Protein AF-0000000080579684 (afdb_homodimer)

InterPro domains:
  IPR029470 PD-(D/E)XK nuclease superfamily 4 [PF14281] (42-215)

Nearest PDB structures (foldseek):
  8q3y-assembly1_B  TM=3.826E-01  e=1.545E-01  Thermoanaerobacter brockii subsp. finnii Ako-1
  8ibx-assembly1_C  TM=2.799E-01  e=8.587E-02  Bombyx mori
  8ibz-assembly1_C  TM=2.524E-01  e=4.499E-02  Bombyx mori
  6fmg-assembly2_C  TM=3.148E-01  e=4.150E+00  Streptococcus pneumoniae
  7n58-assembly1_A  TM=2.475E-01  e=2.051E+00  Arabidopsis thaliana

pLDDT: mean 91.4, std 11.21, range [26.11, 98.81]

Sequence (484 aa):
GDRHVSENIQSAVESLLTKVQAAVEEAIADESRRAVTEAPRFNVFGLLGVSENQLSRLFASLLNPKGPHGQGTLFLEHFLDILGASLPQSSVIQSMKDAWISERQEVKVSIERTTVALEDRRRMDIELSGAGFALMIENKPWAGDQRNQLADYAKHLRLRYGGKFIIVYLSGGGVAPSKHSIALEEQKSLVADGSFAMLSYRTQVHKWLTDTTDKSQAPAVSATLKAAAAYIEVTFYDTAYAGDRHVSENIQSAVESLLTKVQAAVEEAIADESRRAVTEAPRFNVFGLLGVSENQLSRLFASLLNPKGPHGQGTLFLEHFLDILGASLPQSSVIQSMKDAWISERQEVKVSIERTTVALEDRRRMDIELSGAGFALMIENKPWAGDQRNQLADYAKHLRLRYGGKFIIVYLSGGGVAPSKHSIALEEQKSLVADGSFAMLSYRTQVHKWLTDTTDKSQAPAVSATLKAAAAYIEVTFYDTAYA

Secondary structure (DSSP, 8-state):
-HHHHHHHHHHHHHHHHHHHHHHHHHHHHHHHHHHHHH-TT--HHHHHT--HHHHHHHHHHHH-TTSTT--TTHHHHHHHHHHHHH-TT-SHHHHHHIIIIIS----EEEEEEE-TTSTT--EEEEEEEETTEEEEEEEETT----TTHHHHHHHHHHHHHTT-EEEEEEESS-PPPPTTTS-HHHHHHHHHTT-EEEEEIIIIIHHHHHHHHTT---HHHHHHHHHHHHHHIIIII-GGG-/-HHHHHHHHHHHHHHHHHHHHHHHHHHHHHHHHHHHHH-TT--HHHHHT--HHHHHHHHHHHH-TTSTT--TTHHHHHHHHHHHHH-TT-SHHHHHHIIIIIS----EEEEEEE-TTSTT--EEEEEEEETTEEEEEEEETT----TTHHHHHHHHHHHHHTT-EEEEEEESS-PPPPTTTS-HHHHHHHHHTT-EEEEEIIIIIHHHHHHHHTT---HHHHHHHHHHHHHHIIIII-GGG-

Structure (mmCIF, N/CA/C/O backbone):
data_AF-0000000080579684-model_v1
#
loop_
_entity.id
_entity.type
_entity.pdbx_description
1 polymer 'PD-(D/E)XK endonuclease-like domain-containing protein'
#
loop_
_atom_site.group_PDB
_atom_site.id
_atom_site.type_symbol
_atom_site.label_atom_id
_atom_site.label_alt_id
_atom_site.label_comp_id
_atom_site.label_asym_id
_atom_site.label_entity_id
_atom_site.label_seq_id
_atom_site.pdbx_PDB_ins_code
_atom_site.Cartn_x
_atom_site.Cartn_y
_atom_site.Cartn_z
_atom_site.occupancy
_atom_site.B_iso_or_equiv
_atom_site.auth_seq_id
_atom_site.auth_comp_id
_atom_site.auth_asym_id
_atom_site.auth_atom_id
_atom_site.pdbx_PDB_model_num
ATOM 1 N N . GLY A 1 1 ? -54.625 -0.671 45.062 1 58.41 1 GLY A N 1
ATOM 2 C CA . GLY A 1 1 ? -54.125 -1.804 44.312 1 58.41 1 GLY A CA 1
ATOM 3 C C . GLY A 1 1 ? -53.312 -1.395 43.062 1 58.41 1 GLY A C 1
ATOM 4 O O . GLY A 1 1 ? -52.156 -1.795 42.906 1 58.41 1 GLY A O 1
ATOM 5 N N . ASP A 1 2 ? -53.875 -0.46 42.375 1 69.38 2 ASP A N 1
ATOM 6 C CA . ASP A 1 2 ? -53.344 -0.071 41.062 1 69.38 2 ASP A CA 1
ATOM 7 C C . ASP A 1 2 ? -52.125 0.84 41.188 1 69.38 2 ASP A C 1
ATOM 9 O O . ASP A 1 2 ? -51.188 0.732 40.406 1 69.38 2 ASP A O 1
ATOM 13 N N . ARG A 1 3 ? -52.062 1.588 42.188 1 72.12 3 ARG A N 1
ATOM 14 C CA . ARG A 1 3 ? -50.969 2.547 42.344 1 72.12 3 ARG A CA 1
ATOM 15 C C . ARG A 1 3 ? -49.688 1.841 42.719 1 72.12 3 ARG A C 1
ATOM 17 O O . ARG A 1 3 ? -48.594 2.225 42.25 1 72.12 3 ARG A O 1
ATOM 24 N N . HIS A 1 4 ? -49.75 0.859 43.406 1 73.25 4 HIS A N 1
ATOM 25 C CA . HIS A 1 4 ? -48.594 0.101 43.844 1 73.25 4 HIS A CA 1
ATOM 26 C C . HIS A 1 4 ? -47.969 -0.672 42.688 1 73.25 4 HIS A C 1
ATOM 28 O O . HIS A 1 4 ? -46.75 -0.735 42.562 1 73.25 4 HIS A O 1
ATOM 34 N N . VAL A 1 5 ? -48.719 -1.107 41.812 1 69.56 5 VAL A N 1
ATOM 35 C CA . VAL A 1 5 ? -48.25 -1.815 40.625 1 69.56 5 VAL A CA 1
ATOM 36 C C . VAL A 1 5 ? -47.531 -0.841 39.688 1 69.56 5 VAL A C 1
ATOM 38 O O . VAL A 1 5 ? -46.5 -1.171 39.125 1 69.56 5 VAL A O 1
ATOM 41 N N . SER A 1 6 ? -48.125 0.35 39.719 1 73 6 SER A N 1
ATOM 42 C CA . SER A 1 6 ? -47.531 1.372 38.844 1 73 6 SER A CA 1
ATOM 43 C C . SER A 1 6 ? -46.156 1.784 39.344 1 73 6 SER A C 1
ATOM 45 O O . SER A 1 6 ? -45.219 1.909 38.562 1 73 6 SER A O 1
ATOM 47 N N . GLU A 1 7 ? -4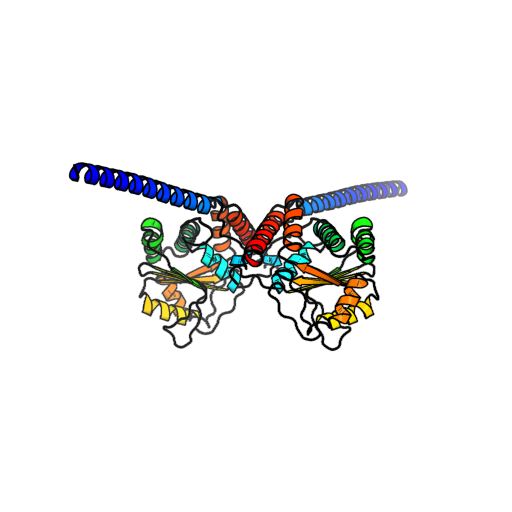6 1.835 40.562 1 74.69 7 GLU A N 1
ATOM 48 C CA . GLU A 1 7 ? -44.719 2.227 41.156 1 74.69 7 GLU A CA 1
ATOM 49 C C . GLU A 1 7 ? -43.688 1.124 41 1 74.69 7 GLU A C 1
ATOM 51 O O . GLU A 1 7 ? -42.5 1.403 40.75 1 74.69 7 GLU A O 1
ATOM 56 N N . ASN A 1 8 ? -44.125 -0.036 41 1 72.81 8 ASN A N 1
ATOM 57 C CA . ASN A 1 8 ? -43.25 -1.188 40.844 1 72.81 8 ASN A CA 1
ATOM 58 C C . ASN A 1 8 ? -42.75 -1.312 39.406 1 72.81 8 ASN A C 1
ATOM 60 O O . ASN A 1 8 ? -41.594 -1.625 39.156 1 72.81 8 ASN A O 1
ATOM 64 N N . ILE A 1 9 ? -43.594 -0.986 38.5 1 70.69 9 ILE A N 1
ATOM 65 C CA . ILE A 1 9 ? -43.25 -1.033 37.094 1 70.69 9 ILE A CA 1
ATOM 66 C C . ILE A 1 9 ? -42.281 0.104 36.781 1 70.69 9 ILE A C 1
ATOM 68 O O . ILE A 1 9 ? -41.281 -0.101 36.094 1 70.69 9 ILE A O 1
ATOM 72 N N . GLN A 1 10 ? -42.531 1.23 37.344 1 75.19 10 GLN A N 1
ATOM 73 C CA . GLN A 1 10 ? -41.688 2.383 37.094 1 75.19 10 GLN A CA 1
ATOM 74 C C . GLN A 1 10 ? -40.281 2.123 37.656 1 75.19 10 GLN A C 1
ATOM 76 O O . GLN A 1 10 ? -39.281 2.432 36.969 1 75.19 10 GLN A O 1
ATOM 81 N N . SER A 1 11 ? -40.219 1.543 38.812 1 79.06 11 SER A N 1
ATOM 82 C CA . SER A 1 11 ? -38.938 1.227 39.438 1 79.06 11 SER A CA 1
ATOM 83 C C . SER A 1 11 ? -38.188 0.16 38.625 1 79.06 11 SER A C 1
ATOM 85 O O . SER A 1 11 ? -36.969 0.252 38.438 1 79.06 11 SER A O 1
ATOM 87 N N . ALA A 1 12 ? -38.875 -0.773 38.062 1 71.5 12 ALA A N 1
ATOM 88 C CA . ALA A 1 12 ? -38.312 -1.839 37.25 1 71.5 12 ALA A CA 1
ATOM 89 C C . ALA A 1 12 ? -37.781 -1.296 35.938 1 71.5 12 ALA A C 1
ATOM 91 O O . ALA A 1 12 ? -36.688 -1.68 35.5 1 71.5 12 ALA A O 1
ATOM 92 N N . VAL A 1 13 ? -38.5 -0.339 35.375 1 75.5 13 VAL A N 1
ATOM 93 C CA . VAL A 1 13 ? -38.094 0.281 34.125 1 75.5 13 VAL A CA 1
ATOM 94 C C . VAL A 1 13 ? -36.844 1.137 34.344 1 75.5 13 VAL A C 1
ATOM 96 O O . VAL A 1 13 ? -35.906 1.083 33.531 1 75.5 13 VAL A O 1
ATOM 99 N N . GLU A 1 14 ? -36.844 1.787 35.438 1 78.56 14 GLU A N 1
ATOM 100 C CA . GLU A 1 14 ? -35.688 2.625 35.75 1 78.56 14 GLU A CA 1
ATOM 101 C C . GLU A 1 14 ? -34.438 1.779 36 1 78.56 14 GLU A C 1
ATOM 103 O O . GLU A 1 14 ? -33.344 2.133 35.562 1 78.56 14 GLU A O 1
ATOM 108 N N . SER A 1 15 ? -34.688 0.669 36.656 1 80.38 15 SER A N 1
ATOM 109 C CA . SER A 1 15 ? -33.594 -0.257 36.906 1 80.38 15 SER A CA 1
ATOM 110 C C . SER A 1 15 ? -33.062 -0.872 35.625 1 80.38 15 SER A C 1
ATOM 112 O O . SER A 1 15 ? -31.859 -0.993 35.438 1 80.38 15 SER A O 1
ATOM 114 N N . LEU A 1 16 ? -33.969 -1.142 34.688 1 76.5 16 LEU A N 1
ATOM 115 C CA . LEU A 1 16 ? -33.594 -1.69 33.406 1 76.5 16 LEU A CA 1
ATOM 116 C C . LEU A 1 16 ? -32.844 -0.654 32.562 1 76.5 16 LEU A C 1
ATOM 118 O O . LEU A 1 16 ? -31.828 -0.97 31.938 1 76.5 16 LEU A O 1
ATOM 122 N N . LEU A 1 17 ? -33.312 0.565 32.594 1 79 17 LEU A N 1
ATOM 123 C CA . LEU A 1 17 ? -32.656 1.638 31.844 1 79 17 LEU A CA 1
ATOM 124 C C . LEU A 1 17 ? -31.25 1.894 32.344 1 79 17 LEU A C 1
ATOM 126 O O . LEU A 1 17 ? -30.328 2.121 31.578 1 79 17 LEU A O 1
ATOM 130 N N . THR A 1 18 ? -31.141 1.784 33.656 1 82.56 18 THR A N 1
ATOM 131 C CA . THR A 1 18 ? -29.828 1.957 34.25 1 82.56 18 THR A CA 1
ATOM 132 C C . THR A 1 18 ? -28.891 0.82 33.844 1 82.56 18 THR A C 1
ATOM 134 O O . THR A 1 18 ? -27.719 1.05 33.562 1 82.56 18 THR A O 1
ATOM 137 N N . LYS A 1 19 ? -29.406 -0.36 33.781 1 78.06 19 LYS A N 1
ATOM 138 C CA . LYS A 1 19 ? -28.609 -1.518 33.406 1 78.06 19 LYS A CA 1
ATOM 139 C C . LYS A 1 19 ? -28.234 -1.443 31.922 1 78.06 19 LYS A C 1
ATOM 141 O O . LYS A 1 19 ? -27.094 -1.76 31.562 1 78.06 19 LYS A O 1
ATOM 146 N N . VAL A 1 20 ? -29.188 -0.991 31.141 1 79.88 20 VAL A N 1
ATOM 147 C CA . VAL A 1 20 ? -28.922 -0.851 29.719 1 79.88 20 VAL A CA 1
ATOM 148 C C . VAL A 1 20 ? -27.891 0.258 29.484 1 79.88 20 VAL A C 1
ATOM 150 O O . VAL A 1 20 ? -26.969 0.098 28.688 1 79.88 20 VAL A O 1
ATOM 153 N N . GLN A 1 21 ? -28.062 1.343 30.172 1 79.56 21 GLN A N 1
ATOM 154 C CA . GLN A 1 21 ? -27.109 2.443 30.062 1 79.56 21 GLN A CA 1
ATOM 155 C C . GLN A 1 21 ? -25.703 1.999 30.469 1 79.56 21 GLN A C 1
ATOM 157 O O . GLN A 1 21 ? -24.734 2.332 29.797 1 79.56 21 GLN A O 1
ATOM 162 N N . ALA A 1 22 ? -25.656 1.232 31.516 1 81.5 22 ALA A N 1
ATOM 163 C CA . ALA A 1 22 ? -24.359 0.714 31.969 1 81.5 22 ALA A CA 1
ATOM 164 C C . ALA A 1 22 ? -23.766 -0.244 30.953 1 81.5 22 ALA A C 1
ATOM 166 O O . ALA A 1 22 ? -22.562 -0.212 30.688 1 81.5 22 ALA A O 1
ATOM 167 N N . ALA A 1 23 ? -24.641 -1.032 30.391 1 78.69 23 ALA A N 1
ATOM 168 C CA . ALA A 1 23 ? -24.203 -1.987 29.375 1 78.69 23 ALA A CA 1
ATOM 169 C C . ALA A 1 23 ? -23.719 -1.271 28.109 1 78.69 23 ALA A C 1
ATOM 171 O O . ALA A 1 23 ? -22.719 -1.662 27.516 1 78.69 23 ALA A O 1
ATOM 172 N N . VAL A 1 24 ? -24.422 -0.266 27.719 1 82.5 24 VAL A N 1
ATOM 173 C CA . VAL A 1 24 ? -24.047 0.518 26.547 1 82.5 24 VAL A CA 1
ATOM 174 C C . VAL A 1 24 ? -22.734 1.249 26.797 1 82.5 24 VAL A C 1
ATOM 176 O O . VAL A 1 24 ? -21.844 1.264 25.938 1 82.5 24 VAL A O 1
ATOM 179 N N . GLU A 1 25 ? -22.531 1.792 27.906 1 80.81 25 GLU A N 1
ATOM 180 C CA . GLU A 1 25 ? -21.312 2.498 28.266 1 80.81 25 GLU A CA 1
ATOM 181 C C . GLU A 1 25 ? -20.109 1.549 28.281 1 80.81 25 GLU A C 1
ATOM 183 O O . GLU A 1 25 ? -19.016 1.901 27.828 1 80.81 25 GLU A O 1
ATOM 188 N N . GLU A 1 26 ? -20.375 0.409 28.828 1 82.38 26 GLU A N 1
ATOM 189 C CA . GLU A 1 26 ? -19.328 -0.604 28.844 1 82.38 26 GLU A CA 1
ATOM 190 C C . GLU A 1 26 ? -18.969 -1.054 27.422 1 82.38 26 GLU A C 1
ATOM 192 O O . GLU A 1 26 ? -17.781 -1.228 27.109 1 82.38 26 GLU A O 1
ATOM 197 N N . ALA A 1 27 ? -19.969 -1.188 26.609 1 82.38 27 ALA A N 1
ATOM 198 C CA . ALA A 1 27 ? -19.75 -1.586 25.219 1 82.38 27 ALA A CA 1
ATOM 199 C C . ALA A 1 27 ? -18.984 -0.512 24.469 1 82.38 27 ALA A C 1
ATOM 201 O O . ALA A 1 27 ? -18.078 -0.823 23.672 1 82.38 27 ALA A O 1
ATOM 202 N N . ILE A 1 28 ? -19.312 0.65 24.797 1 81.06 28 ILE A N 1
ATOM 203 C CA . ILE A 1 28 ? -18.641 1.777 24.156 1 81.06 28 ILE A CA 1
ATOM 204 C C . ILE A 1 28 ? -17.188 1.842 24.609 1 81.06 28 ILE A C 1
ATOM 206 O O . ILE A 1 28 ? -16.266 2.037 23.797 1 81.06 28 ILE A O 1
ATOM 210 N N . ALA A 1 29 ? -16.969 1.666 25.828 1 82.44 29 ALA A N 1
ATOM 211 C CA . ALA A 1 29 ? -15.609 1.676 26.375 1 82.44 29 ALA A CA 1
ATOM 212 C C . ALA A 1 29 ? -14.773 0.542 25.797 1 82.44 29 ALA A C 1
ATOM 214 O O . ALA A 1 29 ? -13.602 0.734 25.469 1 82.44 29 ALA A O 1
ATOM 215 N N . ASP A 1 30 ? -15.359 -0.553 25.734 1 83.56 30 ASP A N 1
ATOM 216 C CA . ASP A 1 30 ? -14.664 -1.71 25.172 1 83.56 30 ASP A CA 1
ATOM 217 C C . ASP A 1 30 ? -14.312 -1.479 23.719 1 83.56 30 ASP A C 1
ATOM 219 O O . ASP A 1 30 ? -13.203 -1.812 23.281 1 83.56 30 ASP A O 1
ATOM 223 N N . GLU A 1 31 ? -15.219 -0.917 23.047 1 82.62 31 GLU A N 1
ATOM 224 C CA . GLU A 1 31 ? -14.984 -0.619 21.641 1 82.62 31 GLU A CA 1
ATOM 225 C C . GLU A 1 31 ? -13.867 0.411 21.469 1 82.62 31 GLU A C 1
ATOM 227 O O . GLU A 1 31 ? -13.039 0.299 20.562 1 82.62 31 GLU A O 1
ATOM 232 N N . SER A 1 32 ? -13.883 1.286 22.359 1 84.81 32 SER A N 1
ATOM 233 C CA . SER A 1 32 ? -12.859 2.322 22.328 1 84.81 32 SER A CA 1
ATOM 234 C C . SER A 1 32 ? -11.477 1.745 22.625 1 84.81 32 SER A C 1
ATOM 236 O O . SER A 1 32 ? -10.5 2.096 21.969 1 84.81 32 SER A O 1
ATOM 238 N N . ARG A 1 33 ? -11.461 0.927 23.578 1 86.75 33 ARG A N 1
ATOM 239 C CA . ARG A 1 33 ? -10.203 0.273 23.922 1 86.75 33 ARG A CA 1
ATOM 240 C C . ARG A 1 33 ? -9.703 -0.6 22.781 1 86.75 33 ARG A C 1
ATOM 242 O O . ARG A 1 33 ? -8.516 -0.58 22.438 1 86.75 33 ARG A O 1
ATOM 249 N N . ARG A 1 34 ? -10.547 -1.274 22.219 1 88.88 34 ARG A N 1
ATOM 250 C CA . ARG A 1 34 ? -10.195 -2.137 21.094 1 88.88 34 ARG A CA 1
ATOM 251 C C . ARG A 1 34 ? -9.711 -1.316 19.906 1 88.88 34 ARG A C 1
ATOM 253 O O . ARG A 1 34 ? -8.781 -1.719 19.203 1 88.88 34 ARG A O 1
ATOM 260 N N . ALA A 1 35 ? -10.344 -0.249 19.75 1 89.06 35 ALA A N 1
ATOM 261 C CA . ALA A 1 35 ? -9.945 0.633 18.656 1 89.06 35 ALA A CA 1
ATOM 262 C C . ALA A 1 35 ? -8.516 1.117 18.844 1 89.06 35 ALA A C 1
ATOM 264 O O . ALA A 1 35 ? -7.75 1.193 17.875 1 89.06 35 ALA A O 1
ATOM 265 N N . VAL A 1 36 ? -8.141 1.378 20.047 1 93.06 36 VAL A N 1
ATOM 266 C CA . VAL A 1 36 ? -6.824 1.938 20.328 1 93.06 36 VAL A CA 1
ATOM 267 C C . VAL A 1 36 ? -5.766 0.842 20.25 1 93.06 36 VAL A C 1
ATOM 269 O O . VAL A 1 36 ? -4.711 1.039 19.641 1 93.06 36 VAL A O 1
ATOM 272 N N . THR A 1 37 ? -6.051 -0.359 20.719 1 94.88 37 THR A N 1
ATOM 273 C CA . THR A 1 37 ? -5.039 -1.398 20.859 1 94.88 37 THR A CA 1
ATOM 274 C C . THR A 1 37 ? -4.965 -2.266 19.609 1 94.88 37 THR A C 1
ATOM 276 O O . THR A 1 37 ? -3.906 -2.799 19.281 1 94.88 37 THR A O 1
ATOM 279 N N . GLU A 1 38 ? -6.023 -2.371 18.875 1 94.38 38 GLU A N 1
ATOM 280 C CA . GLU A 1 38 ? -6.07 -3.311 17.75 1 94.38 38 GLU A CA 1
ATOM 281 C C . GLU A 1 38 ? -6.34 -2.59 16.438 1 94.38 38 GLU A C 1
ATOM 283 O O . GLU A 1 38 ? -5.98 -3.086 15.367 1 94.38 38 GLU A O 1
ATOM 288 N N . ALA A 1 39 ? -6.969 -1.464 16.469 1 95.94 39 ALA A N 1
ATOM 289 C CA . ALA A 1 39 ? -7.359 -0.708 15.289 1 95.94 39 ALA A CA 1
ATOM 290 C C . ALA A 1 39 ? -7.934 -1.629 14.219 1 95.94 39 ALA A C 1
ATOM 292 O O . ALA A 1 39 ? -7.414 -1.689 13.102 1 95.94 39 ALA A O 1
ATOM 293 N N . PRO A 1 40 ? -9.055 -2.268 14.484 1 92.62 40 PRO A N 1
ATOM 294 C CA . PRO A 1 40 ? -9.562 -3.314 13.594 1 92.62 40 PRO A CA 1
ATOM 295 C C . PRO A 1 40 ? -9.961 -2.781 12.219 1 92.62 40 PRO A C 1
ATOM 297 O O . PRO A 1 40 ? -10.047 -3.545 11.258 1 92.62 40 PRO A O 1
ATOM 300 N N . ARG A 1 41 ? -10.219 -1.462 12.133 1 93.75 41 ARG A N 1
ATOM 301 C CA . ARG A 1 41 ? -10.648 -0.891 10.859 1 93.75 41 ARG A CA 1
ATOM 302 C C . ARG A 1 41 ? -9.461 -0.379 10.062 1 93.75 41 ARG A C 1
ATOM 304 O O . ARG A 1 41 ? -9.617 0.054 8.914 1 93.75 41 ARG A O 1
ATOM 311 N N . PHE A 1 42 ? -8.312 -0.454 10.633 1 97.69 42 PHE A N 1
ATOM 312 C CA . PHE A 1 42 ? -7.121 0.053 9.961 1 97.69 42 PHE A CA 1
ATOM 313 C C . PHE A 1 42 ? -6.477 -1.032 9.109 1 97.69 42 PHE A C 1
ATOM 315 O O . PHE A 1 42 ? -6.078 -2.078 9.625 1 97.69 42 PHE A O 1
ATOM 322 N N . ASN A 1 43 ? -6.344 -0.76 7.828 1 98 43 ASN A N 1
ATOM 323 C CA . ASN A 1 43 ? -5.672 -1.653 6.891 1 98 43 ASN A CA 1
ATOM 324 C C . ASN A 1 43 ? -4.984 -0.876 5.77 1 98 43 ASN A C 1
ATOM 326 O O . ASN A 1 43 ? -5.633 -0.108 5.055 1 98 43 ASN A O 1
ATOM 330 N N . VAL A 1 44 ? -3.746 -1.118 5.59 1 98.12 44 VAL A N 1
ATOM 331 C CA . VAL A 1 44 ? -2.945 -0.299 4.688 1 98.12 44 VAL A CA 1
ATOM 332 C C . VAL A 1 44 ? -3.43 -0.487 3.252 1 98.12 44 VAL A C 1
ATOM 334 O O . VAL A 1 44 ? -3.453 0.465 2.469 1 98.12 44 VAL A O 1
ATOM 337 N N . PHE A 1 45 ? -3.805 -1.703 2.852 1 98.31 45 PHE A N 1
ATOM 338 C CA . PHE A 1 45 ? -4.27 -1.945 1.49 1 98.31 45 PHE A CA 1
ATOM 339 C C . PHE A 1 45 ? -5.578 -1.214 1.227 1 98.31 45 PHE A C 1
ATOM 341 O O . PHE A 1 45 ? -5.75 -0.597 0.173 1 98.31 45 PHE A O 1
ATOM 348 N N . GLY A 1 46 ? -6.48 -1.322 2.172 1 97 46 GLY A N 1
ATOM 349 C CA . GLY A 1 46 ? -7.723 -0.579 2.059 1 97 46 GLY A CA 1
ATOM 350 C C . GLY A 1 46 ? -7.52 0.924 2.023 1 97 46 GLY A C 1
ATOM 351 O O . GLY A 1 46 ? -8.141 1.622 1.218 1 97 46 GLY A O 1
ATOM 352 N N . LEU A 1 47 ? -6.684 1.386 2.873 1 96.81 47 LEU A N 1
ATOM 353 C CA . LEU A 1 47 ? -6.383 2.809 2.988 1 96.81 47 LEU A CA 1
ATOM 354 C C . LEU A 1 47 ? -5.801 3.35 1.686 1 96.81 47 LEU A C 1
ATOM 356 O O . LEU A 1 47 ? -6.156 4.445 1.248 1 96.81 47 LEU A O 1
ATOM 360 N N . LEU A 1 48 ? -4.949 2.582 1.047 1 97.75 48 LEU A N 1
ATOM 361 C CA . LEU A 1 48 ? -4.273 3.025 -0.168 1 97.75 48 LEU A CA 1
ATOM 362 C C . LEU A 1 48 ? -5.176 2.857 -1.385 1 97.75 48 LEU A C 1
ATOM 364 O O . LEU A 1 48 ? -4.91 3.434 -2.443 1 97.75 48 LEU A O 1
ATOM 368 N N . GLY A 1 49 ? -6.242 2.104 -1.211 1 97.12 49 GLY A N 1
ATOM 369 C CA . GLY A 1 49 ? -7.043 1.801 -2.387 1 97.12 49 GLY A CA 1
ATOM 370 C C . GLY A 1 49 ? -6.262 1.076 -3.469 1 97.12 49 GLY A C 1
ATOM 371 O O . GLY A 1 49 ? -6.164 1.557 -4.598 1 97.12 49 GLY A O 1
ATOM 372 N N . VAL A 1 50 ? -5.785 -0.085 -3.158 1 97.31 50 VAL A N 1
ATOM 373 C CA . VAL A 1 50 ? -4.867 -0.8 -4.039 1 97.31 50 VAL A CA 1
ATOM 374 C C . VAL A 1 50 ? -5.605 -1.233 -5.309 1 97.31 50 VAL A C 1
ATOM 376 O O . VAL A 1 50 ? -6.773 -1.622 -5.25 1 97.31 50 VAL A O 1
ATOM 379 N N . SER A 1 51 ? -4.918 -1.165 -6.371 1 96.62 51 SER A N 1
ATOM 380 C CA . SER A 1 51 ? -5.449 -1.55 -7.676 1 96.62 51 SER A CA 1
ATOM 381 C C . SER A 1 51 ? -5.148 -3.012 -7.984 1 96.62 51 SER A C 1
ATOM 383 O O . SER A 1 51 ? -4.391 -3.662 -7.262 1 96.62 51 SER A O 1
ATOM 385 N N . GLU A 1 52 ? -5.762 -3.412 -9.055 1 96.25 52 GLU A N 1
ATOM 386 C CA . GLU A 1 52 ? -5.512 -4.746 -9.594 1 96.25 52 GLU A CA 1
ATOM 387 C C . GLU A 1 52 ? -4.031 -4.941 -9.914 1 96.25 52 GLU A C 1
ATOM 389 O O . GLU A 1 52 ? -3.447 -5.973 -9.562 1 96.25 52 GLU A O 1
ATOM 394 N N . ASN A 1 53 ? -3.439 -3.975 -10.516 1 96.06 53 ASN A N 1
ATOM 395 C CA . ASN A 1 53 ? -2.029 -4.047 -10.883 1 96.06 53 ASN A CA 1
ATOM 396 C C . ASN A 1 53 ? -1.133 -4.113 -9.648 1 96.06 53 ASN A C 1
ATOM 398 O O . ASN A 1 53 ? -0.126 -4.824 -9.648 1 96.06 53 ASN A O 1
ATOM 402 N N . GLN A 1 54 ? -1.48 -3.355 -8.68 1 97.75 54 GLN A N 1
ATOM 403 C CA . GLN A 1 54 ? -0.696 -3.361 -7.449 1 97.75 54 GLN A CA 1
ATOM 404 C C . GLN A 1 54 ? -0.789 -4.711 -6.742 1 97.75 54 GLN A C 1
ATOM 406 O O . GLN A 1 54 ? 0.202 -5.203 -6.199 1 97.75 54 GLN A O 1
ATOM 411 N N . LEU A 1 55 ? -1.959 -5.316 -6.766 1 98.38 55 LEU A N 1
ATOM 412 C CA . LEU A 1 55 ? -2.094 -6.66 -6.215 1 98.38 55 LEU A CA 1
ATOM 413 C C . LEU A 1 55 ? -1.282 -7.664 -7.023 1 98.38 55 LEU A C 1
ATOM 415 O O . LEU A 1 55 ? -0.657 -8.562 -6.457 1 98.38 55 LEU A O 1
ATOM 419 N N . SER A 1 56 ? -1.252 -7.512 -8.328 1 98.25 56 SER A N 1
ATOM 420 C CA . SER A 1 56 ? -0.417 -8.359 -9.18 1 98.25 56 SER A CA 1
ATOM 421 C C . SER A 1 56 ? 1.057 -8.219 -8.812 1 98.25 56 SER A C 1
ATOM 423 O O . SER A 1 56 ? 1.782 -9.219 -8.766 1 98.25 56 SER A O 1
ATOM 425 N N . ARG A 1 57 ? 1.501 -6.996 -8.539 1 98.19 57 ARG A N 1
ATOM 426 C CA . ARG A 1 57 ? 2.889 -6.766 -8.148 1 98.19 57 ARG A CA 1
ATOM 427 C C . ARG A 1 57 ? 3.219 -7.488 -6.844 1 98.19 57 ARG A C 1
ATOM 429 O O . ARG A 1 57 ? 4.285 -8.086 -6.715 1 98.19 57 ARG A O 1
ATOM 436 N N . LEU A 1 58 ? 2.309 -7.359 -5.918 1 98.62 58 LEU A N 1
ATOM 437 C CA . LEU A 1 58 ? 2.521 -8.047 -4.648 1 98.62 58 LEU A CA 1
ATOM 438 C C . LEU A 1 58 ? 2.664 -9.547 -4.863 1 98.62 58 LEU A C 1
ATOM 440 O O . LEU A 1 58 ? 3.623 -10.164 -4.387 1 98.62 58 LEU A O 1
ATOM 444 N N . PHE A 1 59 ? 1.786 -10.156 -5.629 1 98.81 59 PHE A N 1
ATOM 445 C CA . PHE A 1 59 ? 1.789 -11.602 -5.828 1 98.81 59 PHE A CA 1
ATOM 446 C C . PHE A 1 59 ? 3.023 -12.039 -6.605 1 98.81 59 PHE A C 1
ATOM 448 O O . PHE A 1 59 ? 3.654 -13.047 -6.266 1 98.81 59 PHE A O 1
ATOM 455 N N . ALA A 1 60 ? 3.307 -11.266 -7.613 1 98.75 60 ALA A N 1
ATOM 456 C CA . ALA A 1 60 ? 4.512 -11.57 -8.383 1 98.75 60 ALA A CA 1
ATOM 457 C C . ALA A 1 60 ? 5.75 -11.547 -7.492 1 98.75 60 ALA A C 1
ATOM 459 O O . ALA A 1 60 ? 6.609 -12.43 -7.59 1 98.75 60 ALA A O 1
ATOM 460 N N . SER A 1 61 ? 5.844 -10.562 -6.652 1 98.62 61 SER A N 1
ATOM 461 C CA . SER A 1 61 ? 6.977 -10.445 -5.742 1 98.62 61 SER A CA 1
ATOM 462 C C . SER A 1 61 ? 7.055 -11.648 -4.801 1 98.62 61 SER A C 1
ATOM 464 O O . SER A 1 61 ? 8.133 -12.195 -4.574 1 98.62 61 SER A O 1
ATOM 466 N N . LEU A 1 62 ? 5.918 -12.07 -4.285 1 98.75 62 LEU A N 1
ATOM 467 C CA . LEU A 1 62 ? 5.883 -13.211 -3.379 1 98.75 62 LEU A CA 1
ATOM 468 C C . LEU A 1 62 ? 6.262 -14.492 -4.109 1 98.75 62 LEU A C 1
ATOM 470 O O . LEU A 1 62 ? 6.992 -15.328 -3.566 1 98.75 62 LEU A O 1
ATOM 474 N N . LEU A 1 63 ? 5.859 -14.594 -5.305 1 98.81 63 LEU A N 1
ATOM 475 C CA . LEU A 1 63 ? 6.055 -15.828 -6.059 1 98.81 63 LEU A CA 1
ATOM 476 C C . LEU A 1 63 ? 7.484 -15.93 -6.578 1 98.81 63 LEU A C 1
ATOM 478 O O . LEU A 1 63 ? 7.922 -17 -7.004 1 98.81 63 LEU A O 1
ATOM 482 N N . ASN A 1 64 ? 8.219 -14.844 -6.57 1 98.56 64 ASN A N 1
ATOM 483 C CA . ASN A 1 64 ? 9.594 -14.812 -7.035 1 98.56 64 ASN A CA 1
ATOM 484 C C . ASN A 1 64 ? 10.562 -15.32 -5.965 1 98.56 64 ASN A C 1
ATOM 486 O O . ASN A 1 64 ? 10.789 -14.648 -4.957 1 98.56 64 ASN A O 1
ATOM 490 N N . PRO A 1 65 ? 11.141 -16.516 -6.215 1 97.69 65 PRO A N 1
ATOM 491 C CA . PRO A 1 65 ? 12.055 -17.047 -5.195 1 97.69 65 PRO A CA 1
ATOM 492 C C . PRO A 1 65 ? 13.203 -16.094 -4.883 1 97.69 65 PRO A C 1
ATOM 494 O O . PRO A 1 65 ? 13.75 -16.125 -3.779 1 97.69 65 PRO A O 1
ATOM 497 N N . LYS A 1 66 ? 13.523 -15.195 -5.805 1 96 66 LYS A N 1
ATOM 498 C CA . LYS A 1 66 ? 14.625 -14.25 -5.625 1 96 66 LYS A CA 1
ATOM 499 C C . LYS A 1 66 ? 14.102 -12.852 -5.316 1 96 66 LYS A C 1
ATOM 501 O O . LYS A 1 66 ? 14.82 -11.867 -5.484 1 96 66 LYS A O 1
ATOM 506 N N . GLY A 1 67 ? 12.875 -12.781 -4.949 1 96.25 67 GLY A N 1
ATOM 507 C CA . GLY A 1 67 ? 12.258 -11.492 -4.648 1 96.25 67 GLY A CA 1
ATOM 508 C C . GLY A 1 67 ? 12.797 -10.859 -3.381 1 96.25 67 GLY A C 1
ATOM 509 O O . GLY A 1 67 ? 13.539 -11.492 -2.629 1 96.25 67 GLY A O 1
ATOM 510 N N . PRO A 1 68 ? 12.391 -9.688 -3.113 1 97 68 PRO A N 1
ATOM 511 C CA . PRO A 1 68 ? 12.914 -8.938 -1.969 1 97 68 PRO A CA 1
ATOM 512 C C . PRO A 1 68 ? 12.453 -9.516 -0.629 1 97 68 PRO A C 1
ATOM 514 O O . PRO A 1 68 ? 13.008 -9.164 0.417 1 97 68 PRO A O 1
ATOM 517 N N . HIS A 1 69 ? 11.5 -10.414 -0.577 1 98 69 HIS A N 1
ATOM 518 C CA . HIS A 1 69 ? 10.984 -10.961 0.672 1 98 69 HIS A CA 1
ATOM 519 C C . HIS A 1 69 ? 12.008 -11.867 1.346 1 98 69 HIS A C 1
ATOM 521 O O . HIS A 1 69 ? 11.883 -12.18 2.531 1 98 69 HIS A O 1
ATOM 527 N N . GLY A 1 70 ? 12.922 -12.445 0.572 1 96.94 70 GLY A N 1
ATOM 528 C CA . GLY A 1 70 ? 14.039 -13.188 1.127 1 96.94 70 GLY A CA 1
ATOM 529 C C . GLY A 1 70 ? 13.648 -14.547 1.67 1 96.94 70 GLY A C 1
ATOM 530 O O . GLY A 1 70 ? 14.414 -15.172 2.41 1 96.94 70 GLY A O 1
ATOM 531 N N . GLN A 1 71 ? 12.492 -15.086 1.277 1 97.44 71 GLN A N 1
ATOM 532 C CA . GLN A 1 71 ? 12.008 -16.344 1.837 1 97.44 71 GLN A CA 1
ATOM 533 C C . GLN A 1 71 ? 12.164 -17.484 0.836 1 97.44 71 GLN A C 1
ATOM 535 O O . GLN A 1 71 ? 11.453 -18.484 0.924 1 97.44 71 GLN A O 1
ATOM 540 N N . GLY A 1 72 ? 12.992 -17.219 -0.215 1 96.5 72 GLY A N 1
ATOM 541 C CA . GLY A 1 72 ? 13.234 -18.266 -1.201 1 96.5 72 GLY A CA 1
ATOM 542 C C . GLY A 1 72 ? 11.961 -18.75 -1.883 1 96.5 72 GLY A C 1
ATOM 543 O O . GLY A 1 72 ? 11.188 -17.938 -2.398 1 96.5 72 GLY A O 1
ATOM 544 N N . THR A 1 73 ? 11.773 -20.125 -1.853 1 97.94 73 THR A N 1
ATOM 545 C CA . THR A 1 73 ? 10.68 -20.719 -2.605 1 97.94 73 THR A CA 1
ATOM 546 C C . THR A 1 73 ? 9.453 -20.891 -1.72 1 97.94 73 THR A C 1
ATOM 548 O O . THR A 1 73 ? 8.461 -21.484 -2.141 1 97.94 73 THR A O 1
ATOM 551 N N . LEU A 1 74 ? 9.422 -20.359 -0.577 1 98.12 74 LEU A N 1
ATOM 552 C CA . LEU A 1 74 ? 8.352 -20.594 0.391 1 98.12 74 LEU A CA 1
ATOM 553 C C . LEU A 1 74 ? 6.988 -20.312 -0.229 1 98.12 74 LEU A C 1
ATOM 555 O O . LEU A 1 74 ? 6.113 -21.188 -0.236 1 98.12 74 LEU A O 1
ATOM 559 N N . PHE A 1 75 ? 6.82 -19.141 -0.792 1 98.81 75 PHE A N 1
ATOM 560 C CA . PHE A 1 75 ? 5.527 -18.703 -1.303 1 98.81 75 PHE A CA 1
ATOM 561 C C . PHE A 1 75 ? 5.168 -19.453 -2.58 1 98.81 75 PHE A C 1
ATOM 563 O O . PHE A 1 75 ? 4.02 -19.844 -2.768 1 98.81 75 PHE A O 1
ATOM 570 N N . LEU A 1 76 ? 6.156 -19.656 -3.438 1 98.81 76 LEU A N 1
ATOM 571 C CA . LEU A 1 76 ? 5.93 -20.375 -4.688 1 98.81 76 LEU A CA 1
ATOM 572 C C . LEU A 1 76 ? 5.504 -21.812 -4.414 1 98.81 76 LEU A C 1
ATOM 574 O O . LEU A 1 76 ? 4.543 -22.297 -5.012 1 98.81 76 LEU A O 1
ATOM 578 N N . GLU A 1 77 ? 6.176 -22.422 -3.521 1 98.69 77 GLU A N 1
ATOM 579 C CA . GLU A 1 77 ? 5.871 -23.812 -3.178 1 98.69 77 GLU A CA 1
ATOM 580 C C . GLU A 1 77 ? 4.453 -23.953 -2.633 1 98.69 77 GLU A C 1
ATOM 582 O O . GLU A 1 77 ? 3.701 -24.828 -3.055 1 98.69 77 GLU A O 1
ATOM 587 N N . HIS A 1 78 ? 4.09 -23.094 -1.756 1 98.75 78 HIS A N 1
ATOM 588 C CA . HIS A 1 78 ? 2.756 -23.172 -1.17 1 98.75 78 HIS A CA 1
ATOM 589 C C . HIS A 1 78 ? 1.682 -22.844 -2.205 1 98.75 78 HIS A C 1
ATOM 591 O O . HIS A 1 78 ? 0.593 -23.422 -2.174 1 98.75 78 HIS A O 1
ATOM 597 N N . PHE A 1 79 ? 1.958 -21.922 -3.088 1 98.81 79 PHE A N 1
ATOM 598 C CA . PHE A 1 79 ? 1.008 -21.609 -4.148 1 98.81 79 PHE A CA 1
ATOM 599 C C . PHE A 1 79 ? 0.789 -22.812 -5.059 1 98.81 79 PHE A C 1
ATOM 601 O O . PHE A 1 79 ? -0.348 -23.125 -5.402 1 98.81 79 PHE A O 1
ATOM 608 N N . LEU A 1 80 ? 1.893 -23.469 -5.398 1 98.69 80 LEU A N 1
ATOM 609 C CA . LEU A 1 80 ? 1.802 -24.656 -6.254 1 98.69 80 LEU A CA 1
ATOM 610 C C . LEU A 1 80 ? 1.052 -25.781 -5.547 1 98.69 80 LEU A C 1
ATOM 612 O O . LEU A 1 80 ? 0.344 -26.547 -6.191 1 98.69 80 LEU A O 1
ATOM 616 N N . ASP A 1 81 ? 1.22 -25.859 -4.211 1 98.38 81 ASP A N 1
ATOM 617 C CA . ASP A 1 81 ? 0.447 -26.828 -3.453 1 98.38 81 ASP A CA 1
ATOM 618 C C . ASP A 1 81 ? -1.051 -26.562 -3.568 1 98.38 81 ASP A C 1
ATOM 620 O O . ASP A 1 81 ? -1.838 -27.484 -3.805 1 98.38 81 ASP A O 1
ATOM 624 N N . ILE A 1 82 ? -1.404 -25.344 -3.441 1 98.06 82 ILE A N 1
ATOM 625 C CA . ILE A 1 82 ? -2.803 -24.953 -3.541 1 98.06 82 ILE A CA 1
ATOM 626 C C . ILE A 1 82 ? -3.314 -25.203 -4.957 1 98.06 82 ILE A C 1
ATOM 628 O O . ILE A 1 82 ? -4.422 -25.719 -5.141 1 98.06 82 ILE A O 1
ATOM 632 N N . LEU A 1 83 ? -2.504 -24.875 -5.93 1 98.12 83 LEU A N 1
ATOM 633 C CA . LEU A 1 83 ? -2.85 -25.094 -7.328 1 98.12 83 LEU A CA 1
ATOM 634 C C . LEU A 1 83 ? -3.053 -26.578 -7.609 1 98.12 83 LEU A C 1
ATOM 636 O O . LEU A 1 83 ? -4.008 -26.953 -8.281 1 98.12 83 LEU A O 1
ATOM 640 N N . GLY A 1 84 ? -2.189 -27.422 -7.066 1 97.38 84 GLY A N 1
ATOM 641 C CA . GLY A 1 84 ? -2.307 -28.859 -7.23 1 97.38 84 GLY A CA 1
ATOM 642 C C . GLY A 1 84 ? -3.588 -29.422 -6.645 1 97.38 84 GLY A C 1
ATOM 643 O O . GLY A 1 84 ? -4.203 -30.312 -7.23 1 97.38 84 GLY A O 1
ATOM 644 N N . ALA A 1 85 ? -3.955 -28.875 -5.527 1 96.69 85 ALA A N 1
ATOM 645 C CA . ALA A 1 85 ? -5.199 -29.312 -4.898 1 96.69 85 ALA A CA 1
ATOM 646 C C . ALA A 1 85 ? -6.406 -28.922 -5.742 1 96.69 85 ALA A C 1
ATOM 648 O O . ALA A 1 85 ? -7.414 -29.641 -5.762 1 96.69 85 ALA A O 1
ATOM 649 N N . SER A 1 86 ? -6.289 -27.844 -6.461 1 94.19 86 SER A N 1
ATOM 650 C CA . SER A 1 86 ? -7.398 -27.312 -7.246 1 94.19 86 SER A CA 1
ATOM 651 C C . SER A 1 86 ? -7.457 -27.969 -8.625 1 94.19 86 SER A C 1
ATOM 653 O O . SER A 1 86 ? -8.484 -27.891 -9.305 1 94.19 86 SER A O 1
ATOM 655 N N . LEU A 1 87 ? -6.363 -28.562 -9.039 1 95.19 87 LEU A N 1
ATOM 656 C CA . LEU A 1 87 ? -6.246 -29.188 -10.344 1 95.19 87 LEU A CA 1
ATOM 657 C C . LEU A 1 87 ? -5.539 -30.547 -10.242 1 95.19 87 LEU A C 1
ATOM 659 O O . LEU A 1 87 ? -4.48 -30.734 -10.836 1 95.19 87 LEU A O 1
ATOM 663 N N . PRO A 1 88 ? -6.133 -31.484 -9.594 1 93.12 88 PRO A N 1
ATOM 664 C CA . PRO A 1 88 ? -5.461 -32.75 -9.273 1 93.12 88 PRO A CA 1
ATOM 665 C C . PRO A 1 88 ? -5.09 -33.562 -10.516 1 93.12 88 PRO A C 1
ATOM 667 O O . PRO A 1 88 ? -4.18 -34.375 -10.469 1 93.12 88 PRO A O 1
ATOM 670 N N . GLN A 1 89 ? -5.727 -33.25 -11.602 1 91.06 89 GLN A N 1
ATOM 671 C CA . GLN A 1 89 ? -5.492 -34.031 -12.805 1 91.06 89 GLN A CA 1
ATOM 672 C C . GLN A 1 89 ? -4.281 -33.531 -13.578 1 91.06 89 GLN A C 1
ATOM 674 O O . GLN A 1 89 ? -3.844 -34.156 -14.547 1 91.06 89 GLN A O 1
ATOM 679 N N . SER A 1 90 ? -3.73 -32.438 -13.172 1 95.06 90 SER A N 1
ATOM 680 C CA . SER A 1 90 ? -2.633 -31.828 -13.914 1 95.06 90 SER A CA 1
ATOM 681 C C . SER A 1 90 ? -1.318 -32.562 -13.656 1 95.06 90 SER A C 1
ATOM 683 O O . SER A 1 90 ? -0.885 -32.656 -12.508 1 95.06 90 SER A O 1
ATOM 685 N N . SER A 1 91 ? -0.666 -32.906 -14.688 1 92.5 91 SER A N 1
ATOM 686 C CA . SER A 1 91 ? 0.645 -33.531 -14.562 1 92.5 91 SER A CA 1
ATOM 687 C C . SER A 1 91 ? 1.763 -32.5 -14.602 1 92.5 91 SER A C 1
ATOM 689 O O . SER A 1 91 ? 2.9 -32.781 -14.227 1 92.5 91 SER A O 1
ATOM 691 N N . VAL A 1 92 ? 1.414 -31.344 -14.969 1 96.44 92 VAL A N 1
ATOM 692 C CA . VAL A 1 92 ? 2.402 -30.281 -15.18 1 96.44 92 VAL A CA 1
ATOM 693 C C . VAL A 1 92 ? 2.822 -29.688 -13.836 1 96.44 92 VAL A C 1
ATOM 695 O O . VAL A 1 92 ? 3.98 -29.312 -13.648 1 96.44 92 VAL A O 1
ATOM 698 N N . ILE A 1 93 ? 1.941 -29.672 -12.844 1 97.69 93 ILE A N 1
ATOM 699 C CA . ILE A 1 93 ? 2.178 -29 -11.57 1 97.69 93 ILE A CA 1
ATOM 700 C C . ILE A 1 93 ? 3.316 -29.688 -10.828 1 97.69 93 ILE A C 1
ATOM 702 O O . ILE A 1 93 ? 4.227 -29.031 -10.32 1 97.69 93 ILE A O 1
ATOM 706 N N . GLN A 1 94 ? 3.25 -31 -10.805 1 97 94 GLN A N 1
ATOM 707 C CA . GLN A 1 94 ? 4.324 -31.734 -10.141 1 97 94 GLN A CA 1
ATOM 708 C C . GLN A 1 94 ? 5.656 -31.516 -10.844 1 97 94 GLN A C 1
ATOM 710 O O . GLN A 1 94 ? 6.699 -31.391 -10.195 1 97 94 GLN A O 1
ATOM 715 N N . SER A 1 95 ? 5.59 -31.484 -12.156 1 97.69 95 SER A N 1
ATOM 716 C CA . SER A 1 95 ? 6.805 -31.234 -12.922 1 97.69 95 SER A CA 1
ATOM 717 C C . SER A 1 95 ? 7.363 -29.844 -12.633 1 97.69 95 SER A C 1
ATOM 719 O O . SER A 1 95 ? 8.578 -29.672 -12.508 1 97.69 95 SER A O 1
ATOM 721 N N . MET A 1 96 ? 6.484 -28.875 -12.523 1 98.06 96 MET A N 1
ATOM 722 C CA . MET A 1 96 ? 6.895 -27.531 -12.141 1 98.06 96 MET A CA 1
ATOM 723 C C . MET A 1 96 ? 7.543 -27.531 -10.758 1 98.06 96 MET A C 1
ATOM 725 O O . MET A 1 96 ? 8.594 -26.922 -10.555 1 98.06 96 MET A O 1
ATOM 729 N N . LYS A 1 97 ? 6.949 -28.266 -9.82 1 98 97 LYS A N 1
ATOM 730 C CA . LYS A 1 97 ? 7.477 -28.359 -8.461 1 98 97 LYS A CA 1
ATOM 731 C C . LYS A 1 97 ? 8.859 -29 -8.453 1 98 97 LYS A C 1
ATOM 733 O O . LYS A 1 97 ? 9.773 -28.531 -7.773 1 98 97 LYS A O 1
ATOM 738 N N . ASP A 1 98 ? 8.984 -30.031 -9.164 1 98 98 ASP A N 1
ATOM 739 C CA . ASP A 1 98 ? 10.273 -30.719 -9.242 1 98 98 ASP A CA 1
ATOM 740 C C . ASP A 1 98 ? 11.359 -29.781 -9.781 1 98 98 ASP A C 1
ATOM 742 O O . ASP A 1 98 ? 12.43 -29.656 -9.195 1 98 98 ASP A O 1
ATOM 746 N N . ALA A 1 99 ? 11.023 -29.078 -10.836 1 98.19 99 ALA A N 1
ATOM 747 C CA . ALA A 1 99 ? 12 -28.219 -11.5 1 98.19 99 ALA A CA 1
ATOM 748 C C . ALA A 1 99 ? 12.305 -26.984 -10.656 1 98.19 99 ALA A C 1
ATOM 750 O O . ALA A 1 99 ? 13.477 -26.672 -10.414 1 98.19 99 ALA A O 1
ATOM 751 N N . TRP A 1 100 ? 11.234 -26.312 -10.164 1 98.25 100 TRP A N 1
ATOM 752 C CA . TRP A 1 100 ? 11.391 -24.984 -9.586 1 98.25 100 TRP A CA 1
ATOM 753 C C . TRP A 1 100 ? 11.719 -25.078 -8.102 1 98.25 100 TRP A C 1
ATOM 755 O O . TRP A 1 100 ? 12.398 -24.219 -7.551 1 98.25 100 TRP A O 1
ATOM 765 N N . ILE A 1 101 ? 11.219 -26.141 -7.402 1 98.06 101 ILE A N 1
ATOM 766 C CA . ILE A 1 101 ? 11.391 -26.234 -5.957 1 98.06 101 ILE A CA 1
ATOM 767 C C . ILE A 1 101 ? 12.5 -27.25 -5.641 1 98.06 101 ILE A C 1
ATOM 769 O O . ILE A 1 101 ? 13.5 -26.891 -5.012 1 98.06 101 ILE A O 1
ATOM 773 N N . SER A 1 102 ? 12.406 -28.438 -6.129 1 97.38 102 SER A N 1
ATOM 774 C CA . SER A 1 102 ? 13.344 -29.5 -5.793 1 97.38 102 SER A CA 1
ATOM 775 C C . SER A 1 102 ? 14.703 -29.266 -6.449 1 97.38 102 SER A C 1
ATOM 777 O O . SER A 1 102 ? 15.734 -29.312 -5.781 1 97.38 102 SER A O 1
ATOM 779 N N . GLU A 1 103 ? 14.695 -28.953 -7.727 1 97.31 103 GLU A N 1
ATOM 780 C CA . GLU A 1 103 ? 15.938 -28.812 -8.477 1 97.31 103 GLU A CA 1
ATOM 781 C C . GLU A 1 103 ? 16.422 -27.359 -8.453 1 97.31 103 GLU A C 1
ATOM 783 O O . GLU A 1 103 ? 17.547 -27.062 -8.867 1 97.31 103 GLU A O 1
ATOM 788 N N . ARG A 1 104 ? 15.539 -26.469 -8.008 1 95.44 104 ARG A N 1
ATOM 789 C CA . ARG A 1 104 ? 15.875 -25.062 -7.797 1 95.44 104 ARG A CA 1
ATOM 790 C C . ARG A 1 104 ? 16.297 -24.406 -9.109 1 95.44 104 ARG A C 1
ATOM 792 O O . ARG A 1 104 ? 17.234 -23.609 -9.125 1 95.44 104 ARG A O 1
ATOM 799 N N . GLN A 1 105 ? 15.656 -24.938 -10.156 1 96.94 105 GLN A N 1
ATOM 800 C CA . GLN A 1 105 ? 15.898 -24.25 -11.43 1 96.94 105 GLN A CA 1
ATOM 801 C C . GLN A 1 105 ? 15.328 -22.844 -11.414 1 96.94 105 GLN A C 1
ATOM 803 O O . GLN A 1 105 ? 14.344 -22.562 -10.719 1 96.94 105 GLN A O 1
ATOM 808 N N . GLU A 1 106 ? 15.938 -22.016 -12.195 1 97.12 106 GLU A N 1
ATOM 809 C CA . GLU A 1 106 ? 15.602 -20.594 -12.18 1 97.12 106 GLU A CA 1
ATOM 810 C C . GLU A 1 106 ? 14.164 -20.375 -12.648 1 97.12 106 GLU A C 1
ATOM 812 O O . GLU A 1 106 ? 13.711 -21 -13.602 1 97.12 106 GLU A O 1
ATOM 817 N N . VAL A 1 107 ? 13.508 -19.5 -11.938 1 98.19 107 VAL A N 1
ATOM 818 C CA . VAL A 1 107 ? 12.164 -19.047 -12.289 1 98.19 107 VAL A CA 1
ATOM 819 C C . VAL A 1 107 ? 12.188 -17.547 -12.594 1 98.19 107 VAL A C 1
ATOM 821 O O . VAL A 1 107 ? 12.625 -16.75 -11.766 1 98.19 107 VAL A O 1
ATOM 824 N N . LYS A 1 108 ? 11.766 -17.203 -13.797 1 97.88 108 LYS A N 1
ATOM 825 C CA . LYS A 1 108 ? 11.586 -15.797 -14.156 1 97.88 108 LYS A CA 1
ATOM 826 C C . LYS A 1 108 ? 10.148 -15.344 -13.906 1 97.88 108 LYS A C 1
ATOM 828 O O . LYS A 1 108 ? 9.203 -16.016 -14.312 1 97.88 108 LYS A O 1
ATOM 833 N N . VAL A 1 109 ? 9.992 -14.273 -13.156 1 98.5 109 VAL A N 1
ATOM 834 C CA . VAL A 1 109 ? 8.672 -13.727 -12.867 1 98.5 109 VAL A CA 1
ATOM 835 C C . VAL A 1 109 ? 8.523 -12.352 -13.508 1 98.5 109 VAL A C 1
ATOM 837 O O . VAL A 1 109 ? 9.383 -11.484 -13.328 1 98.5 109 VAL A O 1
ATOM 840 N N . SER A 1 110 ? 7.461 -12.164 -14.273 1 96.56 110 SER A N 1
ATOM 841 C CA . SER A 1 110 ? 7.207 -10.898 -14.945 1 96.56 110 SER A CA 1
ATOM 842 C C . SER A 1 110 ? 5.758 -10.461 -14.773 1 96.56 110 SER A C 1
ATOM 844 O O . SER A 1 110 ? 4.875 -11.289 -14.555 1 96.56 110 SER A O 1
ATOM 846 N N . ILE A 1 111 ? 5.59 -9.203 -14.789 1 96.44 111 ILE A N 1
ATOM 847 C CA . ILE A 1 111 ? 4.254 -8.617 -14.758 1 96.44 111 ILE A CA 1
ATOM 848 C C . ILE A 1 111 ? 3.99 -7.855 -16.047 1 96.44 111 ILE A C 1
ATOM 850 O O . ILE A 1 111 ? 4.914 -7.312 -16.656 1 96.44 111 ILE A O 1
ATOM 854 N N . GLU A 1 112 ? 2.742 -7.871 -16.422 1 92.88 112 GLU A N 1
ATOM 855 C CA . GLU A 1 112 ? 2.293 -7.117 -17.594 1 92.88 112 GLU A CA 1
ATOM 856 C C . GLU A 1 112 ? 3.146 -7.43 -18.812 1 92.88 112 GLU A C 1
ATOM 858 O O . GLU A 1 112 ? 3.574 -6.523 -19.531 1 92.88 112 GLU A O 1
ATOM 863 N N . ARG A 1 113 ? 3.43 -8.688 -18.938 1 87.69 113 ARG A N 1
ATOM 864 C CA . ARG A 1 113 ? 4.219 -9.117 -20.094 1 87.69 113 ARG A CA 1
ATOM 865 C C . ARG A 1 113 ? 3.359 -9.188 -21.344 1 87.69 113 ARG A C 1
ATOM 867 O O . ARG A 1 113 ? 2.281 -9.789 -21.328 1 87.69 113 ARG A O 1
ATOM 874 N N . THR A 1 114 ? 3.895 -8.672 -22.391 1 85.25 114 THR A N 1
ATOM 875 C CA . THR A 1 114 ? 3.164 -8.609 -23.641 1 85.25 114 THR A CA 1
ATOM 876 C C . THR A 1 114 ? 3.186 -9.969 -24.344 1 85.25 114 THR A C 1
ATOM 878 O O . THR A 1 114 ? 4.203 -10.664 -24.328 1 85.25 114 THR A O 1
ATOM 881 N N . THR A 1 115 ? 2.068 -10.289 -24.984 1 82.62 115 THR A N 1
ATOM 882 C CA . THR A 1 115 ? 1.957 -11.492 -25.797 1 82.62 115 THR A CA 1
ATOM 883 C C . THR A 1 115 ? 2.574 -11.273 -27.172 1 82.62 115 THR A C 1
ATOM 885 O O . THR A 1 115 ? 1.865 -10.969 -28.141 1 82.62 115 THR A O 1
ATOM 888 N N . VAL A 1 116 ? 3.746 -11.492 -27.25 1 71.38 116 VAL A N 1
ATOM 889 C CA . VAL A 1 116 ? 4.453 -11.172 -28.484 1 71.38 116 VAL A CA 1
ATOM 890 C C . VAL A 1 116 ? 4.055 -12.164 -29.578 1 71.38 116 VAL A C 1
ATOM 892 O O . VAL A 1 116 ? 4.113 -11.844 -30.766 1 71.38 116 VAL A O 1
ATOM 895 N N . ALA A 1 117 ? 3.514 -13.195 -29.016 1 70.25 117 ALA A N 1
ATOM 896 C CA . ALA A 1 117 ? 3.188 -14.219 -30 1 70.25 117 ALA A CA 1
ATOM 897 C C . ALA A 1 117 ? 1.879 -13.898 -30.719 1 70.25 117 ALA A C 1
ATOM 899 O O . ALA A 1 117 ? 1.554 -14.508 -31.734 1 70.25 117 ALA A O 1
ATOM 900 N N . LEU A 1 118 ? 1.264 -12.891 -30.094 1 69.88 118 LEU A N 1
ATOM 901 C CA . LEU A 1 118 ? -0.017 -12.523 -30.688 1 69.88 118 LEU A CA 1
ATOM 902 C C . LEU A 1 118 ? 0.016 -11.086 -31.203 1 69.88 118 LEU A C 1
ATOM 904 O O . LEU A 1 118 ? 0.813 -10.273 -30.734 1 69.88 118 LEU A O 1
ATOM 908 N N . GLU A 1 119 ? -0.738 -10.805 -32.188 1 66.56 119 GLU A N 1
ATOM 909 C CA . GLU A 1 119 ? -0.816 -9.477 -32.781 1 66.56 119 GLU A CA 1
ATOM 910 C C . GLU A 1 119 ? -1.414 -8.469 -31.812 1 66.56 119 GLU A C 1
ATOM 912 O O . GLU A 1 119 ? -1.068 -7.281 -31.844 1 66.56 119 GLU A O 1
ATOM 917 N N . ASP A 1 120 ? -2.254 -8.875 -30.969 1 60.69 120 ASP A N 1
ATOM 918 C CA . ASP A 1 120 ? -3.057 -7.961 -30.172 1 60.69 120 ASP A CA 1
ATOM 919 C C . ASP A 1 120 ? -2.252 -7.418 -28.984 1 60.69 120 ASP A C 1
ATOM 921 O O . ASP A 1 120 ? -2.645 -6.43 -28.359 1 60.69 120 ASP A O 1
ATOM 925 N N . ARG A 1 121 ? -1.1 -7.637 -28.844 1 71.5 121 ARG A N 1
ATOM 926 C CA . ARG A 1 121 ? -0.118 -7.16 -27.875 1 71.5 121 ARG A CA 1
ATOM 927 C C . ARG A 1 121 ? -0.758 -6.941 -26.516 1 71.5 121 ARG A C 1
ATOM 929 O O . ARG A 1 121 ? -0.596 -5.883 -25.906 1 71.5 121 ARG A O 1
ATOM 936 N N . ARG A 1 122 ? -1.454 -7.98 -26 1 83.69 122 ARG A N 1
ATOM 937 C CA . ARG A 1 122 ? -2.02 -7.91 -24.656 1 83.69 122 ARG A CA 1
ATOM 938 C C . ARG A 1 122 ? -0.95 -8.148 -23.594 1 83.69 122 ARG A C 1
ATOM 940 O O . ARG A 1 122 ? 0.123 -8.68 -23.906 1 83.69 122 ARG A O 1
ATOM 947 N N . ARG A 1 123 ? -1.273 -7.609 -22.422 1 88.94 123 ARG A N 1
ATOM 948 C CA . ARG A 1 123 ? -0.312 -7.781 -21.344 1 88.94 123 ARG A CA 1
ATOM 949 C C . ARG A 1 123 ? -0.842 -8.742 -20.281 1 88.94 123 ARG A C 1
ATOM 951 O O . ARG A 1 123 ? -1.932 -8.539 -19.75 1 88.94 123 ARG A O 1
ATOM 958 N N . MET A 1 124 ? -0.129 -9.805 -20.094 1 93 124 MET A N 1
ATOM 959 C CA . MET A 1 124 ? -0.463 -10.789 -19.078 1 93 124 MET A CA 1
ATOM 960 C C . MET A 1 124 ? -0.134 -10.25 -17.688 1 93 124 MET A C 1
ATOM 962 O O . MET A 1 124 ? 0.945 -9.695 -17.469 1 93 124 MET A O 1
ATOM 966 N N . ASP A 1 125 ? -0.988 -10.445 -16.797 1 96.25 125 ASP A N 1
ATOM 967 C CA . ASP A 1 125 ? -0.84 -9.852 -15.461 1 96.25 125 ASP A CA 1
ATOM 968 C C . ASP A 1 125 ? 0.42 -10.367 -14.773 1 96.25 125 ASP A C 1
ATOM 970 O O . ASP A 1 125 ? 1.276 -9.578 -14.367 1 96.25 125 ASP A O 1
ATOM 974 N N . ILE A 1 126 ? 0.559 -11.688 -14.602 1 98.44 126 ILE A N 1
ATOM 975 C CA . ILE A 1 126 ? 1.738 -12.305 -14 1 98.44 126 ILE A CA 1
ATOM 976 C C . ILE A 1 126 ? 2.139 -13.531 -14.812 1 98.44 126 ILE A C 1
ATOM 978 O O . ILE A 1 126 ? 1.293 -14.367 -15.148 1 98.44 126 ILE A O 1
ATOM 982 N N . GLU A 1 127 ? 3.379 -13.617 -15.125 1 98 127 GLU A N 1
ATOM 983 C CA . GLU A 1 127 ? 3.902 -14.82 -15.766 1 98 127 GLU A CA 1
ATOM 984 C C . GLU A 1 127 ? 5.152 -15.328 -15.047 1 98 127 GLU A C 1
ATOM 986 O O . GLU A 1 127 ? 6.086 -14.562 -14.805 1 98 127 GLU A O 1
ATOM 991 N N . LEU A 1 128 ? 5.109 -16.516 -14.648 1 98.69 128 LEU A N 1
ATOM 992 C CA . LEU A 1 128 ? 6.297 -17.25 -14.211 1 98.69 128 LEU A CA 1
ATOM 993 C C . LEU A 1 128 ? 6.762 -18.219 -15.297 1 98.69 128 LEU A C 1
ATOM 995 O O . LEU A 1 128 ? 5.949 -18.938 -15.891 1 98.69 128 LEU A O 1
ATOM 999 N N . SER A 1 129 ? 8.008 -18.234 -15.547 1 97.88 129 SER A N 1
ATOM 1000 C CA . SER A 1 129 ? 8.531 -19.172 -16.531 1 97.88 129 SER A CA 1
ATOM 1001 C C . SER A 1 129 ? 9.914 -19.672 -16.141 1 97.88 129 SER A C 1
ATOM 1003 O O . SER A 1 129 ? 10.664 -18.969 -15.453 1 97.88 129 SER A O 1
ATOM 1005 N N . GLY A 1 130 ? 10.164 -20.906 -16.562 1 97.69 130 GLY A N 1
ATOM 1006 C CA . GLY A 1 130 ? 11.445 -21.547 -16.297 1 97.69 130 GLY A CA 1
ATOM 1007 C C . GLY A 1 130 ? 11.43 -23.047 -16.578 1 97.69 130 GLY A C 1
ATOM 1008 O O . GLY A 1 130 ? 10.406 -23.703 -16.375 1 97.69 130 GLY A O 1
ATOM 1009 N N . ALA A 1 131 ? 12.562 -23.562 -17.016 1 97.62 131 ALA A N 1
ATOM 1010 C CA . ALA A 1 131 ? 12.742 -25 -17.25 1 97.62 131 ALA A CA 1
ATOM 1011 C C . ALA A 1 131 ? 11.711 -25.531 -18.25 1 97.62 131 ALA A C 1
ATOM 1013 O O . ALA A 1 131 ? 11.242 -26.656 -18.125 1 97.62 131 ALA A O 1
ATOM 1014 N N . GLY A 1 132 ? 11.281 -24.625 -19.109 1 97.38 132 GLY A N 1
ATOM 1015 C CA . GLY A 1 132 ? 10.367 -25.031 -20.156 1 97.38 132 GLY A CA 1
ATOM 1016 C C . GLY A 1 132 ? 8.906 -24.953 -19.75 1 97.38 132 GLY A C 1
ATOM 1017 O O . GLY A 1 132 ? 8.016 -25.328 -20.516 1 97.38 132 GLY A O 1
ATOM 1018 N N . PHE A 1 133 ? 8.641 -24.5 -18.516 1 98.25 133 PHE A N 1
ATOM 1019 C CA . PHE A 1 133 ? 7.273 -24.406 -18.016 1 98.25 133 PHE A CA 1
ATOM 1020 C C . PHE A 1 133 ? 6.84 -22.938 -17.906 1 98.25 133 PHE A C 1
ATOM 1022 O O . PHE A 1 133 ? 7.68 -22.047 -17.797 1 98.25 133 PHE A O 1
ATOM 1029 N N . ALA A 1 134 ? 5.492 -22.781 -17.969 1 98.06 134 ALA A N 1
ATOM 1030 C CA . ALA A 1 134 ? 4.945 -21.453 -17.719 1 98.06 134 ALA A CA 1
ATOM 1031 C C . ALA A 1 134 ? 3.703 -21.516 -16.844 1 98.06 134 ALA A C 1
ATOM 1033 O O . ALA A 1 134 ? 2.875 -22.422 -17 1 98.06 134 ALA A O 1
ATOM 1034 N N . LEU A 1 135 ? 3.611 -20.688 -15.898 1 98.62 135 LEU A N 1
ATOM 1035 C CA . LEU A 1 135 ? 2.432 -20.406 -15.078 1 98.62 135 LEU A CA 1
ATOM 1036 C C . LEU A 1 135 ? 1.965 -18.969 -15.258 1 98.62 135 LEU A C 1
ATOM 1038 O O . LEU A 1 135 ? 2.693 -18.031 -14.93 1 98.62 135 LEU A O 1
ATOM 1042 N N . MET A 1 136 ? 0.821 -18.828 -15.844 1 98.31 136 MET A N 1
ATOM 1043 C CA . MET A 1 136 ? 0.271 -17.5 -16.109 1 98.31 136 MET A CA 1
ATOM 1044 C C . MET A 1 136 ? -0.929 -17.219 -15.203 1 98.31 136 MET A C 1
ATOM 1046 O O . MET A 1 136 ? -1.836 -18.047 -15.102 1 98.31 136 MET A O 1
ATOM 1050 N N . ILE A 1 137 ? -0.898 -16.109 -14.531 1 98.5 137 ILE A N 1
ATOM 1051 C CA . ILE A 1 137 ? -1.998 -15.719 -13.656 1 98.5 137 ILE A CA 1
ATOM 1052 C C . ILE A 1 137 ? -2.705 -14.5 -14.227 1 98.5 137 ILE A C 1
ATOM 1054 O O . ILE A 1 137 ? -2.096 -13.438 -14.383 1 98.5 137 ILE A O 1
ATOM 1058 N N . GLU A 1 138 ? -3.922 -14.727 -14.648 1 97 138 GLU A N 1
ATOM 1059 C CA . GLU A 1 138 ? -4.812 -13.617 -14.984 1 97 138 GLU A CA 1
ATOM 1060 C C . GLU A 1 138 ? -5.574 -13.133 -13.75 1 97 138 GLU A C 1
ATOM 1062 O O . GLU A 1 138 ? -6.465 -13.828 -13.25 1 97 138 GLU A O 1
ATOM 1067 N N . ASN A 1 139 ? -5.191 -11.93 -13.289 1 96.88 139 ASN A N 1
ATOM 1068 C CA . ASN A 1 139 ? -5.707 -11.383 -12.039 1 96.88 139 ASN A CA 1
ATOM 1069 C C . ASN A 1 139 ? -6.934 -10.5 -12.273 1 96.88 139 ASN A C 1
ATOM 1071 O O . ASN A 1 139 ? -6.832 -9.445 -12.906 1 96.88 139 ASN A O 1
ATOM 1075 N N . LYS A 1 140 ? -8.039 -10.961 -11.742 1 95.25 140 LYS A N 1
ATOM 1076 C CA . LYS A 1 140 ? -9.312 -10.258 -11.898 1 95.25 140 LYS A CA 1
ATOM 1077 C C . LYS A 1 140 ? -10.07 -10.195 -10.57 1 95.25 140 LYS A C 1
ATOM 1079 O O . LYS A 1 140 ? -11.164 -10.75 -10.445 1 95.25 140 LYS A O 1
ATOM 1084 N N . PRO A 1 141 ? -9.578 -9.383 -9.672 1 95.81 141 PRO A N 1
ATOM 1085 C CA . PRO A 1 141 ? -10.258 -9.312 -8.375 1 95.81 141 PRO A CA 1
ATOM 1086 C C . PRO A 1 141 ? -11.664 -8.734 -8.484 1 95.81 141 PRO A C 1
ATOM 1088 O O . PRO A 1 141 ? -12.555 -9.109 -7.711 1 95.81 141 PRO A O 1
ATOM 1091 N N . TRP A 1 142 ? -12 -7.781 -9.289 1 91.25 142 TRP A N 1
ATOM 1092 C CA . TRP A 1 142 ? -13.305 -7.137 -9.406 1 91.25 142 TRP A CA 1
ATOM 1093 C C . TRP A 1 142 ? -13.945 -7.438 -10.758 1 91.25 142 TRP A C 1
ATOM 1095 O O . TRP A 1 142 ? -14.969 -6.844 -11.117 1 91.25 142 TRP A O 1
ATOM 1105 N N . ALA A 1 143 ? -13.836 -8.32 -11.25 1 73.62 143 ALA A N 1
ATOM 1106 C CA . ALA A 1 143 ? -14.312 -9.016 -12.438 1 73.62 143 ALA A CA 1
ATOM 1107 C C . ALA A 1 143 ? -14.477 -8.047 -13.609 1 73.62 143 ALA A C 1
ATOM 1109 O O . ALA A 1 143 ? -14.797 -6.875 -13.414 1 73.62 143 ALA A O 1
ATOM 1110 N N . GLY A 1 144 ? -14.023 -8.188 -14.688 1 82.69 144 GLY A N 1
ATOM 1111 C CA . GLY A 1 144 ? -14.156 -7.66 -16.031 1 82.69 144 GLY A CA 1
ATOM 1112 C C . GLY A 1 144 ? -13.164 -8.266 -17.016 1 82.69 144 GLY A C 1
ATOM 1113 O O . GLY A 1 144 ? -11.992 -8.445 -16.688 1 82.69 144 GLY A O 1
ATOM 1114 N N . ASP A 1 145 ? -13.734 -8.875 -17.984 1 85.69 145 ASP A N 1
ATOM 1115 C CA . ASP A 1 145 ? -12.891 -9.531 -18.984 1 85.69 145 ASP A CA 1
ATOM 1116 C C . ASP A 1 145 ? -12.922 -8.797 -20.312 1 85.69 145 ASP A C 1
ATOM 1118 O O . ASP A 1 145 ? -13.867 -8.047 -20.594 1 85.69 145 ASP A O 1
ATOM 1122 N N . GLN A 1 146 ? -11.812 -8.969 -20.875 1 86.38 146 GLN A N 1
ATOM 1123 C CA . GLN A 1 146 ? -11.773 -8.477 -22.25 1 86.38 146 GLN A CA 1
ATOM 1124 C C . GLN A 1 146 ? -12.109 -9.586 -23.25 1 86.38 146 GLN A C 1
ATOM 1126 O O . GLN A 1 146 ? -11.992 -10.766 -22.922 1 86.38 146 GLN A O 1
ATOM 1131 N N . ARG A 1 147 ? -12.5 -9.219 -24.406 1 90.38 147 ARG A N 1
ATOM 1132 C CA . ARG A 1 147 ? -12.867 -10.18 -25.438 1 90.38 147 ARG A CA 1
ATOM 1133 C C . ARG A 1 147 ? -11.68 -11.062 -25.812 1 90.38 147 ARG A C 1
ATOM 1135 O O . ARG A 1 147 ? -10.594 -10.555 -26.078 1 90.38 147 ARG A O 1
ATOM 1142 N N . ASN A 1 148 ? -11.914 -12.359 -25.766 1 91.94 148 ASN A N 1
ATOM 1143 C CA . ASN A 1 148 ? -10.984 -13.398 -26.188 1 91.94 148 ASN A CA 1
ATOM 1144 C C . ASN A 1 148 ? -9.695 -13.359 -25.375 1 91.94 148 ASN A C 1
ATOM 1146 O O . ASN A 1 148 ? -8.68 -13.93 -25.781 1 91.94 148 ASN A O 1
ATOM 1150 N N . GLN A 1 149 ? -9.711 -12.719 -24.281 1 92.44 149 GLN A N 1
ATOM 1151 C CA . GLN A 1 149 ? -8.492 -12.508 -23.516 1 92.44 149 GLN A CA 1
ATOM 1152 C C . GLN A 1 149 ? -7.852 -13.828 -23.109 1 92.44 149 GLN A C 1
ATOM 1154 O O . GLN A 1 149 ? -6.703 -14.102 -23.484 1 92.44 149 GLN A O 1
ATOM 1159 N N . LEU A 1 150 ? -8.602 -14.656 -22.531 1 95.06 150 LEU A N 1
ATOM 1160 C CA . LEU A 1 150 ? -8.055 -15.906 -22.031 1 95.06 150 LEU A CA 1
ATOM 1161 C C . LEU A 1 150 ? -7.766 -16.875 -23.172 1 95.06 150 LEU A C 1
ATOM 1163 O O . LEU A 1 150 ? -6.809 -17.641 -23.109 1 95.06 150 LEU A O 1
ATOM 1167 N N . ALA A 1 151 ? -8.602 -16.797 -24.172 1 94 151 ALA A N 1
ATOM 1168 C CA . ALA A 1 151 ? -8.352 -17.625 -25.359 1 94 151 ALA A CA 1
ATOM 1169 C C . ALA A 1 151 ? -7.02 -17.25 -26.016 1 94 151 ALA A C 1
ATOM 1171 O O . ALA A 1 151 ? -6.254 -18.141 -26.406 1 94 151 ALA A O 1
ATOM 1172 N N . ASP A 1 152 ? -6.742 -15.969 -26.109 1 93.25 152 ASP A N 1
ATOM 1173 C CA . ASP A 1 152 ? -5.5 -15.484 -26.688 1 93.25 152 ASP A CA 1
ATOM 1174 C C . ASP A 1 152 ? -4.297 -15.914 -25.844 1 93.25 152 ASP A C 1
ATOM 1176 O O . ASP A 1 152 ? -3.26 -16.297 -26.391 1 93.25 152 ASP A O 1
ATOM 1180 N N . TYR A 1 153 ? -4.449 -15.867 -24.578 1 94.62 153 TYR A N 1
ATOM 1181 C CA . TYR A 1 153 ? -3.357 -16.281 -23.703 1 94.62 153 TYR A CA 1
ATOM 1182 C C . TYR A 1 153 ? -3.078 -17.781 -23.859 1 94.62 153 TYR A C 1
ATOM 1184 O O . TYR A 1 153 ? -1.919 -18.203 -23.906 1 94.62 153 TYR A O 1
ATOM 1192 N N . ALA A 1 154 ? -4.121 -18.531 -23.938 1 95.25 154 ALA A N 1
ATOM 1193 C CA . ALA A 1 154 ? -3.953 -19.969 -24.125 1 95.25 154 ALA A CA 1
ATOM 1194 C C . ALA A 1 154 ? -3.211 -20.281 -25.422 1 95.25 154 ALA A C 1
ATOM 1196 O O . ALA A 1 154 ? -2.295 -21.109 -25.438 1 95.25 154 ALA A O 1
ATOM 1197 N N . LYS A 1 155 ? -3.619 -19.609 -26.438 1 93.56 155 LYS A N 1
ATOM 1198 C CA . LYS A 1 155 ? -2.965 -19.797 -27.734 1 93.56 155 LYS A CA 1
ATOM 1199 C C . LYS A 1 155 ? -1.488 -19.422 -27.656 1 93.56 155 LYS A C 1
ATOM 1201 O O . LYS A 1 155 ? -0.628 -20.156 -28.141 1 93.56 155 LYS A O 1
ATOM 1206 N N . HIS A 1 156 ? -1.204 -18.297 -27.078 1 94.12 156 HIS A N 1
ATOM 1207 C CA . HIS A 1 156 ? 0.162 -17.812 -26.922 1 94.12 156 HIS A CA 1
ATOM 1208 C C . HIS A 1 156 ? 1.017 -18.812 -26.141 1 94.12 156 HIS A C 1
ATOM 1210 O O . HIS A 1 156 ? 2.129 -19.141 -26.562 1 94.12 156 HIS A O 1
ATOM 1216 N N . LEU A 1 157 ? 0.528 -19.297 -25.062 1 95.81 157 LEU A N 1
ATOM 1217 C CA . LEU A 1 157 ? 1.275 -20.188 -24.188 1 95.81 157 LEU A CA 1
ATOM 1218 C C . LEU A 1 157 ? 1.475 -21.547 -24.844 1 95.81 157 LEU A C 1
ATOM 1220 O O . LEU A 1 157 ? 2.525 -22.172 -24.672 1 95.81 157 LEU A O 1
ATOM 1224 N N . ARG A 1 158 ? 0.47 -21.984 -25.562 1 94.94 158 ARG A N 1
ATOM 1225 C CA . ARG A 1 158 ? 0.586 -23.25 -26.281 1 94.94 158 ARG A CA 1
ATOM 1226 C C . ARG A 1 158 ? 1.691 -23.188 -27.328 1 94.94 158 ARG A C 1
ATOM 1228 O O . ARG A 1 158 ? 2.461 -24.141 -27.484 1 94.94 158 ARG A O 1
ATOM 1235 N N . LEU A 1 159 ? 1.745 -22.094 -28 1 93.69 159 LEU A N 1
ATOM 1236 C CA . LEU A 1 159 ? 2.766 -21.906 -29.016 1 93.69 159 LEU A CA 1
ATOM 1237 C C . LEU A 1 159 ? 4.16 -21.891 -28.406 1 93.69 159 LEU A C 1
ATOM 1239 O O . LEU A 1 159 ? 5.102 -22.438 -28.984 1 93.69 159 LEU A O 1
ATOM 1243 N N . ARG A 1 160 ? 4.262 -21.438 -27.266 1 93.56 160 ARG A N 1
ATOM 1244 C CA . ARG A 1 160 ? 5.578 -21.203 -26.688 1 93.56 160 ARG A CA 1
ATOM 1245 C C . ARG A 1 160 ? 6.016 -22.391 -25.828 1 93.56 160 ARG A C 1
ATOM 1247 O O . ARG A 1 160 ? 7.203 -22.719 -25.781 1 93.56 160 ARG A O 1
ATOM 1254 N N . TYR A 1 161 ? 5.043 -22.984 -25.203 1 95.81 161 TYR A N 1
ATOM 1255 C CA . TYR A 1 161 ? 5.426 -23.969 -24.203 1 95.81 161 TYR A CA 1
ATOM 1256 C C . TYR A 1 161 ? 4.809 -25.328 -24.5 1 95.81 161 TYR A C 1
ATOM 1258 O O . TYR A 1 161 ? 4.984 -26.281 -23.734 1 95.81 161 TYR A O 1
ATOM 1266 N N . GLY A 1 162 ? 4.047 -25.344 -25.656 1 93.88 162 GLY A N 1
ATOM 1267 C CA . GLY A 1 162 ? 3.312 -26.562 -25.938 1 93.88 162 GLY A CA 1
ATOM 1268 C C . GLY A 1 162 ? 2.236 -26.859 -24.906 1 93.88 162 GLY A C 1
ATOM 1269 O O . GLY A 1 162 ? 1.389 -26.016 -24.625 1 93.88 162 GLY A O 1
ATOM 1270 N N . GLY A 1 163 ? 2.33 -28 -24.219 1 94.62 163 GLY A N 1
ATOM 1271 C CA . GLY A 1 163 ? 1.379 -28.375 -23.188 1 94.62 163 GLY A CA 1
ATOM 1272 C C . GLY A 1 163 ? 1.894 -28.141 -21.781 1 94.62 163 GLY A C 1
ATOM 1273 O O . GLY A 1 163 ? 1.242 -28.516 -20.797 1 94.62 163 GLY A O 1
ATOM 1274 N N . LYS A 1 164 ? 2.994 -27.453 -21.625 1 97.88 164 LYS A N 1
ATOM 1275 C CA . LYS A 1 164 ? 3.666 -27.328 -20.328 1 97.88 164 LYS A CA 1
ATOM 1276 C C . LYS A 1 164 ? 3.377 -25.969 -19.688 1 97.88 164 LYS A C 1
ATOM 1278 O O . LYS A 1 164 ? 4.293 -25.281 -19.25 1 97.88 164 LYS A O 1
ATOM 1283 N N . PHE A 1 165 ? 2.117 -25.641 -19.75 1 97.88 165 PHE A N 1
ATOM 1284 C CA . PHE A 1 165 ? 1.712 -24.375 -19.125 1 97.88 165 PHE A CA 1
ATOM 1285 C C . PHE A 1 165 ? 0.421 -24.562 -18.328 1 97.88 165 PHE A C 1
ATOM 1287 O O . PHE A 1 165 ? -0.295 -25.547 -18.516 1 97.88 165 PHE A O 1
ATOM 1294 N N . ILE A 1 166 ? 0.212 -23.672 -17.391 1 98.5 166 ILE A N 1
ATOM 1295 C CA . ILE A 1 166 ? -1.049 -23.547 -16.672 1 98.5 166 ILE A CA 1
ATOM 1296 C C . ILE A 1 166 ? -1.499 -22.078 -16.656 1 98.5 166 ILE A C 1
ATOM 1298 O O . ILE A 1 166 ? -0.688 -21.188 -16.453 1 98.5 166 ILE A O 1
ATOM 1302 N N . ILE A 1 167 ? -2.775 -21.859 -16.969 1 98.06 167 ILE A N 1
ATOM 1303 C CA . ILE A 1 167 ? -3.418 -20.562 -16.781 1 98.06 167 ILE A CA 1
ATOM 1304 C C . ILE A 1 167 ? -4.234 -20.578 -15.492 1 98.06 167 ILE A C 1
ATOM 1306 O O . ILE A 1 167 ? -5.066 -21.469 -15.281 1 98.06 167 ILE A O 1
ATOM 1310 N N . VAL A 1 168 ? -3.943 -19.641 -14.648 1 98.44 168 VAL A N 1
ATOM 1311 C CA . VAL A 1 168 ? -4.742 -19.438 -13.445 1 98.44 168 VAL A CA 1
ATOM 1312 C C . VAL A 1 168 ? -5.602 -18.188 -13.609 1 98.44 168 VAL A C 1
ATOM 1314 O O . VAL A 1 168 ? -5.074 -17.078 -13.805 1 98.44 168 VAL A O 1
ATOM 1317 N N . TYR A 1 169 ? -6.883 -18.422 -13.617 1 97.25 169 TYR A N 1
ATOM 1318 C CA . TYR A 1 169 ? -7.828 -17.312 -13.523 1 97.25 169 TYR A CA 1
ATOM 1319 C C . TYR A 1 169 ? -8.156 -17.016 -12.07 1 97.25 169 TYR A C 1
ATOM 1321 O O . TYR A 1 169 ? -8.805 -17.812 -11.391 1 97.25 169 TYR A O 1
ATOM 1329 N N . LEU A 1 170 ? -7.688 -15.867 -11.609 1 97.44 170 LEU A N 1
ATOM 1330 C CA . LEU A 1 170 ? -7.816 -15.484 -10.203 1 97.44 170 LEU A CA 1
ATOM 1331 C C . LEU A 1 170 ? -8.875 -14.398 -10.039 1 97.44 170 LEU A C 1
ATOM 1333 O O . LEU A 1 170 ? -8.641 -13.234 -10.391 1 97.44 170 LEU A O 1
ATOM 1337 N N . SER A 1 171 ? -10.023 -14.766 -9.484 1 96.19 171 SER A N 1
ATOM 1338 C CA . SER A 1 171 ? -11.125 -13.82 -9.312 1 96.19 171 SER A CA 1
ATOM 1339 C C . SER A 1 171 ? -11.367 -13.516 -7.84 1 96.19 171 SER A C 1
ATOM 1341 O O . SER A 1 171 ? -10.797 -14.172 -6.965 1 96.19 171 SER A O 1
ATOM 1343 N N . GLY A 1 172 ? -12.156 -12.531 -7.555 1 95.5 172 GLY A N 1
ATOM 1344 C CA . GLY A 1 172 ? -12.438 -12.156 -6.18 1 95.5 172 GLY A CA 1
ATOM 1345 C C . GLY A 1 172 ? -13.195 -13.219 -5.41 1 95.5 172 GLY A C 1
ATOM 1346 O O . GLY A 1 172 ? -12.664 -13.805 -4.465 1 95.5 172 GLY A O 1
ATOM 1347 N N . GLY A 1 173 ? -14.359 -13.539 -5.922 1 91.69 173 GLY A N 1
ATOM 1348 C CA . GLY A 1 173 ? -15.273 -14.43 -5.227 1 91.69 173 GLY A CA 1
ATOM 1349 C C . GLY A 1 173 ? -15.383 -15.797 -5.875 1 91.69 173 GLY A C 1
ATOM 1350 O O . GLY A 1 173 ? -16.281 -16.578 -5.551 1 91.69 173 GLY A O 1
ATOM 1351 N N . GLY A 1 174 ? -14.594 -16.078 -6.879 1 91.31 174 GLY A N 1
ATOM 1352 C CA . GLY A 1 174 ? -14.617 -17.391 -7.504 1 91.31 174 GLY A CA 1
ATOM 1353 C C . GLY A 1 174 ? -15.492 -17.438 -8.742 1 91.31 174 GLY A C 1
ATOM 1354 O O . GLY A 1 174 ? -15.906 -18.516 -9.172 1 91.31 174 GLY A O 1
ATOM 1355 N N . VAL A 1 175 ? -15.734 -16.344 -9.242 1 90.62 175 VAL A N 1
ATOM 1356 C CA . VAL A 1 175 ? -16.531 -16.297 -10.461 1 90.62 175 VAL A CA 1
ATOM 1357 C C . VAL A 1 175 ? -15.703 -16.781 -11.641 1 90.62 175 VAL A C 1
ATOM 1359 O O . VAL A 1 175 ? -14.523 -16.438 -11.758 1 90.62 175 VAL A O 1
ATOM 1362 N N . ALA A 1 176 ? -16.359 -17.516 -12.5 1 92.5 176 ALA A N 1
ATOM 1363 C CA . ALA A 1 176 ? -15.695 -18.016 -13.695 1 92.5 176 ALA A CA 1
ATOM 1364 C C . ALA A 1 176 ? -15.492 -16.906 -14.727 1 92.5 176 ALA A C 1
ATOM 1366 O O . ALA A 1 176 ? -16.172 -15.875 -14.672 1 92.5 176 ALA A O 1
ATOM 1367 N N . PRO A 1 177 ? -14.578 -17.109 -15.633 1 94.44 177 PRO A N 1
ATOM 1368 C CA . PRO A 1 177 ? -14.438 -16.109 -16.703 1 94.44 177 PRO A CA 1
ATOM 1369 C C . PRO A 1 177 ? -15.672 -16.016 -17.578 1 94.44 177 PRO A C 1
ATOM 1371 O O . PRO A 1 177 ? -16.422 -16.984 -17.703 1 94.44 177 PRO A O 1
ATOM 1374 N N . SER A 1 178 ? -15.766 -14.883 -18.125 1 92.12 178 SER A N 1
ATOM 1375 C CA . SER A 1 178 ? -16.875 -14.688 -19.047 1 92.12 178 SER A CA 1
ATOM 1376 C C . SER A 1 178 ? -16.703 -15.516 -20.312 1 92.12 178 SER A C 1
ATOM 1378 O O . SER A 1 178 ? -15.57 -15.758 -20.75 1 92.12 178 SER A O 1
ATOM 1380 N N . LYS A 1 179 ? -17.828 -15.828 -20.953 1 92.19 179 LYS A N 1
ATOM 1381 C CA . LYS A 1 179 ? -17.812 -16.547 -22.219 1 92.19 179 LYS A CA 1
ATOM 1382 C C . LYS A 1 179 ? -17.156 -15.711 -23.328 1 92.19 179 LYS A C 1
ATOM 1384 O O . LYS A 1 179 ? -16.703 -16.25 -24.328 1 92.19 179 LYS A O 1
ATOM 1389 N N . HIS A 1 180 ? -17.172 -14.461 -23.047 1 93 180 HIS A N 1
ATOM 1390 C CA . HIS A 1 180 ? -16.578 -13.555 -24.016 1 93 180 HIS A CA 1
ATOM 1391 C C . HIS A 1 180 ? -15.062 -13.633 -23.984 1 93 180 HIS A C 1
ATOM 1393 O O . HIS A 1 180 ? -14.406 -13.336 -24.984 1 93 180 HIS A O 1
ATOM 1399 N N . SER A 1 181 ? -14.531 -14.008 -22.891 1 94.12 181 SER A N 1
ATOM 1400 C CA . SER A 1 181 ? -13.086 -14.086 -22.734 1 94.12 181 SER A CA 1
ATOM 1401 C C . SER A 1 181 ? -12.539 -15.398 -23.281 1 94.12 181 SER A C 1
ATOM 1403 O O . SER A 1 181 ? -11.445 -15.438 -23.859 1 94.12 181 SER A O 1
ATOM 1405 N N . ILE A 1 182 ? -13.312 -16.484 -23.125 1 94.31 182 ILE A N 1
ATOM 1406 C CA . ILE A 1 182 ? -12.977 -17.812 -23.594 1 94.31 182 ILE A CA 1
ATOM 1407 C C . ILE A 1 182 ? -14.242 -18.656 -23.734 1 94.31 182 ILE A C 1
ATOM 1409 O O . ILE A 1 182 ? -15.086 -18.672 -22.828 1 94.31 182 ILE A O 1
ATOM 1413 N N . ALA A 1 183 ? -14.328 -19.266 -24.859 1 94.62 183 ALA A N 1
ATOM 1414 C CA . ALA A 1 183 ? -15.492 -20.125 -25.094 1 94.62 183 ALA A CA 1
ATOM 1415 C C . ALA A 1 183 ? -15.562 -21.234 -24.047 1 94.62 183 ALA A C 1
ATOM 1417 O O . ALA A 1 183 ? -14.539 -21.797 -23.656 1 94.62 183 ALA A O 1
ATOM 1418 N N . LEU A 1 184 ? -16.75 -21.562 -23.688 1 94.62 184 LEU A N 1
ATOM 1419 C CA . LEU A 1 184 ? -16.984 -22.562 -22.641 1 94.62 184 LEU A CA 1
ATOM 1420 C C . LEU A 1 184 ? -16.312 -23.875 -22.984 1 94.62 184 LEU A C 1
ATOM 1422 O O . LEU A 1 184 ? -15.664 -24.5 -22.141 1 94.62 184 LEU A O 1
ATOM 1426 N N . GLU A 1 185 ? -16.453 -24.281 -24.172 1 95.44 185 GLU A N 1
ATOM 1427 C CA . GLU A 1 185 ? -15.883 -25.562 -24.609 1 95.44 185 GLU A CA 1
ATOM 1428 C C . GLU A 1 185 ? -14.359 -25.531 -24.547 1 95.44 185 GLU A C 1
ATOM 1430 O O . GLU A 1 185 ? -13.734 -26.531 -24.156 1 95.44 185 GLU A O 1
ATOM 1435 N N . GLU A 1 186 ? -13.844 -24.5 -24.922 1 95.69 186 GLU A N 1
ATOM 1436 C CA . GLU A 1 186 ? -12.391 -24.344 -24.859 1 95.69 186 GLU A CA 1
ATOM 1437 C C . GLU A 1 186 ? -11.906 -24.344 -23.406 1 95.69 186 GLU A C 1
ATOM 1439 O O . GLU A 1 186 ? -10.891 -24.969 -23.094 1 95.69 186 GLU A O 1
ATOM 1444 N N . GLN A 1 187 ? -12.594 -23.641 -22.594 1 95.88 187 GLN A N 1
ATOM 1445 C CA . GLN A 1 187 ? -12.258 -23.625 -21.172 1 95.88 187 GLN A CA 1
ATOM 1446 C C . GLN A 1 187 ? -12.305 -25.031 -20.578 1 95.88 187 GLN A C 1
ATOM 1448 O O . GLN A 1 187 ? -11.391 -25.453 -19.859 1 95.88 187 GLN A O 1
ATOM 1453 N N . LYS A 1 188 ? -13.352 -25.75 -20.875 1 95.25 188 LYS A N 1
ATOM 1454 C CA . LYS A 1 188 ? -13.531 -27.109 -20.375 1 95.25 188 LYS A CA 1
ATOM 1455 C C . LYS A 1 188 ? -12.383 -28.016 -20.828 1 95.25 188 LYS A C 1
ATOM 1457 O O . LYS A 1 188 ? -11.891 -28.828 -20.047 1 95.25 188 LYS A O 1
ATOM 1462 N N . SER A 1 189 ? -12.062 -27.812 -22.016 1 95.81 189 SER A N 1
ATOM 1463 C CA . SER A 1 189 ? -10.969 -28.609 -22.562 1 95.81 189 SER A CA 1
ATOM 1464 C C . SER A 1 189 ? -9.664 -28.328 -21.828 1 95.81 189 SER A C 1
ATOM 1466 O O . SER A 1 189 ? -8.93 -29.25 -21.484 1 95.81 189 SER A O 1
ATOM 1468 N N . LEU A 1 190 ? -9.391 -27.109 -21.609 1 95.94 190 LEU A N 1
ATOM 1469 C CA . LEU A 1 190 ? -8.172 -26.703 -20.906 1 95.94 190 LEU A CA 1
ATOM 1470 C C . LEU A 1 190 ? -8.18 -27.203 -19.469 1 95.94 190 LEU A C 1
ATOM 1472 O O . LEU A 1 190 ? -7.148 -27.625 -18.953 1 95.94 190 LEU A O 1
ATOM 1476 N N . VAL A 1 191 ? -9.312 -27.156 -18.828 1 95.44 191 VAL A N 1
ATOM 1477 C CA . VAL A 1 191 ? -9.438 -27.672 -17.469 1 95.44 191 VAL A CA 1
ATOM 1478 C C . VAL A 1 191 ? -9.203 -29.188 -17.453 1 95.44 191 VAL A C 1
ATOM 1480 O O . VAL A 1 191 ? -8.469 -29.703 -16.609 1 95.44 191 VAL A O 1
ATOM 1483 N N . ALA A 1 192 ? -9.773 -29.844 -18.422 1 94.62 192 ALA A N 1
ATOM 1484 C CA . ALA A 1 192 ? -9.672 -31.297 -18.516 1 94.62 192 ALA A CA 1
ATOM 1485 C C . ALA A 1 192 ? -8.227 -31.734 -18.734 1 94.62 192 ALA A C 1
ATOM 1487 O O . ALA A 1 192 ? -7.805 -32.781 -18.219 1 94.62 192 ALA A O 1
ATOM 1488 N N . ASP A 1 193 ? -7.52 -30.969 -19.422 1 94.06 193 ASP A N 1
ATOM 1489 C CA . ASP A 1 193 ? -6.141 -31.359 -19.719 1 94.06 193 ASP A CA 1
ATOM 1490 C C . ASP A 1 193 ? -5.188 -30.828 -18.641 1 94.06 193 ASP A C 1
ATOM 1492 O O . ASP A 1 193 ? -3.9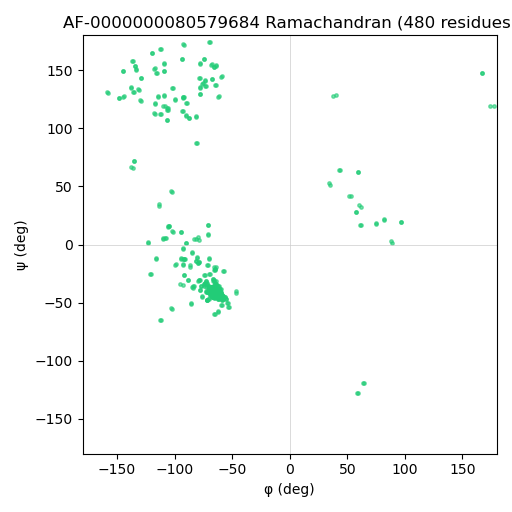75 -31.031 -18.719 1 94.06 193 ASP A O 1
ATOM 1496 N N . GLY A 1 194 ? -5.758 -30.156 -17.656 1 96.31 194 GLY A N 1
ATOM 1497 C CA . GLY A 1 194 ? -4.973 -29.719 -16.516 1 96.31 194 GLY A CA 1
ATOM 1498 C C . GLY A 1 194 ? -4.207 -28.438 -16.766 1 96.31 194 GLY A C 1
ATOM 1499 O O . GLY A 1 194 ? -3.221 -28.156 -16.078 1 96.31 194 GLY A O 1
ATOM 1500 N N . SER A 1 195 ? -4.598 -27.609 -17.734 1 97.56 195 SER A N 1
ATOM 1501 C CA . SER A 1 195 ? -3.84 -26.422 -18.125 1 97.56 195 SER A CA 1
ATOM 1502 C C . SER A 1 195 ? -4.562 -25.141 -17.719 1 97.56 195 SER A C 1
ATOM 1504 O O . SER A 1 195 ? -4.133 -24.031 -18.062 1 97.56 195 SER A O 1
ATOM 1506 N N . PHE A 1 196 ? -5.684 -25.312 -16.984 1 97.75 196 PHE A N 1
ATOM 1507 C CA . PHE A 1 196 ? -6.473 -24.156 -16.594 1 97.75 196 PHE A CA 1
ATOM 1508 C C . PHE A 1 196 ? -7.078 -24.359 -15.203 1 97.75 196 PHE A C 1
ATOM 1510 O O . PHE A 1 196 ? -7.715 -25.391 -14.953 1 97.75 196 PHE A O 1
ATOM 1517 N N . ALA A 1 197 ? -6.875 -23.453 -14.336 1 97.56 197 ALA A N 1
ATOM 1518 C CA . ALA A 1 197 ? -7.426 -23.5 -12.984 1 97.56 197 ALA A CA 1
ATOM 1519 C C . ALA A 1 197 ? -8.133 -22.203 -12.633 1 97.56 197 ALA A C 1
ATOM 1521 O O . ALA A 1 197 ? -7.691 -21.125 -13.031 1 97.56 197 ALA A O 1
ATOM 1522 N N . MET A 1 198 ? -9.195 -22.281 -11.914 1 96.19 198 MET A N 1
ATOM 1523 C CA . MET A 1 198 ? -9.891 -21.125 -11.344 1 96.19 198 MET A CA 1
ATOM 1524 C C . MET A 1 198 ? -9.656 -21.047 -9.836 1 96.19 198 MET A C 1
ATOM 1526 O O . MET A 1 198 ? -9.969 -21.984 -9.102 1 96.19 198 MET A O 1
ATOM 1530 N N . LEU A 1 199 ? -9.055 -20.016 -9.422 1 97.56 199 LEU A N 1
ATOM 1531 C CA . LEU A 1 199 ? -8.836 -19.734 -8.008 1 97.56 199 LEU A CA 1
ATOM 1532 C C . LEU A 1 199 ? -9.508 -18.422 -7.609 1 97.56 199 LEU A C 1
ATOM 1534 O O . LEU A 1 199 ? -9.891 -17.625 -8.469 1 97.56 199 LEU A O 1
ATOM 1538 N N . SER A 1 200 ? -9.656 -18.203 -6.32 1 97.06 200 SER A N 1
ATOM 1539 C CA . SER A 1 200 ? -10.297 -16.984 -5.844 1 97.06 200 SER A CA 1
ATOM 1540 C C . SER A 1 200 ? -9.508 -16.359 -4.699 1 97.06 200 SER A C 1
ATOM 1542 O O . SER A 1 200 ? -8.797 -17.047 -3.971 1 97.06 200 SER A O 1
ATOM 1544 N N . TYR A 1 201 ? -9.68 -15.07 -4.605 1 98 201 TYR A N 1
ATOM 1545 C CA . TYR A 1 201 ? -9.141 -14.352 -3.457 1 98 201 TYR A CA 1
ATOM 1546 C C . TYR A 1 201 ? -9.75 -14.859 -2.156 1 98 201 TYR A C 1
ATOM 1548 O O . TYR A 1 201 ? -9.031 -15.109 -1.184 1 98 201 TYR A O 1
ATOM 1556 N N . ARG A 1 202 ? -10.953 -15.062 -2.184 1 95.62 202 ARG A N 1
ATOM 1557 C CA . ARG A 1 202 ? -11.734 -15.398 -0.996 1 95.62 202 ARG A CA 1
ATOM 1558 C C . ARG A 1 202 ? -11.234 -16.688 -0.354 1 95.62 202 ARG A C 1
ATOM 1560 O O . ARG A 1 202 ? -11.148 -16.781 0.873 1 95.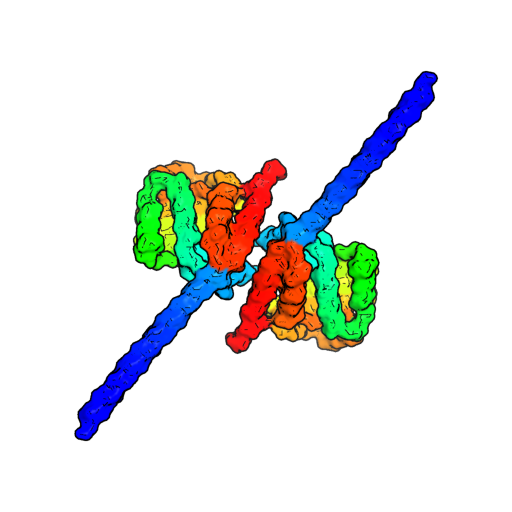62 202 ARG A O 1
ATOM 1567 N N . THR A 1 203 ? -10.852 -17.656 -1.138 1 96.19 203 THR A N 1
ATOM 1568 C CA . THR A 1 203 ? -10.531 -18.969 -0.592 1 96.19 203 THR A CA 1
ATOM 1569 C C . THR A 1 203 ? -9.047 -19.266 -0.728 1 96.19 203 THR A C 1
ATOM 1571 O O . THR A 1 203 ? -8.281 -19.094 0.226 1 96.19 203 THR A O 1
ATOM 1574 N N . GLN A 1 204 ? -8.578 -19.375 -1.935 1 98 204 GLN A N 1
ATOM 1575 C CA . GLN A 1 204 ? -7.23 -19.891 -2.137 1 98 204 GLN A CA 1
ATOM 1576 C C . GLN A 1 204 ? -6.176 -18.844 -1.8 1 98 204 GLN A C 1
ATOM 1578 O O . GLN A 1 204 ? -5.168 -19.156 -1.162 1 98 204 GLN A O 1
ATOM 1583 N N . VAL A 1 205 ? -6.383 -17.609 -2.264 1 98.44 205 VAL A N 1
ATOM 1584 C CA . VAL A 1 205 ? -5.383 -16.578 -1.988 1 98.44 205 VAL A CA 1
ATOM 1585 C C . VAL A 1 205 ? -5.352 -16.281 -0.492 1 98.44 205 VAL A C 1
ATOM 1587 O O . VAL A 1 205 ? -4.277 -16.141 0.095 1 98.44 205 VAL A O 1
ATOM 1590 N N . HIS A 1 206 ? -6.547 -16.141 0.095 1 98 206 HIS A N 1
ATOM 1591 C CA . HIS A 1 206 ? -6.59 -15.922 1.536 1 98 206 HIS A CA 1
ATOM 1592 C C . HIS A 1 206 ? -5.852 -17.016 2.287 1 98 206 HIS A C 1
ATOM 1594 O O . HIS A 1 206 ? -5.047 -16.734 3.178 1 98 206 HIS A O 1
ATOM 1600 N N . LYS A 1 207 ? -6.094 -18.234 1.951 1 97.75 207 LYS A N 1
ATOM 1601 C CA . LYS A 1 207 ? -5.414 -19.375 2.568 1 97.75 207 LYS A CA 1
ATOM 1602 C C . LYS A 1 207 ? -3.908 -19.312 2.332 1 97.75 207 LYS A C 1
ATOM 1604 O O . LYS A 1 207 ? -3.119 -19.547 3.248 1 97.75 207 LYS A O 1
ATOM 1609 N N . TRP A 1 208 ? -3.537 -19.016 1.111 1 98.62 208 TRP A N 1
ATOM 1610 C CA . TRP A 1 208 ? -2.135 -18.891 0.726 1 98.62 208 TRP A CA 1
ATOM 1611 C C . TRP A 1 208 ? -1.407 -17.906 1.625 1 98.62 208 TRP A C 1
ATOM 1613 O O . TRP A 1 208 ? -0.367 -18.219 2.205 1 98.62 208 TRP A O 1
ATOM 1623 N N . LEU A 1 209 ? -2.002 -16.719 1.786 1 98.62 209 LEU A N 1
ATOM 1624 C CA . LEU A 1 209 ? -1.387 -15.656 2.578 1 98.62 209 LEU A CA 1
ATOM 1625 C C . LEU A 1 209 ? -1.383 -16.016 4.059 1 98.62 209 LEU A C 1
ATOM 1627 O O . LEU A 1 209 ? -0.373 -15.836 4.746 1 98.62 209 LEU A O 1
ATOM 1631 N N . THR A 1 210 ? -2.42 -16.578 4.578 1 98 210 THR A N 1
ATOM 1632 C CA . THR A 1 210 ? -2.523 -16.922 5.992 1 98 210 THR A CA 1
ATOM 1633 C C . THR A 1 210 ? -1.566 -18.047 6.344 1 98 210 THR A C 1
ATOM 1635 O O . THR A 1 210 ? -0.875 -18 7.363 1 98 210 THR A O 1
ATOM 1638 N N . ASP A 1 211 ? -1.479 -19.031 5.492 1 97.69 211 ASP A N 1
ATOM 1639 C CA . ASP A 1 211 ? -0.634 -20.188 5.75 1 97.69 211 ASP A CA 1
ATOM 1640 C C . ASP A 1 211 ? 0.843 -19.797 5.762 1 97.69 211 ASP A C 1
ATOM 1642 O O . ASP A 1 211 ? 1.644 -20.406 6.477 1 97.69 211 ASP A O 1
ATOM 1646 N N . THR A 1 212 ? 1.171 -18.828 4.992 1 98.31 212 THR A N 1
ATOM 1647 C CA . THR A 1 212 ? 2.586 -18.516 4.836 1 98.31 212 THR A CA 1
ATOM 1648 C C . THR A 1 212 ? 3.004 -17.422 5.801 1 98.31 212 THR A C 1
ATOM 1650 O O . THR A 1 212 ? 4.195 -17.156 5.98 1 98.31 212 THR A O 1
ATOM 1653 N N . THR A 1 213 ? 2.035 -16.766 6.422 1 97.38 213 THR A N 1
ATOM 1654 C CA . THR A 1 213 ? 2.346 -15.703 7.371 1 97.38 213 THR A CA 1
ATOM 1655 C C . THR A 1 213 ? 3.217 -16.234 8.508 1 97.38 213 THR A C 1
ATOM 1657 O O . THR A 1 213 ? 4.258 -15.648 8.82 1 97.38 213 THR A O 1
ATOM 1660 N N . ASP A 1 214 ? 2.893 -17.406 9.047 1 93.38 214 ASP A N 1
ATOM 1661 C CA . ASP A 1 214 ? 3.598 -17.953 10.203 1 93.38 214 ASP A CA 1
ATOM 1662 C C . ASP A 1 214 ? 4.922 -18.594 9.789 1 93.38 214 ASP A C 1
ATOM 1664 O O . ASP A 1 214 ? 5.781 -18.859 10.633 1 93.38 214 ASP A O 1
ATOM 1668 N N . LYS A 1 215 ? 5.047 -18.828 8.539 1 96.75 215 LYS A N 1
ATOM 1669 C CA . LYS A 1 215 ? 6.254 -19.5 8.047 1 96.75 215 LYS A CA 1
ATOM 1670 C C . LYS A 1 215 ? 7.309 -18.469 7.625 1 96.75 215 LYS A C 1
ATOM 1672 O O . LYS A 1 215 ? 8.477 -18.828 7.445 1 96.75 215 LYS A O 1
ATOM 1677 N N . SER A 1 216 ? 6.871 -17.234 7.426 1 96.44 216 SER A N 1
ATOM 1678 C CA . SER A 1 216 ? 7.801 -16.172 7.074 1 96.44 216 SER A CA 1
ATOM 1679 C C . SER A 1 216 ? 8.609 -15.719 8.289 1 96.44 216 SER A C 1
ATOM 1681 O O . SER A 1 216 ? 8.062 -15.562 9.383 1 96.44 216 SER A O 1
ATOM 1683 N N . GLN A 1 217 ? 9.828 -15.484 8.117 1 96 217 GLN A N 1
ATOM 1684 C CA . GLN A 1 217 ? 10.711 -15.156 9.234 1 96 217 GLN A CA 1
ATOM 1685 C C . GLN A 1 217 ? 10.938 -13.648 9.336 1 96 217 GLN A C 1
ATOM 1687 O O . GLN A 1 217 ? 11.438 -13.164 10.352 1 96 217 GLN A O 1
ATOM 1692 N N . ALA A 1 218 ? 10.656 -12.93 8.305 1 96.44 218 ALA A N 1
ATOM 1693 C CA . ALA A 1 218 ? 10.898 -11.492 8.305 1 96.44 218 ALA A CA 1
ATOM 1694 C C . ALA A 1 218 ? 9.648 -10.727 8.75 1 96.44 218 ALA A C 1
ATOM 1696 O O . ALA A 1 218 ? 8.594 -10.836 8.125 1 96.44 218 ALA A O 1
ATOM 1697 N N . PRO A 1 219 ? 9.773 -9.891 9.711 1 95.38 219 PRO A N 1
ATOM 1698 C CA . PRO A 1 219 ? 8.609 -9.203 10.281 1 95.38 219 PRO A CA 1
ATOM 1699 C C . PRO A 1 219 ? 7.875 -8.344 9.258 1 95.38 219 PRO A C 1
ATOM 1701 O O . PRO A 1 219 ? 6.641 -8.336 9.219 1 95.38 219 PRO A O 1
ATOM 1704 N N . ALA A 1 220 ? 8.602 -7.637 8.422 1 96.31 220 ALA A N 1
ATOM 1705 C CA . ALA A 1 220 ? 7.965 -6.785 7.422 1 96.31 220 ALA A CA 1
ATOM 1706 C C . ALA A 1 220 ? 7.133 -7.617 6.445 1 96.31 220 ALA A C 1
ATOM 1708 O O . ALA A 1 220 ? 6.043 -7.199 6.039 1 96.31 220 ALA A O 1
ATOM 1709 N N . VAL A 1 221 ? 7.625 -8.805 6.133 1 98.25 221 VAL A N 1
ATOM 1710 C CA . VAL A 1 221 ? 6.918 -9.703 5.227 1 98.25 221 VAL A CA 1
ATOM 1711 C C . VAL A 1 221 ? 5.66 -10.234 5.906 1 98.25 221 VAL A C 1
ATOM 1713 O O . VAL A 1 221 ? 4.566 -10.156 5.348 1 98.25 221 VAL A O 1
ATOM 1716 N N . SER A 1 222 ? 5.848 -10.656 7.117 1 97.88 222 SER A N 1
ATOM 1717 C CA . SER A 1 222 ? 4.719 -11.195 7.867 1 97.88 222 SER A CA 1
ATOM 1718 C C . SER A 1 222 ? 3.625 -10.148 8.055 1 97.88 222 SER A C 1
ATOM 1720 O O . SER A 1 222 ? 2.439 -10.453 7.906 1 97.88 222 SER A O 1
ATOM 1722 N N . ALA A 1 223 ? 4.047 -8.961 8.367 1 96.69 223 ALA A N 1
ATOM 1723 C CA . ALA A 1 223 ? 3.08 -7.883 8.562 1 96.69 223 ALA A CA 1
ATOM 1724 C C . ALA A 1 223 ? 2.312 -7.594 7.27 1 96.69 223 ALA A C 1
ATOM 1726 O O . ALA A 1 223 ? 1.104 -7.348 7.305 1 96.69 223 ALA A O 1
ATOM 1727 N N . THR A 1 224 ? 3.01 -7.609 6.18 1 98.44 224 THR A N 1
ATOM 1728 C CA . THR A 1 224 ? 2.379 -7.363 4.887 1 98.44 224 THR A CA 1
ATOM 1729 C C . THR A 1 224 ? 1.39 -8.477 4.547 1 98.44 224 THR A C 1
ATOM 1731 O O . THR A 1 224 ? 0.274 -8.203 4.102 1 98.44 224 THR A O 1
ATOM 1734 N N . LEU A 1 225 ? 1.806 -9.711 4.789 1 98.69 225 LEU A N 1
ATOM 1735 C CA . LEU A 1 225 ? 0.924 -10.844 4.527 1 98.69 225 LEU A CA 1
ATOM 1736 C C . LEU A 1 225 ? -0.343 -10.758 5.371 1 98.69 225 LEU A C 1
ATOM 1738 O O . LEU A 1 225 ? -1.446 -10.977 4.867 1 98.69 225 LEU A O 1
ATOM 1742 N N . LYS A 1 226 ? -0.15 -10.414 6.598 1 97.56 226 LYS A N 1
ATOM 1743 C CA . LYS A 1 226 ? -1.285 -10.281 7.504 1 97.56 226 LYS A CA 1
ATOM 1744 C C . LYS A 1 226 ? -2.24 -9.188 7.035 1 97.56 226 LYS A C 1
ATOM 1746 O O . LYS A 1 226 ? -3.457 -9.383 7.023 1 97.56 226 LYS A O 1
ATOM 1751 N N . ALA A 1 227 ? -1.716 -8.055 6.691 1 97.88 227 ALA A N 1
ATOM 1752 C CA . ALA A 1 227 ? -2.531 -6.938 6.211 1 97.88 227 ALA A CA 1
ATOM 1753 C C . ALA A 1 227 ? -3.266 -7.312 4.93 1 97.88 227 ALA A C 1
ATOM 1755 O O . ALA A 1 227 ? -4.445 -6.988 4.766 1 97.88 227 ALA A O 1
ATOM 1756 N N . ALA A 1 228 ? -2.545 -8.016 4.043 1 98.44 228 ALA A N 1
ATOM 1757 C CA . ALA A 1 228 ? -3.152 -8.422 2.777 1 98.44 228 ALA A CA 1
ATOM 1758 C C . ALA A 1 228 ? -4.277 -9.43 3.008 1 98.44 228 ALA A C 1
ATOM 1760 O O . ALA A 1 228 ? -5.348 -9.32 2.4 1 98.44 228 ALA A O 1
ATOM 1761 N N . ALA A 1 229 ? -4.031 -10.391 3.848 1 97.88 229 ALA A N 1
ATOM 1762 C CA . ALA A 1 229 ? -5.059 -11.375 4.156 1 97.88 229 ALA A CA 1
ATOM 1763 C C . ALA A 1 229 ? -6.293 -10.719 4.766 1 97.88 229 ALA A C 1
ATOM 1765 O O . ALA A 1 229 ? -7.422 -11.047 4.398 1 97.88 229 ALA A O 1
ATOM 1766 N N . ALA A 1 230 ? -6.055 -9.773 5.664 1 96.75 230 ALA A N 1
ATOM 1767 C CA . ALA A 1 230 ? -7.164 -9.062 6.293 1 96.75 230 ALA A CA 1
ATOM 1768 C C . ALA A 1 230 ? -7.934 -8.234 5.27 1 96.75 230 ALA A C 1
ATOM 1770 O O . ALA A 1 230 ? -9.164 -8.164 5.316 1 96.75 230 ALA A O 1
ATOM 1771 N N . TYR A 1 231 ? -7.273 -7.625 4.422 1 97.69 231 TYR A N 1
ATOM 1772 C CA . TYR A 1 231 ? -7.898 -6.855 3.354 1 97.69 231 TYR A CA 1
ATOM 1773 C C . TYR A 1 231 ? -8.797 -7.742 2.502 1 97.69 231 TYR A C 1
ATOM 1775 O O . TYR A 1 231 ? -9.922 -7.359 2.17 1 97.69 231 TYR A O 1
ATOM 1783 N N . ILE A 1 232 ? -8.305 -8.914 2.123 1 96.88 232 ILE A N 1
ATOM 1784 C CA . ILE A 1 232 ? -9.039 -9.859 1.3 1 96.88 232 ILE A CA 1
ATOM 1785 C C . ILE A 1 232 ? -10.312 -10.305 2.031 1 96.88 232 ILE A C 1
ATOM 1787 O O . ILE A 1 232 ? -11.375 -10.406 1.426 1 96.88 232 ILE A O 1
ATOM 1791 N N . GLU A 1 233 ? -10.18 -10.539 3.266 1 94.44 233 GLU A N 1
ATOM 1792 C CA . GLU A 1 233 ? -11.32 -10.969 4.07 1 94.44 233 GLU A CA 1
ATOM 1793 C C . GLU A 1 233 ? -12.43 -9.93 4.062 1 94.44 233 GLU A C 1
ATOM 1795 O O . GLU A 1 233 ? -13.602 -10.266 3.9 1 94.44 233 GLU A O 1
ATOM 1800 N N . VAL A 1 234 ? -12.086 -8.734 4.176 1 92.81 234 VAL A N 1
ATOM 1801 C CA . VAL A 1 234 ? -13.062 -7.652 4.258 1 92.81 234 VAL A CA 1
ATOM 1802 C C . VAL A 1 234 ? -13.625 -7.355 2.871 1 92.81 234 VAL A C 1
ATOM 1804 O O . VAL A 1 234 ? -14.82 -7.094 2.721 1 92.81 234 VAL A O 1
ATOM 1807 N N . THR A 1 235 ? -12.836 -7.457 1.879 1 93.81 235 THR A N 1
ATOM 1808 C CA . THR A 1 235 ? -13.188 -7 0.539 1 93.81 235 THR A CA 1
ATOM 1809 C C . THR A 1 235 ? -13.977 -8.07 -0.211 1 93.81 235 THR A C 1
ATOM 1811 O O . THR A 1 235 ? -14.898 -7.754 -0.96 1 93.81 235 THR A O 1
ATOM 1814 N N . PHE A 1 236 ? -13.617 -9.328 0.009 1 93.25 236 PHE A N 1
ATOM 1815 C CA . PHE A 1 236 ? -14.18 -10.344 -0.872 1 93.25 236 PHE A CA 1
ATOM 1816 C C . PHE A 1 236 ? -15.055 -11.312 -0.089 1 93.25 236 PHE A C 1
ATOM 1818 O O . PHE A 1 236 ? -15.742 -12.156 -0.678 1 93.25 236 PHE A O 1
ATOM 1825 N N . TYR A 1 237 ? -15.102 -11.367 1.232 1 82.44 237 TYR A N 1
ATOM 1826 C CA . TYR A 1 237 ? -16.016 -12.211 2.002 1 82.44 237 TYR A CA 1
ATOM 1827 C C . TYR A 1 237 ? -17.344 -11.523 2.211 1 82.44 237 TYR A C 1
ATOM 1829 O O . TYR A 1 237 ? -18.406 -12.164 2.148 1 82.44 237 TYR A O 1
ATOM 1837 N N . ASP A 1 238 ? -17.297 -10.164 2.717 1 63.34 238 ASP A N 1
ATOM 1838 C CA . ASP A 1 238 ? -18.5 -9.484 3.178 1 63.34 238 ASP A CA 1
ATOM 1839 C C . ASP A 1 238 ? -19.406 -9.133 2.006 1 63.34 238 ASP A C 1
ATOM 1841 O O . ASP A 1 238 ? -20.297 -8.281 2.133 1 63.34 238 ASP A O 1
ATOM 1845 N N . THR A 1 239 ? -19.312 -9.664 0.815 1 48.81 239 THR A N 1
ATOM 1846 C CA . THR A 1 239 ? -20.25 -9.273 -0.219 1 48.81 239 THR A CA 1
ATOM 1847 C C . THR A 1 239 ? -21.641 -9.828 0.082 1 48.81 239 THR A C 1
ATOM 1849 O O . THR A 1 239 ? -22.516 -9.852 -0.792 1 48.81 239 THR A O 1
ATOM 1852 N N . ALA A 1 240 ? -22.047 -10.383 1.069 1 37.28 240 ALA A N 1
ATOM 1853 C CA . ALA A 1 240 ? -23.516 -10.516 1.135 1 37.28 240 ALA A CA 1
ATOM 1854 C C . ALA A 1 240 ? -24.188 -9.195 0.791 1 37.28 240 ALA A C 1
ATOM 1856 O O . ALA A 1 240 ? -25.375 -9.18 0.432 1 37.28 240 ALA A O 1
ATOM 1857 N N . TYR A 1 241 ? -23.734 -7.98 1.246 1 30.7 241 TYR A N 1
ATOM 1858 C CA . TYR A 1 241 ? -24.547 -6.816 0.928 1 30.7 241 TYR A CA 1
ATOM 1859 C C . TYR A 1 241 ? -24.266 -6.324 -0.488 1 30.7 241 TYR A C 1
ATOM 1861 O O . TYR A 1 241 ? -24.656 -5.207 -0.85 1 30.7 241 TYR A O 1
ATOM 1869 N N . ALA A 1 242 ? -23.531 -6.891 -1.262 1 26.11 242 ALA A N 1
ATOM 1870 C CA . ALA A 1 242 ? -23.672 -6.406 -2.633 1 26.11 242 ALA A CA 1
ATOM 1871 C C . ALA A 1 242 ? -24.891 -7.027 -3.32 1 26.11 242 ALA A C 1
ATOM 1873 O O . ALA A 1 242 ? -25.219 -8.188 -3.072 1 26.11 242 ALA A O 1
ATOM 1874 N N . GLY B 1 1 ? 68.562 -18.938 -3.855 1 58.72 1 GLY B N 1
ATOM 1875 C CA . GLY B 1 1 ? 68 -17.766 -3.193 1 58.72 1 GLY B CA 1
ATOM 1876 C C . GLY B 1 1 ? 66.688 -17.359 -3.707 1 58.72 1 GLY B C 1
ATOM 1877 O O . GLY B 1 1 ? 65.688 -17.234 -2.93 1 58.72 1 GLY B O 1
ATOM 1878 N N . ASP B 1 2 ? 66.562 -17.328 -4.988 1 68.94 2 ASP B N 1
ATOM 1879 C CA . ASP B 1 2 ? 65.375 -16.797 -5.668 1 68.94 2 ASP B CA 1
ATOM 1880 C C . ASP B 1 2 ? 64.25 -17.797 -5.629 1 68.94 2 ASP B C 1
ATOM 1882 O O . ASP B 1 2 ? 63.062 -17.391 -5.469 1 68.94 2 ASP B O 1
ATOM 1886 N N . ARG B 1 3 ? 64.5 -19.016 -5.621 1 72.12 3 ARG B N 1
ATOM 1887 C CA . ARG B 1 3 ? 63.469 -20.031 -5.664 1 72.12 3 ARG B CA 1
ATOM 1888 C C . ARG B 1 3 ? 62.719 -20.109 -4.332 1 72.12 3 ARG B C 1
ATOM 1890 O O . ARG B 1 3 ? 61.5 -20.281 -4.305 1 72.12 3 ARG B O 1
ATOM 1897 N N . HIS B 1 4 ? 63.375 -19.875 -3.33 1 72.5 4 HIS B N 1
ATOM 1898 C CA . HIS B 1 4 ? 62.781 -19.938 -1.995 1 72.5 4 HIS B CA 1
ATOM 1899 C C . HIS B 1 4 ? 61.875 -18.75 -1.74 1 72.5 4 HIS B C 1
ATOM 1901 O O . HIS B 1 4 ? 60.781 -18.906 -1.161 1 72.5 4 HIS B O 1
ATOM 1907 N N . VAL B 1 5 ? 62.156 -17.688 -2.234 1 70.19 5 VAL B N 1
ATOM 1908 C CA . VAL B 1 5 ? 61.312 -16.5 -2.107 1 70.19 5 VAL B CA 1
ATOM 1909 C C . VAL B 1 5 ? 60.031 -16.672 -2.914 1 70.19 5 VAL B C 1
ATOM 1911 O O . VAL B 1 5 ? 58.969 -16.281 -2.459 1 70.19 5 VAL B O 1
ATOM 1914 N N . SER B 1 6 ? 60.281 -17.344 -4.039 1 73 6 SER B N 1
ATOM 1915 C CA . SER B 1 6 ? 59.125 -17.562 -4.906 1 73 6 SER B CA 1
ATOM 1916 C C . SER B 1 6 ? 58.125 -18.516 -4.258 1 73 6 SER B C 1
ATOM 1918 O O . SER B 1 6 ? 56.906 -18.266 -4.277 1 73 6 SER B O 1
ATOM 1920 N N . GLU B 1 7 ? 58.562 -19.422 -3.615 1 74.88 7 GLU B N 1
ATOM 1921 C CA . GLU B 1 7 ? 57.719 -20.406 -2.949 1 74.88 7 GLU B CA 1
ATOM 1922 C C . GLU B 1 7 ? 57.031 -19.797 -1.732 1 74.88 7 GLU B C 1
ATOM 1924 O O . GLU B 1 7 ? 55.844 -20.078 -1.472 1 74.88 7 GLU B O 1
ATOM 1929 N N . ASN B 1 8 ? 57.688 -18.891 -1.155 1 73.06 8 ASN B N 1
ATOM 1930 C CA . ASN B 1 8 ? 57.125 -18.203 0.008 1 73.06 8 ASN B CA 1
ATOM 1931 C C . ASN B 1 8 ? 56.031 -17.219 -0.389 1 73.06 8 ASN B C 1
ATOM 1933 O O . ASN B 1 8 ? 55 -17.125 0.297 1 73.06 8 ASN B O 1
ATOM 1937 N N . ILE B 1 9 ? 56.219 -16.625 -1.479 1 70.56 9 ILE B N 1
ATOM 1938 C CA . ILE B 1 9 ? 55.219 -15.695 -1.984 1 70.56 9 ILE B CA 1
ATOM 1939 C C . ILE B 1 9 ? 54 -16.453 -2.469 1 70.56 9 ILE B C 1
ATOM 1941 O O . ILE B 1 9 ? 52.844 -16.078 -2.176 1 70.56 9 ILE B O 1
ATOM 1945 N N . GLN B 1 10 ? 54.219 -17.547 -3.129 1 74.94 10 GLN B N 1
ATOM 1946 C CA . GLN B 1 10 ? 53.125 -18.359 -3.621 1 74.94 10 GLN B CA 1
ATOM 1947 C C . GLN B 1 10 ? 52.25 -18.891 -2.471 1 74.94 10 GLN B C 1
ATOM 1949 O O . GLN B 1 10 ? 51.031 -18.875 -2.537 1 74.94 10 GLN B O 1
ATOM 1954 N N . SER B 1 11 ? 52.938 -19.328 -1.438 1 79.25 11 SER B N 1
ATOM 1955 C CA . SER B 1 11 ? 52.25 -19.859 -0.267 1 79.25 11 SER B CA 1
ATOM 1956 C C . SER B 1 11 ? 51.469 -18.75 0.45 1 79.25 11 SER B C 1
ATOM 1958 O O . SER B 1 11 ? 50.312 -18.969 0.889 1 79.25 11 SER B O 1
ATOM 1960 N N . ALA B 1 12 ? 51.969 -17.547 0.482 1 71.06 12 ALA B N 1
ATOM 1961 C CA . ALA B 1 12 ? 51.312 -16.406 1.112 1 71.06 12 ALA B CA 1
ATOM 1962 C C . ALA B 1 12 ? 50.094 -15.961 0.317 1 71.06 12 ALA B C 1
ATOM 1964 O O . ALA B 1 12 ? 49.062 -15.648 0.895 1 71.06 12 ALA B O 1
ATOM 1965 N N . VAL B 1 13 ? 50.25 -16.047 -1.007 1 75.81 13 VAL B N 1
ATOM 1966 C CA . VAL B 1 13 ? 49.125 -15.68 -1.886 1 75.81 13 VAL B CA 1
ATOM 1967 C C . VAL B 1 13 ? 48 -16.703 -1.756 1 75.81 13 VAL B C 1
ATOM 1969 O O . VAL B 1 13 ? 46.844 -16.328 -1.651 1 75.81 13 VAL B O 1
ATOM 1972 N N . GLU B 1 14 ? 48.375 -17.922 -1.659 1 78.56 14 GLU B N 1
ATOM 1973 C CA . GLU B 1 14 ? 47.375 -18.969 -1.519 1 78.56 14 GLU B CA 1
ATOM 1974 C C . GLU B 1 14 ? 46.656 -18.875 -0.178 1 78.56 14 GLU B C 1
ATOM 1976 O O . GLU B 1 14 ? 45.438 -19.062 -0.107 1 78.56 14 GLU B O 1
ATOM 1981 N N . SER B 1 15 ? 47.438 -18.516 0.819 1 80.31 15 SER B N 1
ATOM 1982 C CA . SER B 1 15 ? 46.875 -18.328 2.146 1 80.31 15 SER B CA 1
ATOM 1983 C C . SER B 1 15 ? 45.938 -17.125 2.176 1 80.31 15 SER B C 1
ATOM 1985 O O . SER B 1 15 ? 44.844 -17.203 2.762 1 80.31 15 SER B O 1
ATOM 1987 N N . LEU B 1 16 ? 46.281 -16.078 1.44 1 76.38 16 LEU B N 1
ATOM 1988 C CA . LEU B 1 16 ? 45.438 -14.883 1.354 1 76.38 16 LEU B CA 1
ATOM 1989 C C . LEU B 1 16 ? 44.188 -15.172 0.571 1 76.38 16 LEU B C 1
ATOM 1991 O O . LEU B 1 16 ? 43.094 -14.75 0.972 1 76.38 16 LEU B O 1
ATOM 1995 N N . LEU B 1 17 ? 44.281 -15.906 -0.508 1 79.31 17 LEU B N 1
ATOM 1996 C CA . LEU B 1 17 ? 43.125 -16.266 -1.326 1 79.31 17 LEU B CA 1
ATOM 1997 C C . LEU B 1 17 ? 42.156 -17.125 -0.542 1 79.31 17 LEU B C 1
ATOM 1999 O O . LEU B 1 17 ? 40.938 -16.953 -0.645 1 79.31 17 LEU B O 1
ATOM 2003 N N . THR B 1 18 ? 42.75 -17.984 0.247 1 82.31 18 THR B N 1
ATOM 2004 C CA . THR B 1 18 ? 41.906 -18.828 1.083 1 82.31 18 THR B CA 1
ATOM 2005 C C . THR B 1 18 ? 41.156 -18 2.137 1 82.31 18 THR B C 1
ATOM 2007 O O . THR B 1 18 ? 39.969 -18.219 2.398 1 82.31 18 THR B O 1
ATOM 2010 N N . LYS B 1 19 ? 41.812 -17.016 2.676 1 77.81 19 LYS B N 1
ATOM 2011 C CA . LYS B 1 19 ? 41.219 -16.156 3.686 1 77.81 19 LYS B CA 1
ATOM 2012 C C . LYS B 1 19 ? 40.125 -15.258 3.072 1 77.81 19 LYS B C 1
ATOM 2014 O O . LYS B 1 19 ? 39.062 -15.055 3.666 1 77.81 19 LYS B O 1
ATOM 2019 N N . VAL B 1 20 ? 40.469 -14.812 1.879 1 79.62 20 VAL B N 1
ATOM 2020 C CA . VAL B 1 20 ? 39.531 -13.961 1.181 1 79.62 20 VAL B CA 1
ATOM 2021 C C . VAL B 1 20 ? 38.312 -14.789 0.787 1 79.62 20 VAL B C 1
ATOM 2023 O O . VAL B 1 20 ? 37.156 -14.344 0.956 1 79.62 20 VAL B O 1
ATOM 2026 N N . GLN B 1 21 ? 38.531 -15.961 0.305 1 79.5 21 GLN B N 1
ATOM 2027 C CA . GLN B 1 21 ? 37.438 -16.844 -0.053 1 79.5 21 GLN B CA 1
ATOM 2028 C C . GLN B 1 21 ? 36.562 -17.156 1.158 1 79.5 21 GLN B C 1
ATOM 2030 O O . GLN B 1 21 ? 35.312 -17.141 1.062 1 79.5 21 GLN B O 1
ATOM 2035 N N . ALA B 1 22 ? 37.188 -17.391 2.271 1 81.5 22 ALA B N 1
ATOM 2036 C CA . ALA B 1 22 ? 36.469 -17.656 3.506 1 81.5 22 ALA B CA 1
ATOM 2037 C C . ALA B 1 22 ? 35.688 -16.438 3.951 1 81.5 22 ALA B C 1
ATOM 2039 O O . ALA B 1 22 ? 34.531 -16.547 4.391 1 81.5 22 ALA B O 1
ATOM 2040 N N . ALA B 1 23 ? 36.312 -15.305 3.785 1 79 23 ALA B N 1
ATOM 2041 C CA . ALA B 1 23 ? 35.656 -14.055 4.16 1 79 23 ALA B CA 1
ATOM 2042 C C . ALA B 1 23 ? 34.469 -13.766 3.248 1 79 23 ALA B C 1
ATOM 2044 O O . ALA B 1 23 ? 33.406 -13.312 3.709 1 79 23 ALA B O 1
ATOM 2045 N N . VAL B 1 24 ? 34.625 -13.992 1.986 1 82.62 24 VAL B N 1
ATOM 2046 C CA . VAL B 1 24 ? 33.562 -13.781 1.016 1 82.62 24 VAL B CA 1
ATOM 2047 C C . VAL B 1 24 ? 32.406 -14.758 1.283 1 82.62 24 VAL B C 1
ATOM 2049 O O . VAL B 1 24 ? 31.25 -14.375 1.272 1 82.62 24 VAL B O 1
ATOM 2052 N N . GLU B 1 25 ? 32.656 -15.953 1.575 1 80.75 25 GLU B N 1
ATOM 2053 C CA . GLU B 1 25 ? 31.656 -16.953 1.87 1 80.75 25 GLU B CA 1
ATOM 2054 C C . GLU B 1 25 ? 30.891 -16.609 3.141 1 80.75 25 GLU B C 1
ATOM 2056 O O . GLU B 1 25 ? 29.672 -16.781 3.201 1 80.75 25 GLU B O 1
ATOM 2061 N N . GLU B 1 26 ? 31.625 -16.172 4.086 1 82.69 26 GLU B N 1
ATOM 2062 C CA . GLU B 1 26 ? 30.984 -15.742 5.328 1 82.69 26 GLU B CA 1
ATOM 2063 C C . GLU B 1 26 ? 30.078 -14.531 5.102 1 82.69 26 GLU B C 1
ATOM 2065 O O . GLU B 1 26 ? 28.984 -14.461 5.648 1 82.69 26 GLU B O 1
ATOM 2070 N N . ALA B 1 27 ? 30.562 -13.625 4.293 1 82.56 27 ALA B N 1
ATOM 2071 C CA . ALA B 1 27 ? 29.766 -12.43 3.973 1 82.56 27 ALA B CA 1
ATOM 2072 C C . ALA B 1 27 ? 28.5 -12.797 3.209 1 82.56 27 ALA B C 1
ATOM 2074 O O . ALA B 1 27 ? 27.438 -12.242 3.471 1 82.56 27 ALA B O 1
ATOM 2075 N N . ILE B 1 28 ? 28.672 -13.734 2.393 1 81.38 28 ILE B N 1
ATOM 2076 C CA . ILE B 1 28 ? 27.531 -14.203 1.607 1 81.38 28 ILE B CA 1
ATOM 2077 C C . ILE B 1 28 ? 26.531 -14.914 2.52 1 81.38 28 ILE B C 1
ATOM 2079 O O . ILE B 1 28 ? 25.328 -14.688 2.416 1 81.38 28 ILE B O 1
ATOM 2083 N N . ALA B 1 29 ? 26.984 -15.688 3.371 1 82.88 29 ALA B N 1
ATOM 2084 C CA . ALA B 1 29 ? 26.125 -16.391 4.316 1 82.88 29 ALA B CA 1
ATOM 2085 C C . ALA B 1 29 ? 25.391 -15.422 5.23 1 82.88 29 ALA B C 1
ATOM 2087 O O . ALA B 1 29 ? 24.203 -15.594 5.508 1 82.88 29 ALA B O 1
ATOM 2088 N N . ASP B 1 30 ? 26.109 -14.508 5.68 1 83.62 30 ASP B N 1
ATOM 2089 C CA . ASP B 1 30 ? 25.516 -13.492 6.547 1 83.62 30 ASP B CA 1
ATOM 2090 C C . ASP B 1 30 ? 24.438 -12.703 5.809 1 83.62 30 ASP B C 1
ATOM 2092 O O . ASP B 1 30 ? 23.359 -12.43 6.367 1 83.62 30 ASP B O 1
ATOM 2096 N N . GLU B 1 31 ? 24.734 -12.406 4.629 1 82.88 31 GLU B N 1
ATOM 2097 C CA . GLU B 1 31 ? 23.781 -11.672 3.812 1 82.88 31 GLU B CA 1
ATOM 2098 C C . GLU B 1 31 ? 22.516 -12.508 3.555 1 82.88 31 GLU B C 1
ATOM 2100 O O . GLU B 1 31 ? 21.406 -11.984 3.57 1 82.88 31 GLU B O 1
ATOM 2105 N N . SER B 1 32 ? 22.766 -13.711 3.393 1 85.06 32 SER B N 1
ATOM 2106 C CA . SER B 1 32 ? 21.656 -14.625 3.154 1 85.06 32 SER B CA 1
ATOM 2107 C C . SER B 1 32 ? 20.781 -14.758 4.395 1 85.06 32 SER B C 1
ATOM 2109 O O . SER B 1 32 ? 19.547 -14.758 4.297 1 85.06 32 SER B O 1
ATOM 2111 N N . ARG B 1 33 ? 21.406 -14.883 5.465 1 87.12 33 ARG B N 1
ATOM 2112 C CA . ARG B 1 33 ? 20.672 -14.969 6.727 1 87.12 33 ARG B CA 1
ATOM 2113 C C . ARG B 1 33 ? 19.891 -13.695 6.996 1 87.12 33 ARG B C 1
ATOM 2115 O O . ARG B 1 33 ? 18.734 -13.75 7.398 1 87.12 33 ARG B O 1
ATOM 2122 N N . ARG B 1 34 ? 20.484 -12.648 6.766 1 89.12 34 ARG B N 1
ATOM 2123 C CA . ARG B 1 34 ? 19.844 -11.359 6.969 1 89.12 34 ARG B CA 1
ATOM 2124 C C . ARG B 1 34 ? 18.656 -11.188 6.02 1 89.12 34 ARG B C 1
ATOM 2126 O O . ARG B 1 34 ? 17.625 -10.641 6.402 1 89.12 34 ARG B O 1
ATOM 2133 N N . ALA B 1 35 ? 18.875 -11.664 4.871 1 89.25 35 ALA B N 1
ATOM 2134 C CA . ALA B 1 35 ? 17.797 -11.586 3.889 1 89.25 35 ALA B CA 1
ATOM 2135 C C . ALA B 1 35 ? 16.562 -12.367 4.352 1 89.25 35 ALA B C 1
ATOM 2137 O O . ALA B 1 35 ? 15.43 -11.914 4.176 1 89.25 35 ALA B O 1
ATOM 2138 N N . VAL B 1 36 ? 16.797 -13.469 4.98 1 93.25 36 VAL B N 1
ATOM 2139 C CA . VAL B 1 36 ? 15.703 -14.344 5.387 1 93.25 36 VAL B CA 1
ATOM 2140 C C . VAL B 1 36 ? 15.023 -13.781 6.633 1 93.25 36 VAL B C 1
ATOM 2142 O O . VAL B 1 36 ? 13.789 -13.734 6.707 1 93.25 36 VAL B O 1
ATOM 2145 N N . THR B 1 37 ? 15.766 -13.234 7.578 1 95 37 THR B N 1
ATOM 2146 C CA . THR B 1 37 ? 15.234 -12.867 8.883 1 95 37 THR B CA 1
ATOM 2147 C C . THR B 1 37 ? 14.75 -11.422 8.883 1 95 37 THR B C 1
ATOM 2149 O O . THR B 1 37 ? 13.82 -11.07 9.602 1 95 37 THR B O 1
ATOM 2152 N N . GLU B 1 38 ? 15.297 -10.594 8.047 1 94.5 38 GLU B N 1
ATOM 2153 C CA . GLU B 1 38 ? 15 -9.164 8.109 1 94.5 38 GLU B CA 1
ATOM 2154 C C . GLU B 1 38 ? 14.406 -8.664 6.793 1 94.5 38 GLU B C 1
ATOM 2156 O O . GLU B 1 38 ? 13.695 -7.66 6.766 1 94.5 38 GLU B O 1
ATOM 2161 N N . ALA B 1 39 ? 14.68 -9.312 5.719 1 96 39 ALA B N 1
ATOM 2162 C CA . ALA B 1 39 ? 14.242 -8.906 4.387 1 96 39 ALA B CA 1
ATOM 2163 C C . ALA B 1 39 ? 14.406 -7.402 4.191 1 96 39 ALA B C 1
ATOM 2165 O O . ALA B 1 39 ? 13.438 -6.695 3.922 1 96 39 ALA B O 1
ATOM 2166 N N . PRO B 1 40 ? 15.625 -6.902 4.223 1 92.75 40 PRO B N 1
ATOM 2167 C CA . PRO B 1 40 ? 15.859 -5.457 4.246 1 92.75 40 PRO B CA 1
ATOM 2168 C C . PRO B 1 40 ? 15.383 -4.762 2.971 1 92.75 40 PRO B C 1
ATOM 2170 O O . PRO B 1 40 ? 15.148 -3.549 2.973 1 92.75 40 PRO B O 1
ATOM 2173 N N . ARG B 1 41 ? 15.25 -5.527 1.866 1 94 41 ARG B N 1
ATOM 2174 C CA . ARG B 1 41 ? 14.852 -4.922 0.602 1 94 41 ARG B CA 1
ATOM 2175 C C . ARG B 1 41 ? 13.336 -4.984 0.423 1 94 41 ARG B C 1
ATOM 2177 O O . ARG B 1 41 ? 12.797 -4.449 -0.549 1 94 41 ARG B O 1
ATOM 2184 N N . PHE B 1 42 ? 12.664 -5.594 1.353 1 97.69 42 PHE B N 1
ATOM 2185 C CA . PHE B 1 42 ? 11.219 -5.742 1.248 1 97.69 42 PHE B CA 1
ATOM 2186 C C . PHE B 1 42 ? 10.508 -4.559 1.893 1 97.69 42 PHE B C 1
ATOM 2188 O O . PHE B 1 42 ? 10.672 -4.301 3.086 1 97.69 42 PHE B O 1
ATOM 2195 N N . ASN B 1 43 ? 9.695 -3.875 1.104 1 98.06 43 ASN B N 1
ATOM 2196 C CA . ASN B 1 43 ? 8.867 -2.771 1.586 1 98.06 43 ASN B CA 1
ATOM 2197 C C . ASN B 1 43 ? 7.555 -2.674 0.813 1 98.06 43 ASN B C 1
ATOM 2199 O O . ASN B 1 43 ? 7.559 -2.547 -0.412 1 98.06 43 ASN B O 1
ATOM 2203 N N . VAL B 1 44 ? 6.484 -2.676 1.513 1 98.19 44 VAL B N 1
ATOM 2204 C CA . VAL B 1 44 ? 5.176 -2.783 0.879 1 98.19 44 VAL B CA 1
ATOM 2205 C C . VAL B 1 44 ? 4.906 -1.541 0.032 1 98.19 44 VAL B C 1
ATOM 2207 O O . VAL B 1 44 ? 4.312 -1.634 -1.045 1 98.19 44 VAL B O 1
ATOM 2210 N N . PHE B 1 45 ? 5.305 -0.356 0.478 1 98.38 45 PHE B N 1
ATOM 2211 C CA . PHE B 1 45 ? 5.066 0.865 -0.283 1 98.38 45 PHE B CA 1
ATOM 2212 C C . PHE B 1 45 ? 5.863 0.855 -1.583 1 98.38 45 PHE B C 1
ATOM 2214 O O . PHE B 1 45 ? 5.34 1.213 -2.641 1 98.38 45 PHE B O 1
ATOM 2221 N N . GLY B 1 46 ? 7.113 0.472 -1.467 1 97.06 46 GLY B N 1
ATOM 2222 C CA . GLY B 1 46 ? 7.926 0.333 -2.666 1 97.06 46 GLY B CA 1
ATOM 2223 C C . GLY B 1 46 ? 7.387 -0.706 -3.633 1 97.06 46 GLY B C 1
ATOM 2224 O O . GLY B 1 46 ? 7.34 -0.47 -4.84 1 97.06 46 GLY B O 1
ATOM 2225 N N . LEU B 1 47 ? 7.012 -1.8 -3.098 1 96.88 47 LEU B N 1
ATOM 2226 C CA . LEU B 1 47 ? 6.488 -2.912 -3.883 1 96.88 47 LEU B CA 1
ATOM 2227 C C . LEU B 1 47 ? 5.227 -2.5 -4.637 1 96.88 47 LEU B C 1
ATOM 2229 O O . LEU B 1 47 ? 5.051 -2.852 -5.805 1 96.88 47 LEU B O 1
ATOM 2233 N N . LEU B 1 48 ? 4.367 -1.73 -4 1 97.75 48 LEU B N 1
ATOM 2234 C CA . LEU B 1 48 ? 3.094 -1.339 -4.594 1 97.75 48 LEU B CA 1
ATOM 2235 C C . LEU B 1 48 ? 3.277 -0.167 -5.551 1 97.75 48 LEU B C 1
ATOM 2237 O O . LEU B 1 48 ? 2.396 0.118 -6.367 1 97.75 48 LEU B O 1
ATOM 2241 N N . GLY B 1 49 ? 4.43 0.473 -5.473 1 97.12 49 GLY B N 1
ATOM 2242 C CA . GLY B 1 49 ? 4.578 1.684 -6.266 1 97.12 49 GLY B CA 1
ATOM 2243 C C . GLY B 1 49 ? 3.555 2.75 -5.926 1 97.12 49 GLY B C 1
ATOM 2244 O O . GLY B 1 49 ? 2.797 3.188 -6.793 1 97.12 49 GLY B O 1
ATOM 2245 N N . VAL B 1 50 ? 3.582 3.211 -4.719 1 97.31 50 VAL B N 1
ATOM 2246 C CA . VAL B 1 50 ? 2.545 4.105 -4.215 1 97.31 50 VAL B CA 1
ATOM 2247 C C . VAL B 1 50 ? 2.631 5.449 -4.93 1 97.31 50 VAL B C 1
ATOM 2249 O O . VAL B 1 50 ? 3.725 5.941 -5.211 1 97.31 50 VAL B O 1
ATOM 2252 N N . SER B 1 51 ? 1.522 5.996 -5.18 1 96.56 51 SER B N 1
ATOM 2253 C CA . SER B 1 51 ? 1.409 7.293 -5.844 1 96.56 51 SER B CA 1
ATOM 2254 C C . SER B 1 51 ? 1.338 8.43 -4.828 1 96.56 51 SER B C 1
ATOM 2256 O O . SER B 1 51 ? 1.216 8.188 -3.625 1 96.56 51 SER B O 1
ATOM 2258 N N . GLU B 1 52 ? 1.396 9.594 -5.406 1 96.19 52 GLU B N 1
ATOM 2259 C CA . GLU B 1 52 ? 1.227 10.812 -4.621 1 96.19 52 GLU B CA 1
ATOM 2260 C C . GLU B 1 52 ? -0.125 10.828 -3.912 1 96.19 52 GLU B C 1
ATOM 2262 O O . GLU B 1 52 ? -0.206 11.148 -2.727 1 96.19 52 GLU B O 1
ATOM 2267 N N . ASN B 1 53 ? -1.144 10.453 -4.605 1 96 53 ASN B N 1
ATOM 2268 C CA . ASN B 1 53 ? -2.49 10.43 -4.043 1 96 53 ASN B CA 1
ATOM 2269 C C . ASN B 1 53 ? -2.609 9.406 -2.918 1 96 53 ASN B C 1
ATOM 2271 O O . ASN B 1 53 ? -3.289 9.648 -1.919 1 96 53 ASN B O 1
ATOM 2275 N N . GLN B 1 54 ? -2.008 8.297 -3.119 1 97.69 54 GLN B N 1
ATOM 2276 C CA . GLN B 1 54 ? -2.049 7.258 -2.094 1 97.69 54 GLN B CA 1
ATOM 2277 C C . GLN B 1 54 ? -1.312 7.699 -0.833 1 97.69 54 GLN B C 1
ATOM 2279 O O . GLN B 1 54 ? -1.757 7.422 0.283 1 97.69 54 GLN B O 1
ATOM 2284 N N . LEU B 1 55 ? -0.2 8.391 -1.008 1 98.31 55 LEU B N 1
ATOM 2285 C CA . LEU B 1 55 ? 0.497 8.945 0.148 1 98.31 55 LEU B CA 1
ATOM 2286 C C . LEU B 1 55 ? -0.355 10.008 0.841 1 98.31 55 LEU B C 1
ATOM 2288 O O . LEU B 1 55 ? -0.392 10.07 2.072 1 98.31 55 LEU B O 1
ATOM 2292 N N . SER B 1 56 ? -1.066 10.82 0.082 1 98.25 56 SER B N 1
ATOM 2293 C CA . SER B 1 56 ? -1.993 11.789 0.65 1 98.25 56 SER B CA 1
ATOM 2294 C C . SER B 1 56 ? -3.078 11.102 1.474 1 98.25 56 SER B C 1
ATOM 2296 O O . SER B 1 56 ? -3.434 11.578 2.557 1 98.25 56 SER B O 1
ATOM 2298 N N . ARG B 1 57 ? -3.596 9.977 0.983 1 98.12 57 ARG B N 1
ATOM 2299 C CA . ARG B 1 57 ? -4.617 9.227 1.71 1 98.12 57 ARG B CA 1
ATOM 2300 C C . ARG B 1 57 ? -4.082 8.727 3.047 1 98.12 57 ARG B C 1
ATOM 2302 O O . ARG B 1 57 ? -4.773 8.797 4.066 1 98.12 57 ARG B O 1
ATOM 2309 N N . LEU B 1 58 ? -2.887 8.203 2.977 1 98.62 58 LEU B N 1
ATOM 2310 C CA . LEU B 1 58 ? -2.275 7.73 4.215 1 98.62 58 LEU B CA 1
ATOM 2311 C C . LEU B 1 58 ? -2.156 8.867 5.227 1 98.62 58 LEU B C 1
ATOM 2313 O O . LEU B 1 58 ? -2.582 8.727 6.375 1 98.62 58 LEU B O 1
ATOM 2317 N N . PHE B 1 59 ? -1.655 10.023 4.816 1 98.81 59 PHE B N 1
ATOM 2318 C CA . PHE B 1 59 ? -1.422 11.141 5.727 1 98.81 59 PHE B CA 1
ATOM 2319 C C . PHE B 1 59 ? -2.74 11.695 6.25 1 98.81 59 PHE B C 1
ATOM 2321 O O . PHE B 1 59 ? -2.867 11.992 7.441 1 98.81 59 PHE B O 1
ATOM 2328 N N . ALA B 1 60 ? -3.656 11.805 5.332 1 98.75 60 ALA B N 1
ATOM 2329 C CA . ALA B 1 60 ? -4.973 12.273 5.754 1 98.75 60 ALA B CA 1
ATOM 2330 C C . ALA B 1 60 ? -5.574 11.352 6.809 1 98.75 60 ALA B C 1
ATOM 2332 O O . ALA B 1 60 ? -6.141 11.82 7.801 1 98.75 60 ALA B O 1
ATOM 2333 N N . SER B 1 61 ? -5.453 10.07 6.609 1 98.56 61 SER B N 1
ATOM 2334 C CA . SER B 1 61 ? -5.977 9.102 7.562 1 98.56 61 SER B CA 1
ATOM 2335 C C . SER B 1 61 ? -5.293 9.234 8.922 1 98.56 61 SER B C 1
ATOM 2337 O O . SER B 1 61 ? -5.957 9.195 9.961 1 98.56 61 SER B O 1
ATOM 2339 N N . LEU B 1 62 ? -4.004 9.414 8.906 1 98.75 62 LEU B N 1
ATOM 2340 C CA . LEU B 1 62 ? -3.258 9.562 10.148 1 98.75 62 LEU B CA 1
ATOM 2341 C C . LEU B 1 62 ? -3.639 10.859 10.867 1 98.75 62 LEU B C 1
ATOM 2343 O O . LEU B 1 62 ? -3.783 10.875 12.086 1 98.75 62 LEU B O 1
ATOM 2347 N N . LEU B 1 63 ? -3.875 11.859 10.117 1 98.81 63 LEU B N 1
ATOM 2348 C CA . LEU B 1 63 ? -4.129 13.18 10.695 1 98.81 63 LEU B CA 1
ATOM 2349 C C . LEU B 1 63 ? -5.562 13.281 11.211 1 98.81 63 LEU B C 1
ATOM 2351 O O . LEU B 1 63 ? -5.895 14.203 11.953 1 98.81 63 LEU B O 1
ATOM 2355 N N . ASN B 1 64 ? -6.41 12.359 10.82 1 98.56 64 ASN B N 1
ATOM 2356 C CA . ASN B 1 64 ? -7.805 12.344 11.25 1 98.56 64 ASN B CA 1
ATOM 2357 C C . ASN B 1 64 ? -7.957 11.719 12.633 1 98.56 64 ASN B C 1
ATOM 2359 O O . ASN B 1 64 ? -7.805 10.508 12.789 1 98.56 64 ASN B O 1
ATOM 2363 N N . PRO B 1 65 ? -8.297 12.57 13.625 1 97.69 65 PRO B N 1
ATOM 2364 C CA . PRO B 1 65 ? -8.43 12.008 14.969 1 97.69 65 PRO B CA 1
ATOM 2365 C C . PRO B 1 65 ? -9.461 10.875 15.039 1 97.69 65 PRO B C 1
ATOM 2367 O O . PRO B 1 65 ? -9.359 10 15.898 1 97.69 65 PRO B O 1
ATOM 2370 N N . LYS B 1 66 ? -10.383 10.852 14.102 1 96.06 66 LYS B N 1
ATOM 2371 C CA . LYS B 1 66 ? -11.43 9.836 14.086 1 96.06 66 LYS B CA 1
ATOM 2372 C C . LYS B 1 66 ? -11.164 8.789 13 1 96.06 66 LYS B C 1
ATOM 2374 O O . LYS B 1 66 ? -12.078 8.07 12.586 1 96.06 66 LYS B O 1
ATOM 2379 N N . GLY B 1 67 ? -9.977 8.758 12.523 1 96.25 67 GLY B N 1
ATOM 2380 C CA . GLY B 1 67 ? -9.617 7.824 11.477 1 96.25 67 GLY B CA 1
ATOM 2381 C C . GLY B 1 67 ? -9.57 6.383 11.945 1 96.25 67 GLY B C 1
ATOM 2382 O O . GLY B 1 67 ? -9.672 6.113 13.141 1 96.25 67 GLY B O 1
ATOM 2383 N N . PRO B 1 68 ? -9.367 5.504 11.055 1 97 68 PRO B N 1
ATOM 2384 C CA . PRO B 1 68 ? -9.406 4.074 11.375 1 97 68 PRO B CA 1
ATOM 2385 C C . PRO B 1 68 ? -8.227 3.629 12.234 1 97 68 PRO B C 1
ATOM 2387 O O . PRO B 1 68 ? -8.242 2.535 12.805 1 97 68 PRO B O 1
ATOM 2390 N N . HIS B 1 69 ? -7.195 4.414 12.406 1 98 69 HIS B N 1
ATOM 2391 C CA . HIS B 1 69 ? -6.012 4.031 13.172 1 98 69 HIS B CA 1
ATOM 2392 C C . HIS B 1 69 ? -6.324 3.936 14.664 1 98 69 HIS B C 1
ATOM 2394 O O . HIS B 1 69 ? -5.555 3.348 15.43 1 98 69 HIS B O 1
ATOM 2400 N N . GLY B 1 70 ? -7.344 4.66 15.125 1 96.88 70 GLY B N 1
ATOM 2401 C CA . GLY B 1 70 ? -7.84 4.512 16.484 1 96.88 70 GLY B CA 1
ATOM 2402 C C . GLY B 1 70 ? -6.93 5.145 17.531 1 96.88 70 GLY B C 1
ATOM 2403 O O . GLY B 1 70 ? -7.059 4.867 18.719 1 96.88 70 GLY B O 1
ATOM 2404 N N . GLN B 1 71 ? -6.031 6.047 17.125 1 97.38 71 GLN B N 1
ATOM 2405 C CA . GLN B 1 71 ? -5.059 6.617 18.047 1 97.38 71 GLN B CA 1
ATOM 2406 C C . GLN B 1 71 ? -5.422 8.055 18.406 1 97.38 71 GLN B C 1
ATOM 2408 O O . GLN B 1 71 ? -4.559 8.836 18.812 1 97.38 71 GLN B O 1
ATOM 2413 N N . GLY B 1 72 ? -6.699 8.43 18.109 1 96.5 72 GLY B N 1
ATOM 2414 C CA . GLY B 1 72 ? -7.152 9.766 18.453 1 96.5 72 GLY B CA 1
ATOM 2415 C C . GLY B 1 72 ? -6.324 10.859 17.812 1 96.5 72 GLY B C 1
ATOM 2416 O O . GLY B 1 72 ? -6.113 10.859 16.594 1 96.5 72 GLY B O 1
ATOM 2417 N N . THR B 1 73 ? -5.836 11.812 18.688 1 97.94 73 THR B N 1
ATOM 2418 C CA . THR B 1 73 ? -5.16 12.992 18.172 1 97.94 73 THR B CA 1
ATOM 2419 C C . THR B 1 73 ? -3.648 12.781 18.141 1 97.94 73 THR B C 1
ATOM 2421 O O . THR B 1 73 ? -2.891 13.711 17.844 1 97.94 73 THR B O 1
ATOM 2424 N N . LEU B 1 74 ? -3.176 11.625 18.344 1 98.06 74 LEU B N 1
ATOM 2425 C CA . LEU B 1 74 ? -1.748 11.352 18.469 1 98.06 74 LEU B CA 1
ATOM 2426 C C . LEU B 1 74 ? -0.977 11.914 17.281 1 98.06 74 LEU B C 1
ATOM 2428 O O . LEU B 1 74 ? -0.051 12.711 17.453 1 98.06 74 LEU B O 1
ATOM 2432 N N . PHE B 1 75 ? -1.387 11.547 16.078 1 98.81 75 PHE B N 1
ATOM 2433 C CA . PHE B 1 75 ? -0.657 11.906 14.875 1 98.81 75 PHE B CA 1
ATOM 2434 C C . PHE B 1 75 ? -0.822 13.391 14.562 1 98.81 75 PHE B C 1
ATOM 2436 O O . PHE B 1 75 ? 0.138 14.055 14.18 1 98.81 75 PHE B O 1
ATOM 2443 N N . LEU B 1 76 ? -2.029 13.898 14.758 1 98.81 76 LEU B N 1
ATOM 2444 C CA . LEU B 1 76 ? -2.297 15.312 14.516 1 98.81 76 LEU B CA 1
ATOM 2445 C C . LEU B 1 76 ? -1.476 16.188 15.445 1 98.81 76 LEU B C 1
ATOM 2447 O O . LEU B 1 76 ? -0.858 17.172 15.008 1 98.81 76 LEU B O 1
ATOM 2451 N N . GLU B 1 77 ? -1.445 15.828 16.672 1 98.69 77 GLU B N 1
ATOM 2452 C CA . GLU B 1 77 ? -0.702 16.594 17.656 1 98.69 77 GLU B CA 1
ATOM 2453 C C . GLU B 1 77 ? 0.787 16.641 17.328 1 98.69 77 GLU B C 1
ATOM 2455 O O . GLU B 1 77 ? 1.406 17.703 17.359 1 98.69 77 GLU B O 1
ATOM 2460 N N . HIS B 1 78 ? 1.331 15.531 17 1 98.75 78 HIS B N 1
ATOM 2461 C CA . HIS B 1 78 ? 2.754 15.477 16.688 1 98.75 78 HIS B CA 1
ATOM 2462 C C . HIS B 1 78 ? 3.061 16.234 15.398 1 98.75 78 HIS B C 1
ATOM 2464 O O . HIS B 1 78 ? 4.117 16.859 15.273 1 98.75 78 HIS B O 1
ATOM 2470 N N . PHE B 1 79 ? 2.18 16.156 14.438 1 98.81 79 PHE B N 1
ATOM 2471 C CA . PHE B 1 79 ? 2.371 16.906 13.195 1 98.81 79 PHE B CA 1
ATOM 2472 C C . PHE B 1 79 ? 2.377 18.406 13.469 1 98.81 79 PHE B C 1
ATOM 2474 O O . PHE B 1 79 ? 3.225 19.125 12.945 1 98.81 79 PHE B O 1
ATOM 2481 N N . LEU B 1 80 ? 1.445 18.844 14.305 1 98.69 80 LEU B N 1
ATOM 2482 C CA . LEU B 1 80 ? 1.365 20.25 14.648 1 98.69 80 LEU B CA 1
ATOM 2483 C C . LEU B 1 80 ? 2.602 20.703 15.422 1 98.69 80 LEU B C 1
ATOM 2485 O O . LEU B 1 80 ? 3.051 21.828 15.281 1 98.69 80 LEU B O 1
ATOM 2489 N N . ASP B 1 81 ? 3.135 19.781 16.234 1 98.44 81 ASP B N 1
ATOM 2490 C CA . ASP B 1 81 ? 4.383 20.078 16.938 1 98.44 81 ASP B CA 1
ATOM 2491 C C . ASP B 1 81 ? 5.516 20.328 15.938 1 98.44 81 ASP B C 1
ATOM 2493 O O . ASP B 1 81 ? 6.27 21.297 16.062 1 98.44 81 ASP B O 1
ATOM 2497 N N . ILE B 1 82 ? 5.598 19.5 14.977 1 98.06 82 ILE B N 1
ATOM 2498 C CA . ILE B 1 82 ? 6.625 19.625 13.953 1 98.06 82 ILE B CA 1
ATOM 2499 C C . ILE B 1 82 ? 6.406 20.906 13.148 1 98.06 82 ILE B C 1
ATOM 2501 O O . ILE B 1 82 ? 7.359 21.625 12.859 1 98.06 82 ILE B O 1
ATOM 2505 N N . LEU B 1 83 ? 5.168 21.172 12.828 1 98.12 83 LEU B N 1
ATOM 2506 C CA . LEU B 1 83 ? 4.809 22.391 12.094 1 98.12 83 LEU B CA 1
ATOM 2507 C C . LEU B 1 83 ? 5.18 23.625 12.891 1 98.12 83 LEU B C 1
ATOM 2509 O O . LEU B 1 83 ? 5.73 24.578 12.336 1 98.12 83 LEU B O 1
ATOM 2513 N N . GLY B 1 84 ? 4.926 23.609 14.172 1 97.38 84 GLY B N 1
ATOM 2514 C CA . GLY B 1 84 ? 5.273 24.719 15.039 1 97.38 84 GLY B CA 1
ATOM 2515 C C . GLY B 1 84 ? 6.766 25 15.094 1 97.38 84 GLY B C 1
ATOM 2516 O O . GLY B 1 84 ? 7.191 26.156 15.117 1 97.38 84 GLY B O 1
ATOM 2517 N N . ALA B 1 85 ? 7.5 23.938 15.109 1 96.69 85 ALA B N 1
ATOM 2518 C CA . ALA B 1 85 ? 8.953 24.078 15.109 1 96.69 85 ALA B CA 1
ATOM 2519 C C . ALA B 1 85 ? 9.453 24.672 13.805 1 96.69 85 ALA B C 1
ATOM 2521 O O . ALA B 1 85 ? 10.445 25.406 13.789 1 96.69 85 ALA B O 1
ATOM 2522 N N . SER B 1 86 ? 8.75 24.422 12.734 1 94.19 86 SER B N 1
ATOM 2523 C 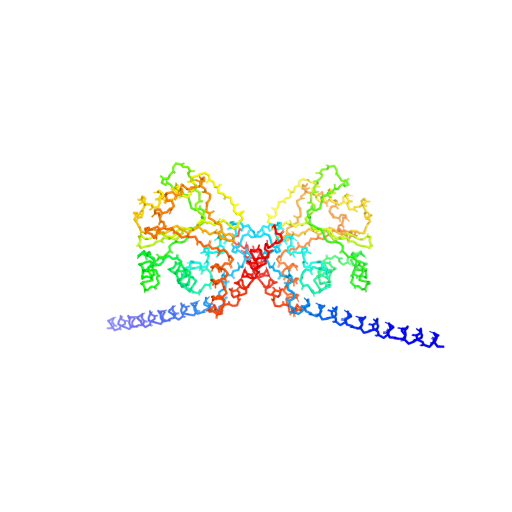CA . SER B 1 86 ? 9.164 24.875 11.414 1 94.19 86 SER B CA 1
ATOM 2524 C C . SER B 1 86 ? 8.672 26.297 11.133 1 94.19 86 SER B C 1
ATOM 2526 O O . SER B 1 86 ? 9.18 26.953 10.227 1 94.19 86 SER B O 1
ATOM 2528 N N . LEU B 1 87 ? 7.703 26.734 11.891 1 95.25 87 LEU B N 1
ATOM 2529 C CA . LEU B 1 87 ? 7.098 28.047 11.719 1 95.25 87 LEU B CA 1
ATOM 2530 C C . LEU B 1 87 ? 6.871 28.719 13.062 1 95.25 87 LEU B C 1
ATOM 2532 O O . LEU B 1 87 ? 5.734 29.047 13.422 1 95.25 87 LEU B O 1
ATOM 2536 N N . PRO B 1 88 ? 7.906 29.062 13.75 1 93.19 88 PRO B N 1
ATOM 2537 C CA . PRO B 1 88 ? 7.793 29.531 15.133 1 93.19 88 PRO B CA 1
ATOM 2538 C C . PRO B 1 88 ? 7.055 30.859 15.242 1 93.19 88 PRO B C 1
ATOM 2540 O O . PRO B 1 88 ? 6.508 31.188 16.297 1 93.19 88 PRO B O 1
ATOM 2543 N N . GLN B 1 89 ? 6.973 31.562 14.164 1 91.12 89 GLN B N 1
ATOM 2544 C CA . GLN B 1 89 ? 6.359 32.875 14.211 1 91.12 89 GLN B CA 1
ATOM 2545 C C . GLN B 1 89 ? 4.844 32.812 14.062 1 91.12 89 GLN B C 1
ATOM 2547 O O . GLN B 1 89 ? 4.137 33.812 14.219 1 91.12 89 GLN B O 1
ATOM 2552 N N . SER B 1 90 ? 4.332 31.641 13.781 1 95.19 90 SER B N 1
ATOM 2553 C CA . SER B 1 90 ? 2.902 31.5 13.523 1 95.19 90 SER B CA 1
ATOM 2554 C C . SER B 1 90 ? 2.1 31.516 14.82 1 95.19 90 SER B C 1
ATOM 2556 O O . SER B 1 90 ? 2.34 30.703 15.719 1 95.19 90 SER B O 1
ATOM 2558 N N . SER B 1 91 ? 1.116 32.312 14.852 1 92.5 91 SER B N 1
ATOM 2559 C CA . SER B 1 91 ? 0.225 32.375 16.016 1 92.5 91 SER B CA 1
ATOM 2560 C C . SER B 1 91 ? -0.967 31.438 15.828 1 92.5 91 SER B C 1
ATOM 2562 O O . SER B 1 91 ? -1.666 31.125 16.797 1 92.5 91 SER B O 1
ATOM 2564 N N . VAL B 1 92 ? -1.123 30.969 14.664 1 96.44 92 VAL B N 1
ATOM 2565 C CA . VAL B 1 92 ? -2.297 30.172 14.32 1 96.44 92 VAL B CA 1
ATOM 2566 C C . VAL B 1 92 ? -2.113 28.734 14.812 1 96.44 92 VAL B C 1
ATOM 2568 O O . VAL B 1 92 ? -3.076 28.078 15.219 1 96.44 92 VAL B O 1
ATOM 2571 N N . ILE B 1 93 ? -0.88 28.234 14.852 1 97.69 93 ILE B N 1
ATOM 2572 C CA . ILE B 1 93 ? -0.597 26.828 15.148 1 97.69 93 ILE B CA 1
ATOM 2573 C C . ILE B 1 93 ? -1.021 26.516 16.578 1 97.69 93 ILE B C 1
ATOM 2575 O O . ILE B 1 93 ? -1.681 25.5 16.828 1 97.69 93 ILE B O 1
ATOM 2579 N N . GLN B 1 94 ? -0.659 27.391 17.484 1 97 94 GLN B N 1
ATOM 2580 C CA . GLN B 1 94 ? -1.057 27.172 18.875 1 97 94 GLN B CA 1
ATOM 2581 C C . GLN B 1 94 ? -2.574 27.219 19.016 1 97 94 GLN B C 1
ATOM 2583 O O . GLN B 1 94 ? -3.15 26.438 19.781 1 97 94 GLN B O 1
ATOM 2588 N N . SER B 1 95 ? -3.176 28.141 18.297 1 97.69 95 SER B N 1
ATOM 2589 C CA . SER B 1 95 ? -4.633 28.219 18.328 1 97.69 95 SER B CA 1
ATOM 2590 C C . SER B 1 95 ? -5.273 26.953 17.781 1 97.69 95 SER B C 1
ATOM 2592 O O . SER B 1 95 ? -6.266 26.469 18.328 1 97.69 95 SER B O 1
ATOM 2594 N N . MET B 1 96 ? -4.707 26.422 16.719 1 98.06 96 MET B N 1
ATOM 2595 C CA . MET B 1 96 ? -5.168 25.141 16.188 1 98.06 96 MET B CA 1
ATOM 2596 C C . MET B 1 96 ? -5.023 24.031 17.219 1 98.06 96 MET B C 1
ATOM 2598 O O . MET B 1 96 ? -5.941 23.234 17.406 1 98.06 96 MET B O 1
ATOM 2602 N N . LYS B 1 97 ? -3.891 24 17.906 1 98 97 LYS B N 1
ATOM 2603 C CA . LYS B 1 97 ? -3.639 22.984 18.938 1 98 97 LYS B CA 1
ATOM 2604 C C . LYS B 1 97 ? -4.637 23.094 20.078 1 98 97 LYS B C 1
ATOM 2606 O O . LYS B 1 97 ? -5.176 22.094 20.547 1 98 97 LYS B O 1
ATOM 2611 N N . ASP B 1 98 ? -4.871 24.266 20.5 1 98 98 ASP B N 1
ATOM 2612 C CA . ASP B 1 98 ? -5.828 24.484 21.578 1 98 98 ASP B CA 1
ATOM 2613 C C . ASP B 1 98 ? -7.219 23.984 21.188 1 98 98 ASP B C 1
ATOM 2615 O O . ASP B 1 98 ? -7.852 23.234 21.938 1 98 98 ASP B O 1
ATOM 2619 N N . ALA B 1 99 ? -7.621 24.328 20 1 98.19 99 ALA B N 1
ATOM 2620 C CA . ALA B 1 99 ? -8.969 23.984 19.547 1 98.19 99 ALA B CA 1
ATOM 2621 C C . ALA B 1 99 ? -9.086 22.5 19.266 1 98.19 99 ALA B C 1
ATOM 2623 O O . ALA B 1 99 ? -10.016 21.844 19.734 1 98.19 99 ALA B O 1
ATOM 2624 N N . TRP B 1 100 ? -8.086 21.953 18.516 1 98.31 100 TRP B N 1
ATOM 2625 C CA . TRP B 1 100 ? -8.234 20.609 17.953 1 98.31 100 TRP B CA 1
ATOM 2626 C C . TRP B 1 100 ? -7.746 19.547 18.938 1 98.31 100 TRP B C 1
ATOM 2628 O O . TRP B 1 100 ? -8.242 18.422 18.953 1 98.31 100 TRP B O 1
ATOM 2638 N N . ILE B 1 101 ? -6.742 19.891 19.781 1 98.06 101 ILE B N 1
ATOM 2639 C CA . ILE B 1 101 ? -6.137 18.922 20.672 1 98.06 101 ILE B CA 1
ATOM 2640 C C . ILE B 1 101 ? -6.676 19.109 22.094 1 98.06 101 ILE B C 1
ATOM 2642 O O . ILE B 1 101 ? -7.273 18.203 22.672 1 98.06 101 ILE B O 1
ATOM 2646 N N . SER B 1 102 ? -6.566 20.281 22.625 1 97.38 102 SER B N 1
ATOM 2647 C CA . SER B 1 102 ? -6.945 20.547 24.016 1 97.38 102 SER B CA 1
ATOM 2648 C C . SER B 1 102 ? -8.461 20.531 24.188 1 97.38 102 SER B C 1
ATOM 2650 O O . SER B 1 102 ? -8.977 19.844 25.078 1 97.38 102 SER B O 1
ATOM 2652 N N . GLU B 1 103 ? -9.164 21.219 23.328 1 97.31 103 GLU B N 1
ATOM 2653 C CA . GLU B 1 103 ? -10.609 21.344 23.453 1 97.31 103 GLU B CA 1
ATOM 2654 C C . GLU B 1 103 ? -11.336 20.234 22.688 1 97.31 103 GLU B C 1
ATOM 2656 O O . GLU B 1 103 ? -12.547 20.062 22.844 1 97.31 103 GLU B O 1
ATOM 2661 N N . ARG B 1 104 ? -10.578 19.531 21.859 1 95.44 104 ARG B N 1
ATOM 2662 C CA . ARG B 1 104 ? -11.07 18.375 21.141 1 95.44 104 ARG B CA 1
ATOM 2663 C C . ARG B 1 104 ? -12.242 18.734 20.234 1 95.44 104 ARG B C 1
ATOM 2665 O O . ARG B 1 104 ? -13.219 18 20.125 1 95.44 104 ARG B O 1
ATOM 2672 N N . GLN B 1 105 ? -12.109 19.984 19.734 1 96.88 105 GLN B N 1
ATOM 2673 C CA . GLN B 1 105 ? -13.094 20.359 18.734 1 96.88 105 GLN B CA 1
ATOM 2674 C C . GLN B 1 105 ? -12.938 19.516 17.469 1 96.88 105 GLN B C 1
ATOM 2676 O O . GLN B 1 105 ? -11.836 19.078 17.141 1 96.88 105 GLN B O 1
ATOM 2681 N N . GLU B 1 106 ? -14.039 19.375 16.797 1 97.12 106 GLU B N 1
ATOM 2682 C CA . GLU B 1 106 ? -14.07 18.484 15.641 1 97.12 106 GLU B CA 1
ATOM 2683 C C . GLU B 1 106 ? -13.156 18.984 14.531 1 97.12 106 GLU B C 1
ATOM 2685 O O . GLU B 1 106 ? -13.109 20.188 14.258 1 97.12 106 GLU B O 1
ATOM 2690 N N . VAL B 1 107 ? -12.445 18.047 13.953 1 98.19 107 VAL B N 1
ATOM 2691 C CA . VAL B 1 107 ? -11.602 18.297 12.797 1 98.19 107 VAL B CA 1
ATOM 2692 C C . VAL B 1 107 ? -12.109 17.5 11.602 1 98.19 107 VAL B C 1
ATOM 2694 O O . VAL B 1 107 ? -12.25 16.281 11.68 1 98.19 107 VAL B O 1
ATOM 2697 N N . LYS B 1 108 ? -12.453 18.203 10.531 1 97.88 108 LYS B N 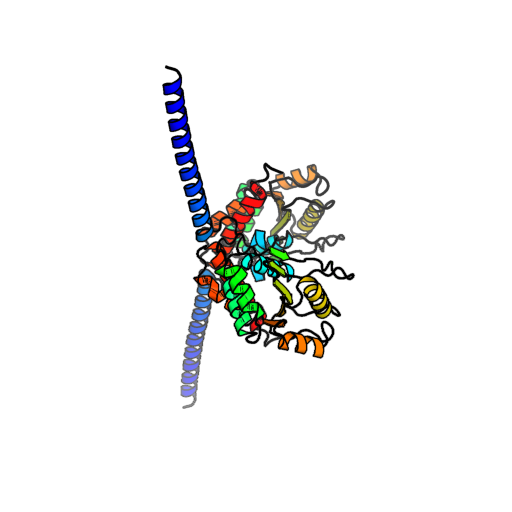1
ATOM 2698 C CA . LYS B 1 108 ? -12.805 17.547 9.273 1 97.88 108 LYS B CA 1
ATOM 2699 C C . LYS B 1 108 ? -11.578 17.391 8.375 1 97.88 108 LYS B C 1
ATOM 2701 O O . LYS B 1 108 ? -10.836 18.344 8.156 1 97.88 108 LYS B O 1
ATOM 2706 N N . VAL B 1 109 ? -11.328 16.188 7.93 1 98.5 109 VAL B N 1
ATOM 2707 C CA . VAL B 1 109 ? -10.195 15.914 7.047 1 98.5 109 VAL B CA 1
ATOM 2708 C C . VAL B 1 109 ? -10.711 15.461 5.68 1 98.5 109 VAL B C 1
ATOM 2710 O O . VAL B 1 109 ? -11.539 14.547 5.594 1 98.5 109 VAL B O 1
ATOM 2713 N N . SER B 1 110 ? -10.242 16.125 4.625 1 96.5 110 SER B N 1
ATOM 2714 C CA . SER B 1 110 ? -10.656 15.789 3.268 1 96.5 110 SER B CA 1
ATOM 2715 C C . SER B 1 110 ? -9.461 15.711 2.326 1 96.5 110 SER B C 1
ATOM 2717 O O . SER B 1 110 ? -8.422 16.312 2.582 1 96.5 110 SER B O 1
ATOM 2719 N N . ILE B 1 111 ? -9.617 14.891 1.352 1 96.38 111 ILE B N 1
ATOM 2720 C CA . ILE B 1 111 ? -8.617 14.789 0.295 1 96.38 111 ILE B CA 1
ATOM 2721 C C . ILE B 1 111 ? -9.227 15.234 -1.033 1 96.38 111 ILE B C 1
ATOM 2723 O O . ILE B 1 111 ? -10.422 15.078 -1.262 1 96.38 111 ILE B O 1
ATOM 2727 N N . GLU B 1 112 ? -8.367 15.805 -1.835 1 92.75 112 GLU B N 1
ATOM 2728 C CA . GLU B 1 112 ? -8.742 16.203 -3.184 1 92.75 112 GLU B CA 1
ATOM 2729 C C . GLU B 1 112 ? -10 17.078 -3.166 1 92.75 112 GLU B C 1
ATOM 2731 O O . GLU B 1 112 ? -10.922 16.859 -3.949 1 92.75 112 GLU B O 1
ATOM 2736 N N . ARG B 1 113 ? -10 17.953 -2.203 1 87.38 113 ARG B N 1
ATOM 2737 C CA . ARG B 1 113 ? -11.133 18.859 -2.104 1 87.38 113 ARG B CA 1
ATOM 2738 C C . ARG B 1 113 ? -11.023 19.984 -3.123 1 87.38 113 ARG B C 1
ATOM 2740 O O . ARG B 1 113 ? -9.977 20.641 -3.23 1 87.38 113 ARG B O 1
ATOM 2747 N N . THR B 1 114 ? -12.109 20.234 -3.764 1 85.06 114 THR B N 1
ATOM 2748 C CA . THR B 1 114 ? -12.141 21.234 -4.816 1 85.06 114 THR B CA 1
ATOM 2749 C C . THR B 1 114 ? -12.203 22.641 -4.223 1 85.06 114 THR B C 1
ATOM 2751 O O . THR B 1 114 ? -12.898 22.875 -3.225 1 85.06 114 THR B O 1
ATOM 2754 N N . THR B 1 115 ? -11.516 23.562 -4.875 1 82.06 115 THR B N 1
ATOM 2755 C CA . THR B 1 115 ? -11.562 24.969 -4.512 1 82.06 115 THR B CA 1
ATOM 2756 C C . THR B 1 115 ? -12.805 25.641 -5.094 1 82.06 115 THR B C 1
ATOM 2758 O O . THR B 1 115 ? -12.766 26.188 -6.191 1 82.06 115 THR B O 1
ATOM 2761 N N . VAL B 1 116 ? -13.781 25.578 -4.41 1 70.81 116 VAL B N 1
ATOM 2762 C CA . VAL B 1 116 ? -15.055 26.078 -4.941 1 70.81 116 VAL B CA 1
ATOM 2763 C C . VAL B 1 116 ? -15.023 27.594 -5.031 1 70.81 116 VAL B C 1
ATOM 2765 O O . VAL B 1 116 ? -15.727 28.188 -5.848 1 70.81 116 VAL B O 1
ATOM 2768 N N . ALA B 1 117 ? -14.062 28.031 -4.293 1 68.5 117 ALA B N 1
ATOM 2769 C CA . ALA B 1 117 ? -14.047 29.5 -4.262 1 68.5 117 ALA B CA 1
ATOM 2770 C C . ALA B 1 117 ? -13.367 30.062 -5.508 1 68.5 117 ALA B C 1
ATOM 2772 O O . ALA B 1 117 ? -13.453 31.266 -5.777 1 68.5 117 ALA B O 1
ATOM 2773 N N . LEU B 1 118 ? -12.766 29.094 -6.16 1 69.5 118 LEU B N 1
ATOM 2774 C CA . LEU B 1 118 ? -12.047 29.547 -7.348 1 69.5 118 LEU B CA 1
ATOM 2775 C C . LEU B 1 118 ? -12.633 28.922 -8.609 1 69.5 118 LEU B C 1
ATOM 2777 O O . LEU B 1 118 ? -13.242 27.844 -8.547 1 69.5 118 LEU B O 1
ATOM 2781 N N . GLU B 1 119 ? -12.516 29.594 -9.664 1 66.06 119 GLU B N 1
ATOM 2782 C CA . GLU B 1 119 ? -13.023 29.141 -10.953 1 66.06 119 GLU B CA 1
ATOM 2783 C C . GLU B 1 119 ? -12.297 27.875 -11.43 1 66.06 119 GLU B C 1
ATOM 2785 O O . GLU B 1 119 ? -12.891 27.031 -12.094 1 66.06 119 GLU B O 1
ATOM 2790 N N . ASP B 1 120 ? -11.094 27.766 -11.109 1 60.81 120 ASP B N 1
ATOM 2791 C CA . ASP B 1 120 ? -10.242 26.75 -11.711 1 60.81 120 ASP B CA 1
ATOM 2792 C C . ASP B 1 120 ? -10.492 25.375 -11.078 1 60.81 120 ASP B C 1
ATOM 2794 O O . ASP B 1 120 ? -10.102 24.359 -11.633 1 60.81 120 ASP B O 1
ATOM 2798 N N . ARG B 1 121 ? -11.352 25.203 -10.25 1 70.94 121 ARG B N 1
ATOM 2799 C CA . ARG B 1 121 ? -11.82 23.984 -9.594 1 70.94 121 ARG B CA 1
ATOM 2800 C C . ARG B 1 121 ? -10.664 23.016 -9.359 1 70.94 121 ARG B C 1
ATOM 2802 O O . ARG B 1 121 ? -10.773 21.828 -9.68 1 70.94 121 ARG B O 1
ATOM 2809 N N . ARG B 1 122 ? -9.594 23.531 -8.742 1 83.12 122 ARG B N 1
ATOM 2810 C CA . ARG B 1 122 ? -8.469 22.672 -8.391 1 83.12 122 ARG B CA 1
ATOM 2811 C C . ARG B 1 122 ? -8.781 21.859 -7.145 1 83.12 122 ARG B C 1
ATOM 2813 O O . ARG B 1 122 ? -9.703 22.172 -6.395 1 83.12 122 ARG B O 1
ATOM 2820 N N . ARG B 1 123 ? -8.062 20.734 -7.09 1 88.5 123 ARG B N 1
ATOM 2821 C CA . ARG B 1 123 ? -8.289 19.875 -5.938 1 88.5 123 ARG B CA 1
ATOM 2822 C C . ARG B 1 123 ? -7.094 19.906 -4.984 1 88.5 123 ARG B C 1
ATOM 2824 O O . ARG B 1 123 ? -5.961 19.641 -5.395 1 88.5 123 ARG B O 1
ATOM 2831 N N . MET B 1 124 ? -7.348 20.344 -3.789 1 92.69 124 MET B N 1
ATOM 2832 C CA . MET B 1 124 ? -6.328 20.359 -2.744 1 92.69 124 MET B CA 1
ATOM 2833 C C . MET B 1 124 ? -6.035 18.953 -2.244 1 92.69 124 MET B C 1
ATOM 2835 O O . MET B 1 124 ? -6.957 18.172 -1.992 1 92.69 124 MET B O 1
ATOM 2839 N N . ASP B 1 125 ? -4.828 18.656 -2.078 1 96.19 125 ASP B N 1
ATOM 2840 C CA . ASP B 1 125 ? -4.43 17.297 -1.74 1 96.19 125 ASP B CA 1
ATOM 2841 C C . ASP B 1 125 ? -5.02 16.875 -0.4 1 96.19 125 ASP B C 1
ATOM 2843 O O . ASP B 1 125 ? -5.715 15.852 -0.319 1 96.19 125 ASP B O 1
ATOM 2847 N N . ILE B 1 126 ? -4.738 17.609 0.686 1 98.44 126 ILE B N 1
ATOM 2848 C CA . ILE B 1 126 ? -5.289 17.344 2.01 1 98.44 126 ILE B CA 1
ATOM 2849 C C . ILE B 1 126 ? -5.742 18.641 2.658 1 98.44 126 ILE B C 1
ATOM 2851 O O . ILE B 1 126 ? -5.016 19.641 2.641 1 98.44 126 ILE B O 1
ATOM 2855 N N . GLU B 1 127 ? -6.922 18.641 3.17 1 98 127 GLU B N 1
ATOM 2856 C CA . GLU B 1 127 ? -7.402 19.781 3.941 1 98 127 GLU B CA 1
ATOM 2857 C C . GLU B 1 127 ? -7.973 19.328 5.285 1 98 127 GLU B C 1
ATOM 2859 O O . GLU B 1 127 ? -8.805 18.422 5.344 1 98 127 GLU B O 1
ATOM 2864 N N . LEU B 1 128 ? -7.457 19.859 6.305 1 98.62 128 LEU B N 1
ATOM 2865 C CA . LEU B 1 128 ? -8.062 19.781 7.629 1 98.62 128 LEU B CA 1
ATOM 2866 C C . LEU B 1 128 ? -8.773 21.078 7.98 1 98.62 128 LEU B C 1
ATOM 2868 O O . LEU B 1 128 ? -8.234 22.172 7.758 1 98.62 128 LEU B O 1
ATOM 2872 N N . SER B 1 129 ? -9.93 20.984 8.484 1 97.88 129 SER B N 1
ATOM 2873 C CA . SER B 1 129 ? -10.648 22.188 8.891 1 97.88 129 SER B CA 1
ATOM 2874 C C . SER B 1 129 ? -11.492 21.938 10.141 1 97.88 129 SER B C 1
ATOM 2876 O O . SER B 1 129 ? -11.922 20.797 10.383 1 97.88 129 SER B O 1
ATOM 2878 N N . GLY B 1 130 ? -11.633 23 10.914 1 97.69 130 GLY B N 1
ATOM 2879 C CA . GLY B 1 130 ? -12.43 22.953 12.133 1 97.69 130 GLY B CA 1
ATOM 2880 C C . GLY B 1 130 ? -12.211 24.172 13.023 1 97.69 130 GLY B C 1
ATOM 2881 O O . GLY B 1 130 ? -11.109 24.703 13.086 1 97.69 130 GLY B O 1
ATOM 2882 N N . ALA B 1 131 ? -13.258 24.562 13.727 1 97.62 131 ALA B N 1
ATOM 2883 C CA . ALA B 1 131 ? -13.195 25.641 14.703 1 97.62 131 ALA B CA 1
ATOM 2884 C C . ALA B 1 131 ? -12.703 26.938 14.047 1 97.62 131 ALA B C 1
ATOM 2886 O O . ALA B 1 131 ? -11.984 27.719 14.68 1 97.62 131 ALA B O 1
ATOM 2887 N N . GLY B 1 132 ? -12.977 27.031 12.758 1 97.38 132 GLY B N 1
ATOM 2888 C CA . GLY B 1 132 ? -12.641 28.266 12.055 1 97.38 132 GLY B CA 1
ATOM 2889 C C . GLY B 1 132 ? -11.227 28.266 11.5 1 97.38 132 GLY B C 1
ATOM 2890 O O . GLY B 1 132 ? -10.781 29.266 10.922 1 97.38 132 GLY B O 1
ATOM 2891 N N . PHE B 1 133 ? -10.5 27.156 11.664 1 98.25 133 PHE B N 1
ATOM 2892 C CA . PHE B 1 133 ? -9.133 27.047 11.172 1 98.25 133 PHE B CA 1
ATOM 2893 C C . PHE B 1 133 ? -9.055 26.094 9.984 1 98.25 133 PHE B C 1
ATOM 2895 O O . PHE B 1 133 ? -9.906 25.203 9.836 1 98.25 133 PHE B O 1
ATOM 2902 N N . ALA B 1 134 ? -7.988 26.328 9.172 1 98.06 134 ALA B N 1
ATOM 2903 C CA . ALA B 1 134 ? -7.715 25.391 8.094 1 98.06 134 ALA B CA 1
ATOM 2904 C C . ALA B 1 134 ? -6.223 25.109 7.98 1 98.06 134 ALA B C 1
ATOM 2906 O O . ALA B 1 134 ? -5.398 26.016 8.117 1 98.06 134 ALA B O 1
ATOM 2907 N N . LEU B 1 135 ? -5.875 23.906 7.836 1 98.62 135 LEU B N 1
ATOM 2908 C CA . LEU B 1 135 ? -4.543 23.422 7.477 1 98.62 135 LEU B CA 1
ATOM 2909 C C . LEU B 1 135 ? -4.574 22.672 6.145 1 98.62 135 LEU B C 1
ATOM 2911 O O . LEU B 1 135 ? -5.238 21.641 6.02 1 98.62 135 LEU B O 1
ATOM 2915 N N . MET B 1 136 ? -3.939 23.25 5.18 1 98.31 136 MET B N 1
ATOM 2916 C CA . MET B 1 136 ? -3.912 22.672 3.846 1 98.31 136 MET B CA 1
ATOM 2917 C C . MET B 1 136 ? -2.525 22.125 3.52 1 98.31 136 MET B C 1
ATOM 2919 O O . MET B 1 136 ? -1.523 22.812 3.705 1 98.31 136 MET B O 1
ATOM 2923 N N . ILE B 1 137 ? -2.475 20.891 3.09 1 98.5 137 ILE B N 1
ATOM 2924 C CA . ILE B 1 137 ? -1.208 20.266 2.721 1 98.5 137 ILE B CA 1
ATOM 2925 C C . ILE B 1 137 ? -1.185 20 1.217 1 98.5 137 ILE B C 1
ATOM 2927 O O . ILE B 1 137 ? -2.012 19.234 0.701 1 98.5 137 ILE B O 1
ATOM 2931 N N . GLU B 1 138 ? -0.324 20.734 0.562 1 97 138 GLU B N 1
ATOM 2932 C CA . GLU B 1 138 ? 0.002 20.438 -0.826 1 97 138 GLU B CA 1
ATOM 2933 C C . GLU B 1 138 ? 1.14 19.422 -0.912 1 97 138 GLU B C 1
ATOM 2935 O O . GLU B 1 138 ? 2.291 19.734 -0.612 1 97 138 GLU B O 1
ATOM 2940 N N . ASN B 1 139 ? 0.775 18.188 -1.338 1 96.81 139 ASN B N 1
ATOM 2941 C CA . ASN B 1 139 ? 1.702 17.062 -1.334 1 96.81 139 ASN B CA 1
ATOM 2942 C C . ASN B 1 139 ? 2.406 16.906 -2.68 1 96.81 139 ASN B C 1
ATOM 2944 O O . ASN B 1 139 ? 1.769 16.594 -3.688 1 96.81 139 ASN B O 1
ATOM 2948 N N . LYS B 1 140 ? 3.703 17.109 -2.635 1 95.19 140 LYS B N 1
ATOM 2949 C CA . LYS B 1 140 ? 4.535 17.031 -3.834 1 95.19 140 LYS B CA 1
ATOM 2950 C C . LYS B 1 140 ? 5.809 16.234 -3.57 1 95.19 140 LYS B C 1
ATOM 2952 O O . LYS B 1 140 ? 6.914 16.766 -3.666 1 95.19 140 LYS B O 1
ATOM 2957 N N . PRO B 1 141 ? 5.652 14.938 -3.424 1 95.75 141 PRO B N 1
ATOM 2958 C CA . PRO B 1 141 ? 6.855 14.141 -3.145 1 95.75 141 PRO B CA 1
ATOM 2959 C C . PRO B 1 141 ? 7.848 14.148 -4.305 1 95.75 141 PRO B C 1
ATOM 2961 O O . PRO B 1 141 ? 9.055 14.062 -4.086 1 95.75 141 PRO B O 1
ATOM 2964 N N . TRP B 1 142 ? 7.504 14.148 -5.551 1 91.25 142 TRP B N 1
ATOM 2965 C CA . TRP B 1 142 ? 8.391 14.094 -6.707 1 91.25 142 TRP B CA 1
ATOM 2966 C C . TRP B 1 142 ? 8.328 15.391 -7.504 1 91.25 142 TRP B C 1
ATOM 2968 O O . TRP B 1 142 ? 8.875 15.477 -8.609 1 91.25 142 TRP B O 1
ATOM 2978 N N . ALA B 1 143 ? 8.172 16.312 -7.082 1 73.88 143 ALA B N 1
ATOM 2979 C CA . ALA B 1 143 ? 8.148 17.719 -7.453 1 73.88 143 ALA B CA 1
ATOM 2980 C C . ALA B 1 143 ? 7.477 17.922 -8.805 1 73.88 143 ALA B C 1
ATOM 2982 O O . ALA B 1 143 ? 7.559 17.062 -9.688 1 73.88 143 ALA B O 1
ATOM 2983 N N . GLY B 1 144 ? 6.609 18.688 -9.023 1 82.94 144 GLY B N 1
ATOM 2984 C CA . GLY B 1 144 ? 5.922 19.281 -10.156 1 82.94 144 GLY B CA 1
ATOM 2985 C C . GLY B 1 144 ? 4.738 20.141 -9.742 1 82.94 144 GLY B C 1
ATOM 2986 O O . GLY B 1 144 ? 3.969 19.766 -8.859 1 82.94 144 GLY B O 1
ATOM 2987 N N . ASP B 1 145 ? 4.871 21.359 -10.102 1 85.88 145 ASP B N 1
ATOM 2988 C CA . ASP B 1 145 ? 3.82 22.312 -9.734 1 85.88 145 ASP B CA 1
ATOM 2989 C C . ASP B 1 145 ? 3.018 22.75 -10.953 1 85.88 145 ASP B C 1
ATOM 2991 O O . ASP B 1 145 ? 3.496 22.641 -12.086 1 85.88 145 ASP B O 1
ATOM 2995 N N . GLN B 1 146 ? 1.854 23 -10.57 1 86.31 146 GLN B N 1
ATOM 2996 C CA . GLN B 1 146 ? 1.028 23.625 -11.602 1 86.31 146 GLN B CA 1
ATOM 2997 C C . GLN B 1 146 ? 1.06 25.141 -11.508 1 86.31 146 GLN B C 1
ATOM 2999 O O . GLN B 1 146 ? 1.393 25.688 -10.453 1 86.31 146 GLN B O 1
ATOM 3004 N N . ARG B 1 147 ? 0.723 25.797 -12.555 1 90.25 147 ARG B N 1
ATOM 3005 C CA . ARG B 1 147 ? 0.732 27.25 -12.602 1 90.25 147 ARG B CA 1
ATOM 3006 C C . ARG B 1 147 ? -0.249 27.828 -11.586 1 90.25 147 ARG B C 1
ATOM 3008 O O . ARG B 1 147 ? -1.412 27.422 -11.539 1 90.25 147 ARG B O 1
ATOM 3015 N N . ASN B 1 148 ? 0.269 28.719 -10.758 1 91.81 148 ASN B N 1
ATOM 3016 C CA . ASN B 1 148 ? -0.485 29.5 -9.789 1 91.81 148 ASN B CA 1
ATOM 3017 C C . ASN B 1 148 ? -1.167 28.609 -8.75 1 91.81 148 ASN B C 1
ATOM 3019 O O . ASN B 1 148 ? -2.09 29.047 -8.062 1 91.81 148 ASN B O 1
ATOM 3023 N N . GLN B 1 149 ? -0.75 27.422 -8.656 1 92.38 149 GLN B N 1
ATOM 3024 C CA . GLN B 1 149 ? -1.438 26.469 -7.801 1 92.38 149 GLN B CA 1
ATOM 3025 C C . GLN B 1 149 ? -1.469 26.938 -6.352 1 92.38 149 GLN B C 1
ATOM 3027 O O . GLN B 1 149 ? -2.543 27.125 -5.773 1 92.38 149 GLN B O 1
ATOM 3032 N N . LEU B 1 150 ? -0.352 27.266 -5.852 1 95 150 LEU B N 1
ATOM 3033 C CA . LEU B 1 150 ? -0.27 27.641 -4.445 1 95 150 LEU B CA 1
ATOM 3034 C C . LEU B 1 150 ? -0.857 29.031 -4.219 1 95 150 LEU B C 1
ATOM 3036 O O . LEU B 1 150 ? -1.444 29.297 -3.168 1 95 150 LEU B O 1
ATOM 3040 N N . ALA B 1 151 ? -0.683 29.875 -5.207 1 93.88 151 ALA B N 1
ATOM 3041 C CA . ALA B 1 151 ? -1.286 31.203 -5.113 1 93.88 151 ALA B CA 1
ATOM 3042 C C . ALA B 1 151 ? -2.807 31.109 -5.035 1 93.88 151 ALA B C 1
ATOM 3044 O O . ALA B 1 151 ? -3.438 31.797 -4.242 1 93.88 151 ALA B O 1
ATOM 3045 N N . ASP B 1 152 ? -3.385 30.234 -5.836 1 92.94 152 ASP B N 1
ATOM 3046 C CA . ASP B 1 152 ? -4.832 30.031 -5.855 1 92.94 152 ASP B CA 1
ATOM 3047 C C . ASP B 1 152 ? -5.324 29.453 -4.527 1 92.94 152 ASP B C 1
ATOM 3049 O O . ASP B 1 152 ? -6.371 29.859 -4.023 1 92.94 152 ASP B O 1
ATOM 3053 N N . TYR B 1 153 ? -4.566 28.562 -3.982 1 94.44 153 TYR B N 1
ATOM 3054 C CA . TYR B 1 153 ? -4.945 28 -2.697 1 94.44 153 TYR B CA 1
ATOM 3055 C C . TYR B 1 153 ? -4.914 29.047 -1.596 1 94.44 153 TYR B C 1
ATOM 3057 O O . TYR B 1 153 ? -5.812 29.094 -0.752 1 94.44 153 TYR B O 1
ATOM 3065 N N . ALA B 1 154 ? -3.912 29.859 -1.632 1 95.12 154 ALA B N 1
ATOM 3066 C CA . ALA B 1 154 ? -3.805 30.922 -0.633 1 95.12 154 ALA B CA 1
ATOM 3067 C 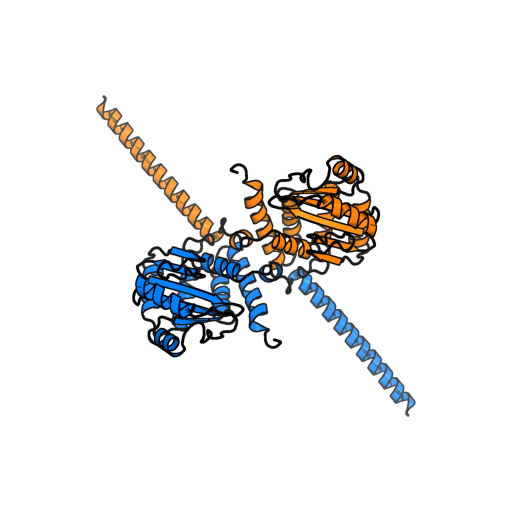C . ALA B 1 154 ? -4.996 31.875 -0.71 1 95.12 154 ALA B C 1
ATOM 3069 O O . ALA B 1 154 ? -5.578 32.219 0.316 1 95.12 154 ALA B O 1
ATOM 3070 N N . LYS B 1 155 ? -5.328 32.219 -1.913 1 93.31 155 LYS B N 1
ATOM 3071 C CA . LYS B 1 155 ? -6.473 33.094 -2.121 1 93.31 155 LYS B CA 1
ATOM 3072 C C . LYS B 1 155 ? -7.762 32.469 -1.608 1 93.31 155 LYS B C 1
ATOM 3074 O O . LYS B 1 155 ? -8.539 33.094 -0.901 1 93.31 155 LYS B O 1
ATOM 3079 N N . HIS B 1 156 ? -7.957 31.219 -1.939 1 93.69 156 HIS B N 1
ATOM 3080 C CA . HIS B 1 156 ? -9.133 30.484 -1.519 1 93.69 156 HIS B CA 1
ATOM 3081 C C . HIS B 1 156 ? -9.234 30.406 0.002 1 93.69 156 HIS B C 1
ATOM 3083 O O . HIS B 1 156 ? -10.289 30.672 0.573 1 93.69 156 HIS B O 1
ATOM 3089 N N . LEU B 1 157 ? -8.172 30.094 0.646 1 95.62 157 LEU B N 1
ATOM 3090 C CA . LEU B 1 157 ? -8.148 29.906 2.092 1 95.62 157 LEU B CA 1
ATOM 3091 C C . LEU B 1 157 ? -8.32 31.25 2.812 1 95.62 157 LEU B C 1
ATOM 3093 O O . LEU B 1 157 ? -8.977 31.312 3.857 1 95.62 157 LEU B O 1
ATOM 3097 N N . ARG B 1 158 ? -7.758 32.281 2.24 1 94.88 158 ARG B N 1
ATOM 3098 C CA . ARG B 1 158 ? -7.914 33.625 2.82 1 94.88 158 ARG B CA 1
ATOM 3099 C C . ARG B 1 158 ? -9.375 34.062 2.793 1 94.88 158 ARG B C 1
ATOM 3101 O O . ARG B 1 158 ? -9.867 34.625 3.764 1 94.88 158 ARG B O 1
ATOM 3108 N N . LEU B 1 159 ? -10 33.781 1.725 1 93.5 159 LEU B N 1
ATOM 3109 C CA . LEU B 1 159 ? -11.406 34.125 1.577 1 93.5 159 LEU B CA 1
ATOM 3110 C C . LEU B 1 159 ? -12.266 33.375 2.58 1 93.5 159 LEU B C 1
ATOM 3112 O O . LEU B 1 159 ? -13.211 33.938 3.139 1 93.5 159 LEU B O 1
ATOM 3116 N N . ARG B 1 160 ? -11.906 32.219 2.875 1 93.38 160 ARG B N 1
ATOM 3117 C CA . ARG B 1 160 ? -12.766 31.359 3.668 1 93.38 160 ARG B CA 1
ATOM 3118 C C . ARG B 1 160 ? -12.438 31.469 5.152 1 93.38 160 ARG B C 1
ATOM 3120 O O . ARG B 1 160 ? -13.328 31.375 6 1 93.38 160 ARG B O 1
ATOM 3127 N N . TYR B 1 161 ? -11.156 31.656 5.414 1 95.75 161 TYR B N 1
ATOM 3128 C CA . TYR B 1 161 ? -10.75 31.516 6.809 1 95.75 161 TYR B CA 1
ATOM 3129 C C . TYR B 1 161 ? -10.062 32.781 7.301 1 95.75 161 TYR B C 1
ATOM 3131 O O . TYR B 1 161 ? -9.609 32.844 8.445 1 95.75 161 TYR B O 1
ATOM 3139 N N . GLY B 1 162 ? -10.023 33.812 6.328 1 93.75 162 GLY B N 1
ATOM 3140 C CA . GLY B 1 162 ? -9.266 35 6.676 1 93.75 162 GLY B CA 1
ATOM 3141 C C . GLY B 1 162 ? -7.785 34.719 6.875 1 93.75 162 GLY B C 1
ATOM 3142 O O . GLY B 1 162 ? -7.129 34.156 6 1 93.75 162 GLY B O 1
ATOM 3143 N N . GLY B 1 163 ? -7.254 34.969 8.07 1 94.62 163 GLY B N 1
ATOM 3144 C CA . GLY B 1 163 ? -5.855 34.719 8.398 1 94.62 163 GLY B CA 1
ATOM 3145 C C . GLY B 1 163 ? -5.641 33.469 9.211 1 94.62 163 GLY B C 1
ATOM 3146 O O . GLY B 1 163 ? -4.523 33.188 9.656 1 94.62 163 GLY B O 1
ATOM 3147 N N . LYS B 1 164 ? -6.645 32.625 9.352 1 97.88 164 LYS B N 1
ATOM 3148 C CA . LYS B 1 164 ? -6.598 31.5 10.258 1 97.88 164 LYS B CA 1
ATOM 3149 C C . LYS B 1 164 ? -6.348 30.203 9.492 1 97.88 164 LYS B C 1
ATOM 3151 O O . LYS B 1 164 ? -7.055 29.203 9.688 1 97.88 164 LYS B O 1
ATOM 3156 N N . PHE B 1 165 ? -5.395 30.297 8.602 1 97.88 165 PHE B N 1
ATOM 3157 C CA . PHE B 1 165 ? -5.043 29.109 7.832 1 97.88 165 PHE B CA 1
ATOM 3158 C C . PHE B 1 165 ? -3.529 28.969 7.719 1 97.88 165 PHE B C 1
ATOM 3160 O O . PHE B 1 165 ? -2.791 29.922 7.961 1 97.88 165 PHE B O 1
ATOM 3167 N N . ILE 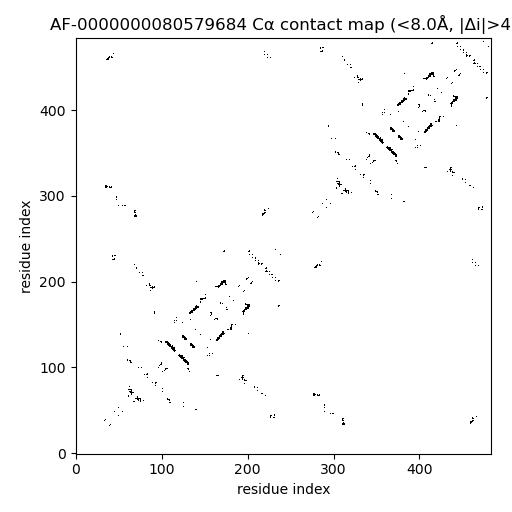B 1 166 ? -3.094 27.75 7.461 1 98.5 166 ILE B N 1
ATOM 3168 C CA . ILE B 1 166 ? -1.707 27.453 7.117 1 98.5 166 ILE B CA 1
ATOM 3169 C C . ILE B 1 166 ? -1.662 26.562 5.879 1 98.5 166 ILE B C 1
ATOM 3171 O O . ILE B 1 166 ? -2.445 25.625 5.758 1 98.5 166 ILE B O 1
ATOM 3175 N N . ILE B 1 167 ? -0.799 26.922 4.934 1 98 167 ILE B N 1
ATOM 3176 C CA . ILE B 1 167 ? -0.467 26.062 3.803 1 98 167 ILE B CA 1
ATOM 3177 C C . ILE B 1 167 ? 0.86 25.359 4.066 1 98 167 ILE B C 1
ATOM 3179 O O . ILE B 1 167 ? 1.864 26 4.375 1 98 167 ILE B O 1
ATOM 3183 N N . VAL B 1 168 ? 0.817 24.062 3.982 1 98.38 168 VAL B N 1
ATOM 3184 C CA . VAL B 1 168 ? 2.037 23.266 4.055 1 98.38 168 VAL B CA 1
ATOM 3185 C C . VAL B 1 168 ? 2.387 22.734 2.67 1 98.38 168 VAL B C 1
ATOM 3187 O O . VAL B 1 168 ? 1.595 22 2.062 1 98.38 168 VAL B O 1
ATOM 3190 N N . TYR B 1 169 ? 3.516 23.203 2.205 1 97.19 169 TYR B N 1
ATOM 3191 C CA . TYR B 1 169 ? 4.098 22.609 1.01 1 97.19 169 TYR B CA 1
ATOM 3192 C C . TYR B 1 169 ? 5.031 21.453 1.375 1 97.19 169 TYR B C 1
ATOM 3194 O O . TYR B 1 169 ? 6.09 21.672 1.969 1 97.19 169 TYR B O 1
ATOM 3202 N N . LEU B 1 170 ? 4.602 20.25 1.043 1 97.44 170 LEU B N 1
ATOM 3203 C CA . LEU B 1 170 ? 5.32 19.047 1.424 1 97.44 170 LEU B CA 1
ATOM 3204 C C . LEU B 1 170 ? 6.035 18.438 0.221 1 97.44 170 LEU B C 1
ATOM 3206 O O . LEU B 1 170 ? 5.395 17.859 -0.663 1 97.44 170 LEU B O 1
ATOM 3210 N N . SER B 1 171 ? 7.363 18.562 0.191 1 96.19 171 SER B N 1
ATOM 3211 C CA . SER B 1 171 ? 8.148 18.047 -0.927 1 96.19 171 SER B CA 1
ATOM 3212 C C . SER B 1 171 ? 9.023 16.875 -0.5 1 96.19 171 SER B C 1
ATOM 3214 O O . SER B 1 171 ? 9.133 16.578 0.692 1 96.19 171 SER B O 1
ATOM 3216 N N . GLY B 1 172 ? 9.602 16.172 -1.449 1 95.44 172 GLY B N 1
ATOM 3217 C CA . GLY B 1 172 ? 10.43 15.023 -1.144 1 95.44 172 GLY B CA 1
ATOM 3218 C C . GLY B 1 172 ? 11.688 15.383 -0.378 1 95.44 172 GLY B C 1
ATOM 3219 O O . GLY B 1 172 ? 11.844 15 0.784 1 95.44 172 GLY B O 1
ATOM 3220 N N . GLY B 1 173 ? 12.484 16.219 -0.999 1 91.69 173 GLY B N 1
ATOM 3221 C CA . GLY B 1 173 ? 13.797 16.547 -0.465 1 91.69 173 GLY B CA 1
ATOM 3222 C C . GLY B 1 173 ? 13.867 17.953 0.108 1 91.69 173 GLY B C 1
ATOM 3223 O O . GLY B 1 173 ? 14.961 18.469 0.388 1 91.69 173 GLY B O 1
ATOM 3224 N N . GLY B 1 174 ? 12.781 18.656 0.171 1 91.25 174 GLY B N 1
ATOM 3225 C CA . GLY B 1 174 ? 12.781 20 0.756 1 91.25 174 GLY B CA 1
ATOM 3226 C C . GLY B 1 174 ? 12.906 21.094 -0.277 1 91.25 174 GLY B C 1
ATOM 3227 O O . GLY B 1 174 ? 13.289 22.219 0.053 1 91.25 174 GLY B O 1
ATOM 3228 N N . VAL B 1 175 ? 12.609 20.75 -1.421 1 90.69 175 VAL B N 1
ATOM 3229 C CA . VAL B 1 175 ? 12.664 2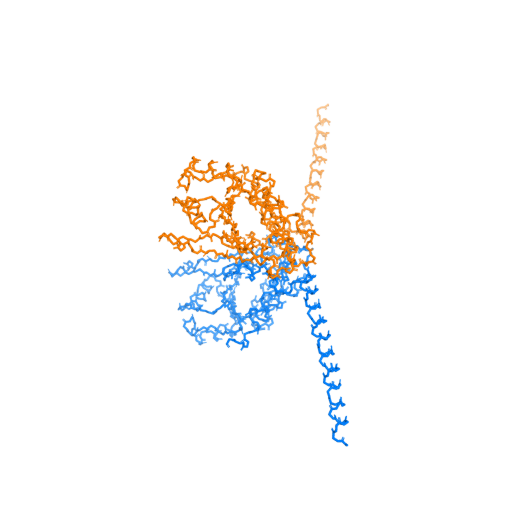1.766 -2.477 1 90.69 175 VAL B CA 1
ATOM 3230 C C . VAL B 1 175 ? 11.484 22.719 -2.334 1 90.69 175 VAL B C 1
ATOM 3232 O O . VAL B 1 175 ? 10.367 22.297 -2.037 1 90.69 175 VAL B O 1
ATOM 3235 N N . ALA B 1 176 ? 11.773 23.969 -2.59 1 92.5 176 ALA B N 1
ATOM 3236 C CA . ALA B 1 176 ? 10.742 25 -2.523 1 92.5 176 ALA B CA 1
ATOM 3237 C C . ALA B 1 176 ? 9.805 24.906 -3.727 1 92.5 176 ALA B C 1
ATOM 3239 O O . ALA B 1 176 ? 10.156 24.328 -4.754 1 92.5 176 ALA B O 1
ATOM 3240 N N . PRO B 1 177 ? 8.633 25.469 -3.584 1 94.44 177 PRO B N 1
ATOM 3241 C CA . PRO B 1 177 ? 7.75 25.516 -4.754 1 94.44 177 PRO B CA 1
ATOM 3242 C C . PRO B 1 177 ? 8.32 26.359 -5.895 1 94.44 177 PRO B C 1
ATOM 3244 O O . PRO B 1 177 ? 9.102 27.281 -5.652 1 94.44 177 PRO B O 1
ATOM 3247 N N . SER B 1 178 ? 7.875 25.984 -7.008 1 92.12 178 SER B N 1
ATOM 3248 C CA . SER B 1 178 ? 8.297 26.766 -8.172 1 92.12 178 SER B CA 1
ATOM 3249 C C . SER B 1 178 ? 7.707 28.172 -8.148 1 92.12 178 SER B C 1
ATOM 3251 O O . SER B 1 178 ? 6.605 28.375 -7.641 1 92.12 178 SER B O 1
ATOM 3253 N N . LYS B 1 179 ? 8.398 29.078 -8.828 1 92.12 179 LYS B N 1
ATOM 3254 C CA . LYS B 1 179 ? 7.922 30.453 -8.969 1 92.12 179 LYS B CA 1
ATOM 3255 C C . LYS B 1 179 ? 6.633 30.5 -9.789 1 92.12 179 LYS B C 1
ATOM 3257 O O . LYS B 1 179 ? 5.875 31.469 -9.695 1 92.12 179 LYS B O 1
ATOM 3262 N N . HIS B 1 180 ? 6.496 29.469 -10.531 1 93 180 HIS B N 1
ATOM 3263 C CA . HIS B 1 180 ? 5.301 29.391 -11.367 1 93 180 HIS B CA 1
ATOM 3264 C C . HIS B 1 180 ? 4.062 29.078 -10.531 1 93 180 HIS B C 1
ATOM 3266 O O . HIS B 1 180 ? 2.945 29.422 -10.922 1 93 180 HIS B O 1
ATOM 3272 N N . SER B 1 181 ? 4.266 28.453 -9.445 1 94.06 181 SER B N 1
ATOM 3273 C CA . SER B 1 181 ? 3.154 28.047 -8.586 1 94.06 181 SER B CA 1
ATOM 3274 C C . SER B 1 181 ? 2.73 29.203 -7.672 1 94.06 181 SER B C 1
ATOM 3276 O O . SER B 1 181 ? 1.542 29.375 -7.398 1 94.06 181 SER B O 1
ATOM 3278 N N . ILE B 1 182 ? 3.713 30 -7.223 1 94.25 182 ILE B N 1
ATOM 3279 C CA . ILE B 1 182 ? 3.498 31.156 -6.363 1 94.25 182 ILE B CA 1
ATOM 3280 C C . ILE B 1 182 ? 4.68 32.125 -6.484 1 94.25 182 ILE B C 1
ATOM 3282 O O . ILE B 1 182 ? 5.84 31.688 -6.426 1 94.25 182 ILE B O 1
ATOM 3286 N N . ALA B 1 183 ? 4.332 33.344 -6.688 1 94.5 183 ALA B N 1
ATOM 3287 C CA . ALA B 1 183 ? 5.391 34.344 -6.781 1 94.5 183 ALA B CA 1
ATOM 3288 C C . ALA B 1 183 ? 6.227 34.375 -5.504 1 94.5 183 ALA B C 1
ATOM 3290 O O . ALA B 1 183 ? 5.691 34.25 -4.402 1 94.5 183 ALA B O 1
ATOM 3291 N N . LEU B 1 184 ? 7.469 34.625 -5.691 1 94.5 184 LEU B N 1
ATOM 3292 C CA . LEU B 1 184 ? 8.406 34.625 -4.574 1 94.5 184 LEU B CA 1
ATOM 3293 C C . LEU B 1 184 ? 7.98 35.594 -3.492 1 94.5 184 LEU B C 1
ATOM 3295 O O . LEU B 1 184 ? 8.008 35.281 -2.303 1 94.5 184 LEU B O 1
ATOM 3299 N N . GLU B 1 185 ? 7.598 36.75 -3.887 1 95.31 185 GLU B N 1
ATOM 3300 C CA . GLU B 1 185 ? 7.199 37.781 -2.939 1 95.31 185 GLU B CA 1
ATOM 3301 C C . GLU B 1 185 ? 5.957 37.344 -2.156 1 95.31 185 GLU B C 1
ATOM 3303 O O . GLU B 1 185 ? 5.855 37.625 -0.957 1 95.31 185 GLU B O 1
ATOM 3308 N N . GLU B 1 186 ? 5.102 36.812 -2.811 1 95.62 186 GLU B N 1
ATOM 3309 C CA . GLU B 1 186 ? 3.887 36.312 -2.156 1 95.62 186 GLU B CA 1
ATOM 3310 C C . GLU B 1 186 ? 4.199 35.188 -1.177 1 95.62 186 GLU B C 1
ATOM 3312 O O . GLU B 1 186 ? 3.658 35.156 -0.069 1 95.62 186 GLU B O 1
ATOM 3317 N N . GLN B 1 187 ? 5.02 34.312 -1.599 1 95.75 187 GLN B N 1
ATOM 3318 C CA . GLN B 1 187 ? 5.445 33.219 -0.712 1 95.75 187 GLN B CA 1
ATOM 3319 C C . GLN B 1 187 ? 6.105 33.781 0.547 1 95.75 187 GLN B C 1
ATOM 3321 O O . GLN B 1 187 ? 5.793 33.344 1.659 1 95.75 187 GLN B O 1
ATOM 3326 N N . LYS B 1 188 ? 6.996 34.719 0.374 1 95.19 188 LYS B N 1
ATOM 3327 C CA . LYS B 1 188 ? 7.703 35.312 1.496 1 95.19 188 LYS B CA 1
ATOM 3328 C C . LYS B 1 188 ? 6.73 36 2.469 1 95.19 188 LYS B C 1
ATOM 3330 O O . LYS B 1 188 ? 6.898 35.875 3.686 1 95.19 188 LYS B O 1
ATOM 3335 N N . SER B 1 189 ? 5.828 36.625 1.881 1 95.69 189 SER B N 1
ATOM 3336 C CA . SER B 1 189 ? 4.824 37.281 2.705 1 95.69 189 SER B CA 1
ATOM 3337 C C . SER B 1 189 ? 4.027 36.281 3.529 1 95.69 189 SER B C 1
ATOM 3339 O O . SER B 1 189 ? 3.799 36.5 4.723 1 95.69 189 SER B O 1
ATOM 3341 N N . LEU B 1 190 ? 3.639 35.219 2.93 1 95.94 190 LEU B N 1
ATOM 3342 C CA . LEU B 1 190 ? 2.881 34.188 3.607 1 95.94 190 LEU B CA 1
ATOM 3343 C C . LEU B 1 190 ? 3.719 33.531 4.695 1 95.94 190 LEU B C 1
ATOM 3345 O O . LEU B 1 190 ? 3.209 33.219 5.773 1 95.94 190 LEU B O 1
ATOM 3349 N N . VAL B 1 191 ? 4.973 33.312 4.422 1 95.38 191 VAL B N 1
ATOM 3350 C CA . VAL B 1 191 ? 5.875 32.75 5.414 1 95.38 191 VAL B CA 1
ATOM 3351 C C . VAL B 1 191 ? 6.023 33.688 6.59 1 95.38 191 VAL B C 1
ATOM 3353 O O . VAL B 1 191 ? 5.957 33.281 7.75 1 95.38 191 VAL B O 1
ATOM 3356 N N . ALA B 1 192 ? 6.168 34.938 6.277 1 94.56 192 ALA B N 1
ATOM 3357 C CA . ALA B 1 192 ? 6.375 35.969 7.301 1 94.56 192 ALA B CA 1
ATOM 3358 C C . ALA B 1 192 ? 5.156 36.062 8.211 1 94.56 192 ALA B C 1
ATOM 3360 O O . ALA B 1 192 ? 5.297 36.344 9.414 1 94.56 192 ALA B O 1
ATOM 3361 N N . ASP B 1 193 ? 4.047 35.875 7.68 1 94 193 ASP B N 1
ATOM 3362 C CA . ASP B 1 193 ? 2.842 36.031 8.492 1 94 193 ASP B CA 1
ATOM 3363 C C . ASP B 1 193 ? 2.457 34.719 9.141 1 94 193 ASP B C 1
ATOM 3365 O O . ASP B 1 193 ? 1.45 34.625 9.844 1 94 193 ASP B O 1
ATOM 3369 N N . GLY B 1 194 ? 3.266 33.688 8.891 1 96.31 194 GLY B N 1
ATOM 3370 C CA . GLY B 1 194 ? 3.082 32.406 9.562 1 96.31 194 GLY B CA 1
ATOM 3371 C C . GLY B 1 194 ? 2.018 31.547 8.922 1 96.31 194 GLY B C 1
ATOM 3372 O O . GLY B 1 194 ? 1.464 30.656 9.562 1 96.31 194 GLY B O 1
ATOM 3373 N N . SER B 1 195 ? 1.665 31.75 7.641 1 97.62 195 SER B N 1
ATOM 3374 C CA . SER B 1 195 ? 0.563 31.047 6.988 1 97.62 195 SER B CA 1
ATOM 3375 C C . SER B 1 195 ? 1.075 30.062 5.945 1 97.62 195 SER B C 1
ATOM 3377 O O . SER B 1 195 ? 0.287 29.469 5.211 1 97.62 195 SER B O 1
ATOM 3379 N N . PHE B 1 196 ? 2.412 29.938 5.875 1 97.75 196 PHE B N 1
ATOM 3380 C CA . PHE B 1 196 ? 3.002 29.047 4.879 1 97.75 196 PHE B CA 1
ATOM 3381 C C . PHE B 1 196 ? 4.246 28.359 5.434 1 97.75 196 PHE B C 1
ATOM 3383 O O . PHE B 1 196 ? 5.141 29.031 5.961 1 97.75 196 PHE B O 1
ATOM 3390 N N . ALA B 1 197 ? 4.301 27.109 5.348 1 97.5 197 ALA B N 1
ATOM 3391 C CA . ALA B 1 197 ? 5.449 26.312 5.801 1 97.5 197 ALA B CA 1
ATOM 3392 C C . ALA B 1 197 ? 5.914 25.359 4.715 1 97.5 197 ALA B C 1
ATOM 3394 O O . ALA B 1 197 ? 5.098 24.797 3.977 1 97.5 197 ALA B O 1
ATOM 3395 N N . MET B 1 198 ? 7.18 25.156 4.609 1 96.12 198 MET B N 1
ATOM 3396 C CA . MET B 1 198 ? 7.781 24.141 3.758 1 96.12 198 MET B CA 1
ATOM 3397 C C . MET B 1 198 ? 8.312 22.969 4.59 1 96.12 198 MET B C 1
ATOM 3399 O O . MET B 1 198 ? 9.156 23.172 5.465 1 96.12 198 MET B O 1
ATOM 3403 N N . LEU B 1 199 ? 7.781 21.844 4.375 1 97.5 199 LEU B N 1
ATOM 3404 C CA . LEU B 1 199 ? 8.242 20.609 5.008 1 97.5 199 LEU B CA 1
ATOM 3405 C C . LEU B 1 199 ? 8.703 19.609 3.963 1 97.5 199 LEU B C 1
ATOM 3407 O O . LEU B 1 199 ? 8.406 19.75 2.773 1 97.5 199 LEU B O 1
ATOM 3411 N N . SER B 1 200 ? 9.414 18.594 4.406 1 97 200 SER B N 1
ATOM 3412 C CA . SER B 1 200 ? 9.906 17.578 3.477 1 97 200 SER B CA 1
ATOM 3413 C C . SER B 1 200 ? 9.672 16.172 4.016 1 97 200 SER B C 1
ATOM 3415 O O . SER B 1 200 ? 9.602 15.969 5.23 1 97 200 SER B O 1
ATOM 3417 N N . TYR B 1 201 ? 9.57 15.273 3.082 1 97.94 201 TYR B N 1
ATOM 3418 C CA . TYR B 1 201 ? 9.523 13.859 3.43 1 97.94 201 TYR B CA 1
ATOM 3419 C C . TYR B 1 201 ? 10.789 13.43 4.152 1 97.94 201 TYR B C 1
ATOM 3421 O O . TYR B 1 201 ? 10.734 12.75 5.18 1 97.94 201 TYR B O 1
ATOM 3429 N N . ARG B 1 202 ? 11.836 13.867 3.686 1 95.56 202 ARG B N 1
ATOM 3430 C CA . ARG B 1 202 ? 13.156 13.438 4.141 1 95.56 202 ARG B CA 1
ATOM 3431 C C . ARG B 1 202 ? 13.352 13.75 5.621 1 95.56 202 ARG B C 1
ATOM 3433 O O . ARG B 1 202 ? 13.914 12.938 6.359 1 95.56 202 ARG B O 1
ATOM 3440 N N . THR B 1 203 ? 12.867 14.859 6.082 1 96.06 203 THR B N 1
ATOM 3441 C CA . THR B 1 203 ? 13.18 15.297 7.438 1 96.06 203 THR B CA 1
ATOM 3442 C C . THR B 1 203 ? 11.93 15.25 8.32 1 96.06 203 THR B C 1
ATOM 3444 O O . THR B 1 203 ? 11.742 14.297 9.078 1 96.06 203 THR B O 1
ATOM 3447 N N . GLN B 1 204 ? 10.969 16.062 8.008 1 97.94 204 GLN B N 1
ATOM 3448 C CA . GLN B 1 204 ? 9.859 16.234 8.938 1 97.94 204 GLN B CA 1
ATOM 3449 C C . GLN B 1 204 ? 8.906 15.055 8.898 1 97.94 204 GLN B C 1
ATOM 3451 O O . GLN B 1 204 ? 8.445 14.586 9.945 1 97.94 204 GLN B O 1
ATOM 3456 N N . VAL B 1 205 ? 8.562 14.578 7.695 1 98.44 205 VAL B N 1
ATOM 3457 C CA . VAL B 1 205 ? 7.629 13.461 7.617 1 98.44 205 VAL B CA 1
ATOM 3458 C C . VAL B 1 205 ? 8.273 12.203 8.188 1 98.44 205 VAL B C 1
ATOM 3460 O O . VAL B 1 205 ? 7.637 11.453 8.93 1 98.44 205 VAL B O 1
ATOM 3463 N N . HIS B 1 206 ? 9.531 11.977 7.793 1 98 206 HIS B N 1
ATOM 3464 C CA . HIS B 1 206 ? 10.242 10.828 8.352 1 98 206 HIS B CA 1
ATOM 3465 C C . HIS B 1 206 ? 10.25 10.883 9.883 1 98 206 HIS B C 1
ATOM 3467 O O . HIS B 1 206 ? 9.953 9.883 10.539 1 98 206 HIS B O 1
ATOM 3473 N N . LYS B 1 207 ? 10.562 12 10.445 1 97.69 207 LYS B N 1
ATOM 3474 C CA . LYS B 1 207 ? 10.562 12.18 11.898 1 97.69 207 LYS B CA 1
ATOM 3475 C C . LYS B 1 207 ? 9.172 11.953 12.477 1 97.69 207 LYS B C 1
ATOM 3477 O O . LYS B 1 207 ? 9.031 11.297 13.516 1 97.69 207 LYS B O 1
ATOM 3482 N N . TRP B 1 208 ? 8.188 12.516 11.828 1 98.62 208 TRP B N 1
ATOM 3483 C CA . TRP B 1 208 ? 6.797 12.383 12.242 1 98.62 208 TRP B CA 1
ATOM 3484 C C . TRP B 1 208 ? 6.406 10.914 12.375 1 98.62 208 TRP B C 1
ATOM 3486 O O . TRP B 1 208 ? 5.898 10.484 13.414 1 98.62 208 TRP B O 1
ATOM 3496 N N . LEU B 1 209 ? 6.707 10.141 11.32 1 98.62 209 LEU B N 1
ATOM 3497 C CA . LEU B 1 209 ? 6.344 8.727 11.297 1 98.62 209 LEU B CA 1
ATOM 3498 C C . LEU B 1 209 ? 7.16 7.934 12.312 1 98.62 209 LEU B C 1
ATOM 3500 O O . LEU B 1 209 ? 6.617 7.102 13.039 1 98.62 209 LEU B O 1
ATOM 3504 N N . THR B 1 210 ? 8.422 8.188 12.453 1 98 210 THR B N 1
ATOM 3505 C CA . THR B 1 210 ? 9.289 7.457 13.367 1 98 210 THR B CA 1
ATOM 3506 C C . THR B 1 210 ? 8.93 7.758 14.82 1 98 210 THR B C 1
ATOM 3508 O O . THR B 1 210 ? 8.844 6.848 15.648 1 98 210 THR B O 1
ATOM 3511 N N . ASP B 1 211 ? 8.648 9 15.117 1 97.69 211 ASP B N 1
ATOM 3512 C CA . ASP B 1 211 ? 8.336 9.406 16.484 1 97.69 211 ASP B CA 1
ATOM 3513 C C . ASP B 1 211 ? 7.023 8.797 16.953 1 97.69 211 ASP B C 1
ATOM 3515 O O . ASP B 1 211 ? 6.852 8.516 18.141 1 97.69 211 ASP B O 1
ATOM 3519 N N . THR B 1 212 ? 6.141 8.609 16.031 1 98.25 212 THR B N 1
ATOM 3520 C CA . THR B 1 212 ? 4.805 8.172 16.438 1 98.25 212 THR B CA 1
ATOM 3521 C C . THR B 1 212 ? 4.688 6.652 16.359 1 98.25 212 THR B C 1
ATOM 3523 O O . THR B 1 212 ? 3.721 6.074 16.859 1 98.25 212 THR B O 1
ATOM 3526 N N . THR B 1 213 ? 5.652 6.012 15.742 1 97.38 213 THR B N 1
ATOM 3527 C CA . THR B 1 213 ? 5.629 4.555 15.648 1 97.38 213 THR B CA 1
ATOM 3528 C C . THR B 1 213 ? 5.586 3.92 17.031 1 97.38 213 THR B C 1
ATOM 3530 O O . THR B 1 213 ? 4.738 3.064 17.297 1 97.38 213 THR B O 1
ATOM 3533 N N . ASP B 1 214 ? 6.395 4.414 17.969 1 93.25 214 ASP B N 1
ATOM 3534 C CA . ASP B 1 214 ? 6.508 3.807 19.297 1 93.25 214 ASP B CA 1
ATOM 3535 C C . ASP B 1 214 ? 5.34 4.223 20.188 1 93.25 214 ASP B C 1
ATOM 3537 O O . ASP B 1 214 ? 5.102 3.605 21.234 1 93.25 214 ASP B O 1
ATOM 3541 N N . LYS B 1 215 ? 4.668 5.23 19.781 1 96.69 215 LYS B N 1
ATOM 3542 C CA . LYS B 1 215 ? 3.566 5.742 20.594 1 96.69 215 LYS B CA 1
ATOM 3543 C C . LYS B 1 215 ? 2.242 5.105 20.188 1 96.69 215 LYS B C 1
ATOM 3545 O O . LYS B 1 215 ? 1.252 5.195 20.906 1 96.69 215 LYS B O 1
ATOM 3550 N N . SER B 1 216 ? 2.232 4.504 19 1 96.38 216 SER B N 1
ATOM 3551 C CA . SER B 1 216 ? 1.033 3.814 18.531 1 96.38 216 SER B CA 1
ATOM 3552 C C . SER B 1 216 ? 0.859 2.475 19.234 1 96.38 216 SER B C 1
ATOM 3554 O O . SER B 1 216 ? 1.827 1.732 19.422 1 96.38 216 SER B O 1
ATOM 3556 N N . GLN B 1 217 ? -0.304 2.141 19.609 1 95.88 217 GLN B N 1
ATOM 3557 C CA . GLN B 1 217 ? -0.558 0.938 20.391 1 95.88 217 GLN B CA 1
ATOM 3558 C C . GLN B 1 217 ? -1.044 -0.205 19.5 1 95.88 217 GLN B C 1
ATOM 3560 O O . GLN B 1 217 ? -1.065 -1.361 19.922 1 95.88 217 GLN B O 1
ATOM 3565 N N . ALA B 1 218 ? -1.481 0.089 18.328 1 96.38 218 ALA B N 1
ATOM 3566 C CA . ALA B 1 218 ? -2.014 -0.937 17.438 1 96.38 218 ALA B CA 1
ATOM 3567 C C . ALA B 1 218 ? -0.927 -1.477 16.516 1 96.38 218 ALA B C 1
ATOM 3569 O O . ALA B 1 218 ? -0.326 -0.722 15.75 1 96.38 218 ALA B O 1
ATOM 3570 N N . PRO B 1 219 ? -0.752 -2.738 16.484 1 95.31 219 PRO B N 1
ATOM 3571 C CA . PRO B 1 219 ? 0.347 -3.328 15.711 1 95.31 219 PRO B CA 1
ATOM 3572 C C . PRO B 1 219 ? 0.256 -3.023 14.219 1 95.31 219 PRO B C 1
ATOM 3574 O O . PRO B 1 219 ? 1.27 -2.719 13.586 1 95.31 219 PRO B O 1
ATOM 3577 N N . ALA B 1 220 ? -0.924 -3.098 13.656 1 96.25 220 ALA B N 1
ATOM 3578 C CA . ALA B 1 220 ? -1.081 -2.826 12.234 1 96.25 220 ALA B CA 1
ATOM 3579 C C . ALA B 1 220 ? -0.681 -1.392 11.898 1 96.25 220 ALA B C 1
ATOM 3581 O O . ALA B 1 220 ? -0.071 -1.136 10.859 1 96.25 220 ALA B O 1
ATOM 3582 N N . VAL B 1 221 ? -0.979 -0.483 12.82 1 98.25 221 VAL B N 1
ATOM 3583 C CA . VAL B 1 221 ? -0.635 0.923 12.625 1 98.25 221 VAL B CA 1
ATOM 3584 C C . VAL B 1 221 ? 0.878 1.103 12.727 1 98.25 221 VAL B C 1
ATOM 3586 O O . VAL B 1 221 ? 1.498 1.693 11.836 1 98.25 221 VAL B O 1
ATOM 3589 N N . SER B 1 222 ? 1.42 0.497 13.734 1 97.81 222 SER B N 1
ATOM 3590 C CA . SER B 1 222 ? 2.861 0.603 13.938 1 97.81 222 SER B CA 1
ATOM 3591 C C . SER B 1 222 ? 3.629 0.017 12.758 1 97.81 222 SER B C 1
ATOM 3593 O O . SER B 1 222 ? 4.617 0.598 12.305 1 97.81 222 SER B O 1
ATOM 3595 N N . ALA B 1 223 ? 3.156 -1.105 12.289 1 96.69 223 ALA B N 1
ATOM 3596 C CA . ALA B 1 223 ? 3.818 -1.747 11.156 1 96.69 223 ALA B CA 1
ATOM 3597 C C . ALA B 1 223 ? 3.752 -0.866 9.914 1 96.69 223 ALA B C 1
ATOM 3599 O O . ALA B 1 223 ? 4.723 -0.776 9.156 1 96.69 223 ALA B O 1
ATOM 3600 N N . THR B 1 224 ? 2.627 -0.252 9.711 1 98.44 224 THR B N 1
ATOM 3601 C CA . THR B 1 224 ? 2.455 0.63 8.562 1 98.44 224 THR B CA 1
ATOM 3602 C C . THR B 1 224 ? 3.369 1.848 8.672 1 98.44 224 THR B C 1
ATOM 3604 O O . THR B 1 224 ? 4.016 2.234 7.699 1 98.44 224 THR B O 1
ATOM 3607 N N . LEU B 1 225 ? 3.422 2.42 9.867 1 98.69 225 LEU B N 1
ATOM 3608 C CA . LEU B 1 225 ? 4.289 3.572 10.086 1 98.69 225 LEU B CA 1
ATOM 3609 C C . LEU B 1 225 ? 5.746 3.215 9.828 1 98.69 225 LEU B C 1
ATOM 3611 O O . LEU B 1 225 ? 6.473 3.973 9.18 1 98.69 225 LEU B O 1
ATOM 3615 N N . LYS B 1 226 ? 6.117 2.08 10.312 1 97.56 226 LYS B N 1
ATOM 3616 C CA . LYS B 1 226 ? 7.488 1.618 10.117 1 97.56 226 LYS B CA 1
ATOM 3617 C C . LYS B 1 226 ? 7.805 1.426 8.641 1 97.56 226 LYS B C 1
ATOM 3619 O O . LYS B 1 226 ? 8.859 1.849 8.164 1 97.56 226 LYS B O 1
ATOM 3624 N N . ALA B 1 227 ? 6.941 0.778 7.93 1 97.88 227 ALA B N 1
ATOM 3625 C CA . ALA B 1 227 ? 7.129 0.548 6.5 1 97.88 227 ALA B CA 1
ATOM 3626 C C . ALA B 1 227 ? 7.188 1.867 5.734 1 97.88 227 ALA B C 1
ATOM 3628 O O . ALA B 1 227 ? 8.016 2.037 4.84 1 97.88 227 ALA B O 1
ATOM 3629 N N . ALA B 1 228 ? 6.301 2.799 6.129 1 98.44 228 ALA B N 1
ATOM 3630 C CA . ALA B 1 228 ? 6.27 4.098 5.465 1 98.44 228 ALA B CA 1
ATOM 3631 C C . ALA B 1 228 ? 7.555 4.879 5.723 1 98.44 228 ALA B C 1
ATOM 3633 O O . ALA B 1 228 ? 8.125 5.477 4.805 1 98.44 228 ALA B O 1
ATOM 3634 N N . ALA B 1 229 ? 7.988 4.887 6.949 1 97.88 229 ALA B N 1
ATOM 3635 C CA . ALA B 1 229 ? 9.227 5.578 7.289 1 97.88 229 ALA B CA 1
ATOM 3636 C C . ALA B 1 229 ? 10.414 4.992 6.527 1 97.88 229 ALA B C 1
ATOM 3638 O O . ALA B 1 229 ? 11.25 5.73 6.008 1 97.88 229 ALA B O 1
ATOM 3639 N N . ALA B 1 230 ? 10.445 3.67 6.445 1 96.69 230 ALA B N 1
ATOM 3640 C CA . ALA B 1 230 ? 11.523 3.004 5.715 1 96.69 230 ALA B CA 1
ATOM 3641 C C . ALA B 1 230 ? 11.469 3.338 4.227 1 96.69 230 ALA B C 1
ATOM 3643 O O . ALA B 1 230 ? 12.508 3.545 3.594 1 96.69 230 ALA B O 1
ATOM 3644 N N . TYR B 1 231 ? 10.344 3.367 3.689 1 97.75 231 TYR B N 1
ATOM 3645 C CA . TYR B 1 231 ? 10.156 3.74 2.291 1 97.75 231 TYR B CA 1
ATOM 3646 C C . TYR B 1 231 ? 10.688 5.145 2.025 1 97.75 231 TYR B C 1
ATOM 3648 O O . TYR B 1 231 ? 11.375 5.375 1.028 1 97.75 231 TYR B O 1
ATOM 3656 N N . ILE B 1 232 ? 10.352 6.082 2.902 1 96.81 232 ILE B N 1
ATOM 3657 C CA . ILE B 1 232 ? 10.773 7.473 2.773 1 96.81 232 ILE B CA 1
ATOM 3658 C C . ILE B 1 232 ? 12.305 7.555 2.83 1 96.81 232 ILE B C 1
ATOM 3660 O O . ILE B 1 232 ? 12.914 8.297 2.062 1 96.81 232 ILE B O 1
ATOM 3664 N N . GLU B 1 233 ? 12.859 6.82 3.701 1 94.31 233 GLU B N 1
ATOM 3665 C CA . GLU B 1 233 ? 14.305 6.812 3.852 1 94.31 233 GLU B CA 1
ATOM 3666 C C . GLU B 1 233 ? 14.992 6.371 2.562 1 94.31 233 GLU B C 1
ATOM 3668 O O . GLU B 1 233 ? 15.969 6.988 2.131 1 94.31 233 GLU B O 1
ATOM 3673 N N . VAL B 1 234 ? 14.492 5.406 1.958 1 92.81 234 VAL B N 1
ATOM 3674 C CA . VAL B 1 234 ? 15.109 4.844 0.759 1 92.81 234 VAL B CA 1
ATOM 3675 C C . VAL B 1 234 ? 14.812 5.746 -0.439 1 92.81 234 VAL B C 1
ATOM 3677 O O . VAL B 1 234 ? 15.68 5.945 -1.296 1 92.81 234 VAL B O 1
ATOM 3680 N N . THR B 1 235 ? 13.688 6.32 -0.491 1 93.88 235 THR B N 1
ATOM 3681 C CA . THR B 1 235 ? 13.203 7.027 -1.672 1 93.88 235 THR B CA 1
ATOM 3682 C C . THR B 1 235 ? 13.742 8.461 -1.696 1 93.88 235 THR B C 1
ATOM 3684 O O . THR B 1 235 ? 14.07 8.984 -2.762 1 93.88 235 THR B O 1
ATOM 3687 N N . PHE B 1 236 ? 13.836 9.07 -0.52 1 93.12 236 PHE B N 1
ATOM 3688 C CA . PHE B 1 236 ? 14.109 10.508 -0.539 1 93.12 236 PHE B CA 1
ATOM 3689 C C . PHE B 1 236 ? 15.453 10.812 0.104 1 93.12 236 PHE B C 1
ATOM 3691 O O . PHE B 1 236 ? 15.93 11.945 0.055 1 93.12 236 PHE B O 1
ATOM 3698 N N . TYR B 1 237 ? 16.141 9.93 0.808 1 82.44 237 TYR B N 1
ATOM 3699 C CA . TYR B 1 237 ? 17.484 10.164 1.346 1 82.44 237 TYR B CA 1
ATOM 3700 C C . TYR B 1 237 ? 18.547 9.836 0.313 1 82.44 237 TYR B C 1
ATOM 3702 O O . TYR B 1 237 ? 19.562 10.547 0.198 1 82.44 237 TYR B O 1
ATOM 3710 N N . ASP B 1 238 ? 18.453 8.547 -0.315 1 63.5 238 ASP B N 1
ATOM 3711 C CA . ASP B 1 238 ? 19.547 8.016 -1.13 1 63.5 238 ASP B CA 1
ATOM 3712 C C . ASP B 1 238 ? 19.656 8.781 -2.447 1 63.5 238 ASP B C 1
ATOM 3714 O O . ASP B 1 238 ? 20.281 8.297 -3.398 1 63.5 238 ASP B O 1
ATOM 3718 N N . THR B 1 239 ? 19.109 9.953 -2.658 1 49.03 239 THR B N 1
ATOM 3719 C CA . THR B 1 239 ? 19.312 10.609 -3.943 1 49.03 239 THR B CA 1
ATOM 3720 C C . THR B 1 239 ? 20.75 11.086 -4.082 1 49.03 239 THR B C 1
ATOM 3722 O O . THR B 1 239 ? 21.062 11.898 -4.957 1 49.03 239 THR B O 1
ATOM 3725 N N . ALA B 1 240 ? 21.703 10.883 -3.398 1 36.41 240 ALA B N 1
ATOM 3726 C CA . ALA B 1 240 ? 22.984 11.234 -4.004 1 36.41 240 ALA B CA 1
ATOM 3727 C C . ALA B 1 240 ? 23.078 10.703 -5.434 1 36.41 240 ALA B C 1
ATOM 3729 O O . ALA B 1 240 ? 23.906 11.18 -6.223 1 36.41 240 ALA B O 1
ATOM 3730 N N . TYR B 1 241 ? 22.609 9.477 -5.82 1 30.33 241 TYR B N 1
ATOM 3731 C CA . TYR B 1 241 ? 22.875 9.094 -7.203 1 30.33 241 TYR B CA 1
ATOM 3732 C C . TYR B 1 241 ? 21.828 9.688 -8.141 1 30.33 241 TYR B C 1
ATOM 3734 O O . TYR B 1 241 ? 21.719 9.273 -9.297 1 30.33 241 TYR B O 1
ATOM 3742 N N . ALA B 1 242 ? 20.969 10.43 -7.793 1 26.12 242 ALA B N 1
ATOM 3743 C CA . ALA B 1 242 ? 20.25 11.07 -8.898 1 26.12 242 ALA B CA 1
ATOM 3744 C C . ALA B 1 242 ? 21.047 12.266 -9.438 1 26.12 242 ALA B C 1
ATOM 3746 O O . ALA B 1 242 ? 21.688 12.984 -8.672 1 26.12 242 ALA B O 1
#

Solvent-accessible surface area (backbone atoms only — not comparable to full-atom values): 25005 Å² total; per-residue (Å²): 118,68,64,60,52,50,53,52,50,52,52,50,50,52,52,48,51,52,50,48,51,51,49,50,51,49,50,50,49,49,50,49,50,43,26,28,46,51,12,83,74,43,41,69,55,65,60,46,59,67,47,70,66,33,52,44,40,49,50,44,42,50,48,25,43,83,27,48,56,32,58,40,52,55,51,36,53,51,48,50,49,52,48,38,72,72,35,71,78,24,69,53,57,59,52,48,42,45,42,49,62,72,66,56,42,68,68,48,68,44,61,58,42,60,36,78,79,42,90,80,57,48,59,42,44,30,37,37,36,40,92,68,33,38,43,34,38,45,74,30,61,79,66,81,76,51,78,40,45,56,46,50,50,50,53,42,45,32,73,73,36,50,82,34,42,34,40,33,43,33,15,20,75,53,64,75,80,51,62,59,15,34,47,64,66,58,51,51,49,33,40,70,68,31,31,39,42,81,41,18,39,52,54,54,46,31,48,50,32,56,64,44,28,80,70,46,63,11,61,65,54,25,51,49,30,50,42,49,32,51,42,40,50,61,67,39,58,62,49,78,81,105,118,68,64,60,53,50,52,50,49,52,52,50,50,51,52,48,51,50,49,48,51,52,50,50,50,49,51,50,50,50,51,50,50,43,25,29,47,51,12,83,73,43,40,68,55,64,59,46,59,68,47,70,67,32,52,43,40,49,50,45,41,48,48,26,43,84,28,49,56,33,57,39,52,56,50,36,52,51,48,50,51,54,49,38,71,73,36,72,77,25,70,52,56,59,53,47,42,44,42,48,60,74,65,56,41,67,67,48,66,44,61,58,43,62,37,79,81,42,90,79,57,47,59,42,44,30,37,37,35,41,95,68,33,37,43,34,38,46,76,30,60,80,65,80,76,51,78,39,45,57,45,50,50,51,52,43,46,34,73,74,35,51,82,35,41,34,40,33,43,32,14,20,76,53,63,74,82,49,62,59,15,34,49,64,68,58,50,50,50,33,38,71,68,31,31,40,42,80,40,18,39,51,54,53,48,32,49,50,30,56,65,43,28,80,70,45,64,12,62,63,55,25,51,48,29,50,42,50,31,52,42,39,49,61,68,38,60,62,48,78,81,106

Foldseek 3Di:
DVVVVVVVVVVVVVVVVVVVVVVVVVVVVVVVVCCVPPVLVDFPCVVVVDDLLNVLVVLLQQCALPHPLVLGRLLVLLLLVLLCVQQVLEPLSVVCCCQCPVVVWHKDKDAQQFLPVDPVRGGFGIWIDTPLAIETERGAAPDDADALQVVSVVVSCCVRRNLNYAYEYEYLAQDDHDCRNPNPVRQVVCSNNRRYGYHYLQPRVLCSLVVCLVVRDDPVSNVNSVSSSSVSCVPRVPPPVD/DVVVVVVVVVVVVVVVVVVVVVVVVVVVVVVVVCCVPPVLVDFPCVVVVDDLLNVLVVLLQQCALPHPLVLGRLLVLLLLVLLCVQQVLEPLSVVCCCQCPVVVWHKDKDAQQFLPVDPVRGGFGIWIDTPLAIEGERGAAPDDADALQVVSVVVSCCVRRNLNAAYEYEYLQQDDHDCRNPNPVRQVVCSNNRRYGYHYLQPRVLCSLVVCLVVRDDPVSNVNSVSSSSVSCVPRVPPPVD

Radius of gyration: 29.21 Å; Cα contacts (8 Å, |Δi|>4): 754; chains: 2; bounding box: 122×72×77 Å

Organism: Ricinus communis (NCBI:txid3988)